Protein AF-0000000083313475 (afdb_homodimer)

InterPro domains:
  IPR013022 Xylose isomerase-like, TIM barrel domain [PF01261] (21-265)
  IPR036237 Xylose isomerase-like superfamily [SSF51658] (16-280)
  IPR050312 IolE/XylA/MocC-like [PTHR12110] (13-257)

Nearest PDB structures (foldseek):
  1i6n-assembly1_A  TM=7.587E-01  e=1.628E-13  Bacillus subtilis
  7cj8-assembly2_D  TM=6.893E-01  e=1.655E-11  Methylomonas sp. DH-1
  6wn6-assembly1_A  TM=7.568E-01  e=3.896E-10  Escherichia coli
  7cj9-assembly4_G  TM=7.019E-01  e=6.737E-11  Methylomonas sp. DH-1
  7vpf-assembly1_B  TM=7.802E-01  e=5.746E-09  Paenibacillus sp. FSL H7-0331

Structure (mmCIF, N/CA/C/O backbone):
data_AF-0000000083313475-model_v1
#
loop_
_entity.id
_entity.type
_entity.pdbx_description
1 polymer 'Sugar phosphate isomerase/epimerase'
#
loop_
_atom_site.group_PDB
_atom_site.id
_atom_site.type_symbol
_atom_site.label_atom_id
_atom_site.label_alt_id
_atom_site.label_comp_id
_atom_site.label_asym_id
_atom_site.label_entity_id
_atom_site.label_seq_id
_atom_site.pdbx_PDB_ins_code
_atom_site.Cartn_x
_atom_site.Cartn_y
_atom_site.Cartn_z
_atom_site.occupancy
_atom_site.B_iso_or_equiv
_atom_site.auth_seq_id
_atom_site.auth_comp_id
_atom_site.auth_asym_id
_atom_site.auth_atom_id
_atom_site.pdbx_PDB_model_num
ATOM 1 N N . MET A 1 1 ? 8.695 -33.188 -2.129 1 91.5 1 MET A N 1
ATOM 2 C CA . MET A 1 1 ? 8.703 -32.094 -3.076 1 91.5 1 MET A CA 1
ATOM 3 C C . MET A 1 1 ? 10.008 -32.062 -3.875 1 91.5 1 MET A C 1
ATOM 5 O O . MET A 1 1 ? 11.086 -32.281 -3.32 1 91.5 1 MET A O 1
ATOM 9 N N . LYS A 1 2 ? 9.859 -31.953 -5.16 1 95.62 2 LYS A N 1
ATOM 10 C CA . LYS A 1 2 ? 11.047 -31.797 -6 1 95.62 2 LYS A CA 1
ATOM 11 C C . LYS A 1 2 ? 11.398 -30.312 -6.168 1 95.62 2 LYS A C 1
ATOM 13 O O . LYS A 1 2 ? 10.523 -29.453 -6.148 1 95.62 2 LYS A O 1
ATOM 18 N N . LEU A 1 3 ? 12.664 -30.094 -6.285 1 98.06 3 LEU A N 1
ATOM 19 C CA . LEU A 1 3 ? 13.125 -28.719 -6.52 1 98.06 3 LEU A CA 1
ATOM 20 C C . LEU A 1 3 ? 13.234 -28.438 -8.016 1 98.06 3 LEU A C 1
ATOM 22 O O . LEU A 1 3 ? 13.844 -29.219 -8.75 1 98.06 3 LEU A O 1
ATOM 26 N N . GLY A 1 4 ? 12.633 -27.406 -8.406 1 98.31 4 GLY A N 1
ATOM 27 C CA . GLY A 1 4 ? 12.672 -27 -9.805 1 98.31 4 GLY A CA 1
ATOM 28 C C . GLY A 1 4 ? 13.031 -25.547 -10 1 98.31 4 GLY A C 1
ATOM 29 O O . GLY A 1 4 ? 13.328 -24.844 -9.039 1 98.31 4 GLY A O 1
ATOM 30 N N . CYS A 1 5 ? 13.141 -25.125 -11.25 1 98.19 5 CYS A N 1
ATOM 31 C CA . CYS A 1 5 ? 13.367 -23.75 -11.656 1 98.19 5 CYS A CA 1
ATOM 32 C C . CYS A 1 5 ? 12.859 -23.5 -13.07 1 98.19 5 CYS A C 1
ATOM 34 O O . CYS A 1 5 ? 12.273 -24.391 -13.688 1 98.19 5 CYS A O 1
ATOM 36 N N . PHE A 1 6 ? 12.906 -22.266 -13.516 1 97 6 PHE A N 1
ATOM 37 C CA . PHE A 1 6 ? 12.547 -21.906 -14.875 1 97 6 PHE A CA 1
ATOM 38 C C . PHE A 1 6 ? 13.211 -20.594 -15.281 1 97 6 PHE A C 1
ATOM 40 O O . PHE A 1 6 ? 13.945 -20 -14.492 1 97 6 PHE A O 1
ATOM 47 N N . GLN A 1 7 ? 13.078 -20.234 -16.516 1 94.56 7 GLN A N 1
ATOM 48 C CA . GLN A 1 7 ? 13.711 -19.031 -17.016 1 94.56 7 GLN A CA 1
ATOM 49 C C . GLN A 1 7 ? 12.938 -17.781 -16.578 1 94.56 7 GLN A C 1
ATOM 51 O O . GLN A 1 7 ? 12.266 -17.141 -17.391 1 94.56 7 GLN A O 1
ATOM 56 N N . SER A 1 8 ? 13.273 -17.328 -15.391 1 90.12 8 SER A N 1
ATOM 57 C CA . SER A 1 8 ? 12.398 -16.359 -14.75 1 90.12 8 SER A CA 1
ATOM 58 C C . SER A 1 8 ? 13.008 -14.961 -14.789 1 90.12 8 SER A C 1
ATOM 60 O O . SER A 1 8 ? 12.352 -13.984 -14.406 1 90.12 8 SER A O 1
ATOM 62 N N . ASN A 1 9 ? 14.242 -14.812 -15.148 1 86.38 9 ASN A N 1
ATOM 63 C CA . ASN A 1 9 ? 14.852 -13.492 -15.117 1 86.38 9 ASN A CA 1
ATOM 64 C C . ASN A 1 9 ? 15.648 -13.211 -16.391 1 86.38 9 ASN A C 1
ATOM 66 O O . ASN A 1 9 ? 15.688 -14.039 -17.297 1 86.38 9 ASN A O 1
ATOM 70 N N . ARG A 1 10 ? 16.219 -12.055 -16.453 1 84.12 10 ARG A N 1
ATOM 71 C CA . ARG A 1 10 ? 16.891 -11.562 -17.656 1 84.12 10 ARG A CA 1
ATOM 72 C C . ARG A 1 10 ? 18.109 -12.422 -17.984 1 84.12 10 ARG A C 1
ATOM 74 O O . ARG A 1 10 ? 18.328 -12.773 -19.156 1 84.12 10 ARG A O 1
ATOM 81 N N . GLY A 1 11 ? 18.812 -12.734 -17.047 1 88.25 11 GLY A N 1
ATOM 82 C CA . GLY A 1 11 ? 20.016 -13.539 -17.266 1 88.25 11 GLY A CA 1
ATOM 83 C C . GLY A 1 11 ? 19.703 -14.93 -17.797 1 88.25 11 GLY A C 1
ATOM 84 O O . GLY A 1 11 ? 20.328 -15.391 -18.75 1 88.25 11 GLY A O 1
ATOM 85 N N . LEU A 1 12 ? 18.766 -15.523 -17.266 1 93.5 12 LEU A N 1
ATOM 86 C CA . LEU A 1 12 ? 18.406 -16.875 -17.656 1 93.5 12 LEU A CA 1
ATOM 87 C C . LEU A 1 12 ? 17.766 -16.906 -19.047 1 93.5 12 LEU A C 1
ATOM 89 O O . LEU A 1 12 ? 17.922 -17.859 -19.797 1 93.5 12 LEU A O 1
ATOM 93 N N . ARG A 1 13 ? 17.094 -15.82 -19.391 1 93 13 ARG A N 1
ATOM 94 C CA . ARG A 1 13 ? 16.359 -15.758 -20.641 1 93 13 ARG A CA 1
ATOM 95 C C . ARG A 1 13 ? 17.297 -15.477 -21.812 1 93 13 ARG A C 1
ATOM 97 O O . ARG A 1 13 ? 16.891 -15.562 -22.969 1 93 13 ARG A O 1
ATOM 104 N N . GLN A 1 14 ? 18.5 -15.18 -21.5 1 92.69 14 GLN A N 1
ATOM 105 C CA . GLN A 1 14 ? 19.5 -14.984 -22.562 1 92.69 14 GLN A CA 1
ATOM 106 C C . GLN A 1 14 ? 19.953 -16.312 -23.141 1 92.69 14 GLN A C 1
ATOM 108 O O . GLN A 1 14 ? 20.531 -16.344 -24.234 1 92.69 14 GLN A O 1
ATOM 113 N N . LEU A 1 15 ? 19.656 -17.391 -22.484 1 94.62 15 LEU A N 1
ATOM 114 C CA . LEU A 1 15 ? 20.062 -18.703 -22.953 1 94.62 15 LEU A CA 1
ATOM 115 C C . LEU A 1 15 ? 18.953 -19.359 -23.766 1 94.62 15 LEU A C 1
ATOM 117 O O . LEU A 1 15 ? 17.781 -19.203 -23.453 1 94.62 15 LEU A O 1
ATOM 121 N N . ALA A 1 16 ? 19.469 -20.125 -24.719 1 95.69 16 ALA A N 1
ATOM 122 C CA . ALA A 1 16 ? 18.531 -21.031 -25.344 1 95.69 16 ALA A CA 1
ATOM 123 C C . ALA A 1 16 ? 17.953 -22.031 -24.344 1 95.69 16 ALA A C 1
ATOM 125 O O . ALA A 1 16 ? 18.641 -22.438 -23.406 1 95.69 16 ALA A O 1
ATOM 126 N N . PHE A 1 17 ? 16.703 -22.391 -24.594 1 96.62 17 PHE A N 1
ATOM 127 C CA . PHE A 1 17 ? 16 -23.219 -23.609 1 96.62 17 PHE A CA 1
ATOM 128 C C . PHE A 1 17 ? 16.781 -24.516 -23.344 1 96.62 17 PHE A C 1
ATOM 130 O O . PHE A 1 17 ? 16.938 -24.922 -22.188 1 96.62 17 PHE A O 1
ATOM 137 N N . GLY A 1 18 ? 17.234 -25.109 -24.375 1 97 18 GLY A N 1
ATOM 138 C CA . GLY A 1 18 ? 18 -26.328 -24.219 1 97 18 GLY A CA 1
ATOM 139 C C . GLY A 1 18 ? 19.234 -26.156 -23.344 1 97 18 GLY A C 1
ATOM 140 O O . GLY A 1 18 ? 19.547 -27 -22.516 1 97 18 GLY A O 1
ATOM 141 N N . GLU A 1 19 ? 19.938 -25.078 -23.609 1 97.19 19 GLU A N 1
ATOM 142 C CA . GLU A 1 19 ? 21.125 -24.766 -22.797 1 97.19 19 GLU A CA 1
ATOM 143 C C . GLU A 1 19 ? 20.766 -24.516 -21.344 1 97.19 19 GLU A C 1
ATOM 145 O O . GLU A 1 19 ? 21.469 -24.953 -20.438 1 97.19 19 GLU A O 1
ATOM 150 N N . PHE A 1 20 ? 19.719 -23.812 -21.125 1 97.62 20 PHE A N 1
ATOM 151 C CA . PHE A 1 20 ? 19.219 -23.578 -19.766 1 97.62 20 PHE A CA 1
ATOM 152 C C . PHE A 1 20 ? 18.922 -24.891 -19.047 1 97.62 20 PHE A C 1
ATOM 154 O O . PHE A 1 20 ? 19.359 -25.094 -17.922 1 97.62 20 PHE A O 1
ATOM 161 N N . VAL A 1 21 ? 18.25 -25.781 -19.766 1 98.12 21 VAL A N 1
ATOM 162 C CA . VAL A 1 21 ? 17.844 -27.062 -19.188 1 98.12 21 VAL A CA 1
ATOM 163 C C . VAL A 1 21 ? 19.078 -27.875 -18.812 1 98.12 21 VAL A C 1
ATOM 165 O O . VAL A 1 21 ? 19.156 -28.438 -17.719 1 98.12 21 VAL A O 1
ATOM 168 N N . ALA A 1 22 ? 20.016 -27.891 -19.703 1 97.69 22 ALA A N 1
ATOM 169 C CA . ALA A 1 22 ? 21.234 -28.656 -19.453 1 97.69 22 ALA A CA 1
ATOM 170 C C . ALA A 1 22 ? 21.984 -28.141 -18.234 1 97.69 22 ALA A C 1
ATOM 172 O O . ALA A 1 22 ? 22.453 -28.922 -17.406 1 97.69 22 ALA A O 1
ATOM 173 N N . GLN A 1 23 ? 22.047 -26.859 -18.125 1 97.56 23 GLN A N 1
ATOM 174 C CA . GLN A 1 23 ? 22.766 -26.25 -17.016 1 97.56 23 GLN A CA 1
ATOM 175 C C . GLN A 1 23 ? 22.016 -26.406 -15.695 1 97.56 23 GLN A C 1
ATOM 177 O O . GLN A 1 23 ? 22.625 -26.641 -14.648 1 97.56 23 GLN A O 1
ATOM 182 N N . ALA A 1 24 ? 20.734 -26.281 -15.711 1 98.12 24 ALA A N 1
ATOM 183 C CA . ALA A 1 24 ? 19.922 -26.5 -14.516 1 98.12 24 ALA A CA 1
ATOM 184 C C . ALA A 1 24 ? 20.062 -27.922 -14.008 1 98.12 24 ALA A C 1
ATOM 186 O O . ALA A 1 24 ? 20.203 -28.156 -12.805 1 98.12 24 ALA A O 1
ATOM 187 N N . LYS A 1 25 ? 20.062 -28.844 -14.93 1 98.12 25 LYS A N 1
ATOM 188 C CA . LYS A 1 25 ? 20.266 -30.25 -14.578 1 98.12 25 LYS A CA 1
ATOM 189 C C . LYS A 1 25 ? 21.625 -30.469 -13.945 1 98.12 25 LYS A C 1
ATOM 191 O O . LYS A 1 25 ? 21.75 -31.156 -12.93 1 98.12 25 LYS A O 1
ATOM 196 N N . ALA A 1 26 ? 22.578 -29.859 -14.547 1 97.94 26 ALA A N 1
ATOM 197 C CA . ALA A 1 26 ? 23.938 -30 -14.047 1 97.94 26 ALA A CA 1
ATOM 198 C C . ALA A 1 26 ? 24.062 -29.453 -12.625 1 97.94 26 ALA A C 1
ATOM 200 O O . ALA A 1 26 ? 24.859 -29.953 -11.82 1 97.94 26 ALA A O 1
ATOM 201 N N . LEU A 1 27 ? 23.266 -28.484 -12.266 1 97.5 27 LEU A N 1
ATOM 202 C CA . LEU A 1 27 ? 23.266 -27.875 -10.938 1 97.5 27 LEU A CA 1
ATOM 203 C C . LEU A 1 27 ? 22.562 -28.797 -9.938 1 97.5 27 LEU A C 1
ATOM 205 O O . LEU A 1 27 ? 22.703 -28.609 -8.719 1 97.5 27 LEU A O 1
ATOM 209 N N . GLY A 1 28 ? 21.766 -29.703 -10.477 1 97.62 28 GLY A N 1
A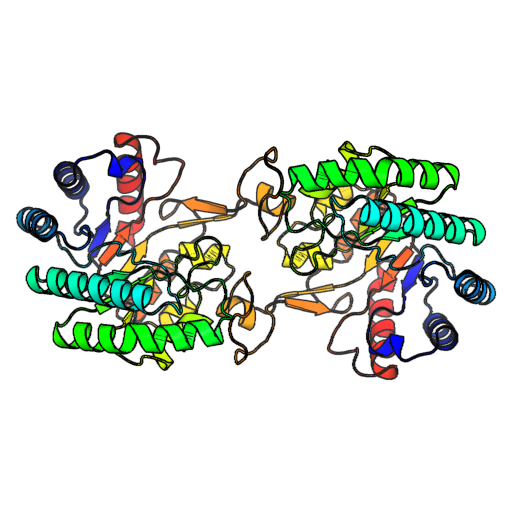TOM 210 C CA . GLY A 1 28 ? 21.094 -30.641 -9.586 1 97.62 28 GLY A CA 1
ATOM 211 C C . GLY A 1 28 ? 19.609 -30.391 -9.453 1 97.62 28 GLY A C 1
ATOM 212 O O . GLY A 1 28 ? 18.938 -31.031 -8.633 1 97.62 28 GLY A O 1
ATOM 213 N N . TYR A 1 29 ? 19.047 -29.484 -10.195 1 98.31 29 TYR A N 1
ATOM 214 C CA . TYR A 1 29 ? 17.594 -29.328 -10.203 1 98.31 29 TYR A CA 1
ATOM 215 C C . TYR A 1 29 ? 16.922 -30.562 -10.789 1 98.31 29 TYR A C 1
ATOM 217 O O . TYR A 1 29 ? 17.438 -31.172 -11.711 1 98.31 29 TYR A O 1
ATOM 225 N N . GLU A 1 30 ? 15.727 -30.828 -10.312 1 98 30 GLU A N 1
ATOM 226 C CA . GLU A 1 30 ? 15.039 -32.062 -10.672 1 98 30 GLU A CA 1
ATOM 227 C C . GLU A 1 30 ? 13.844 -31.781 -11.578 1 98 30 GLU A C 1
ATOM 229 O O . GLU A 1 30 ? 13.281 -32.719 -12.18 1 98 30 GLU A O 1
ATOM 234 N N . ALA A 1 31 ? 13.492 -30.547 -11.641 1 98.44 31 ALA A N 1
ATOM 235 C CA . ALA A 1 31 ? 12.297 -30.188 -12.398 1 98.44 31 ALA A CA 1
ATOM 236 C C . ALA A 1 31 ? 12.484 -28.844 -13.102 1 98.44 31 ALA A C 1
ATOM 238 O O . ALA A 1 31 ? 13.273 -28.016 -12.672 1 98.44 31 ALA A O 1
ATOM 239 N N . ILE A 1 32 ? 11.758 -28.688 -14.219 1 98.38 32 ILE A N 1
ATOM 240 C CA . ILE A 1 32 ? 11.727 -27.438 -14.977 1 98.38 32 ILE A CA 1
ATOM 241 C C . ILE A 1 32 ? 10.281 -27.062 -15.281 1 98.38 32 ILE A C 1
ATOM 243 O O . ILE A 1 32 ? 9.484 -27.922 -15.695 1 98.38 32 ILE A O 1
ATOM 247 N N . ASP A 1 33 ? 9.922 -25.844 -14.969 1 98.12 33 ASP A N 1
ATOM 248 C CA . ASP A 1 33 ? 8.68 -25.328 -15.539 1 98.12 33 ASP A CA 1
ATOM 249 C C . ASP A 1 33 ? 8.867 -24.969 -17.016 1 98.12 33 ASP A C 1
ATOM 251 O O . ASP A 1 33 ? 9.516 -23.969 -17.328 1 98.12 33 ASP A O 1
ATOM 255 N N . ALA A 1 34 ? 8.289 -25.703 -17.875 1 97 34 ALA A N 1
ATOM 256 C CA . ALA A 1 34 ? 8.453 -25.469 -19.297 1 97 34 ALA A CA 1
ATOM 257 C C . ALA A 1 34 ? 7.594 -24.312 -19.781 1 97 34 ALA A C 1
ATOM 259 O O . ALA A 1 34 ? 6.605 -23.953 -19.141 1 97 34 ALA A O 1
ATOM 260 N N . PRO A 1 35 ? 8 -23.641 -20.891 1 94.75 35 PRO A N 1
ATOM 261 C CA . PRO A 1 35 ? 7.137 -22.609 -21.438 1 94.75 35 PRO A CA 1
ATOM 262 C C . PRO A 1 35 ? 5.773 -23.141 -21.875 1 94.75 35 PRO A C 1
ATOM 264 O O . PRO A 1 35 ? 5.672 -24.281 -22.328 1 94.75 35 PRO A O 1
ATOM 267 N N . PRO A 1 36 ? 4.773 -22.266 -21.781 1 91.12 36 PRO A N 1
ATOM 268 C CA . PRO A 1 36 ? 3.441 -22.719 -22.188 1 91.12 36 PRO A CA 1
ATOM 269 C C . PRO A 1 36 ? 3.352 -23 -23.688 1 91.12 36 PRO A C 1
ATOM 271 O O . PRO A 1 36 ? 4.066 -22.391 -24.484 1 91.12 36 PRO A O 1
ATOM 274 N N . ASN A 1 37 ? 2.471 -23.953 -24.047 1 90.38 37 ASN A N 1
ATOM 275 C CA . ASN A 1 37 ? 2.154 -24.312 -25.422 1 90.38 37 ASN A CA 1
ATOM 276 C C . ASN A 1 37 ? 3.389 -24.812 -26.172 1 90.38 37 ASN A C 1
ATOM 278 O O . ASN A 1 37 ? 3.57 -24.5 -27.359 1 90.38 37 ASN A O 1
ATOM 282 N N . ASN A 1 38 ? 4.25 -25.438 -25.453 1 92.25 38 ASN A N 1
ATOM 283 C CA . ASN A 1 38 ? 5.5 -25.875 -26.062 1 92.25 38 ASN A CA 1
ATOM 284 C C . ASN A 1 38 ? 5.781 -27.344 -25.734 1 92.25 38 ASN A C 1
ATOM 286 O O . ASN A 1 38 ? 6.59 -27.656 -24.859 1 92.25 38 ASN A O 1
ATOM 290 N N . GLY A 1 39 ? 5.18 -28.172 -26.5 1 94.94 39 GLY A N 1
ATOM 291 C CA . GLY A 1 39 ? 5.363 -29.609 -26.328 1 94.94 39 GLY A CA 1
ATOM 292 C C . GLY A 1 39 ? 6.797 -30.047 -26.516 1 94.94 39 GLY A C 1
ATOM 293 O O . GLY A 1 39 ? 7.266 -30.969 -25.844 1 94.94 39 GLY A O 1
ATOM 294 N N . GLU A 1 40 ? 7.457 -29.375 -27.406 1 96.19 40 GLU A N 1
ATOM 295 C CA . GLU A 1 40 ? 8.852 -29.703 -27.656 1 96.19 40 GLU A CA 1
ATOM 296 C C . GLU A 1 40 ? 9.719 -29.438 -26.438 1 96.19 40 GLU A C 1
ATOM 298 O O . GLU A 1 40 ? 10.633 -30.203 -26.125 1 96.19 40 GLU A O 1
ATOM 303 N N . ALA A 1 41 ? 9.438 -28.375 -25.766 1 97.25 41 ALA A N 1
ATOM 304 C CA . ALA A 1 41 ? 10.172 -28.047 -24.547 1 97.25 41 ALA A CA 1
ATOM 305 C C . ALA A 1 41 ? 9.938 -29.094 -23.453 1 97.25 41 ALA A C 1
ATOM 307 O O . ALA A 1 41 ? 10.867 -29.484 -22.75 1 97.25 41 ALA A O 1
ATOM 308 N N . VAL A 1 42 ? 8.727 -29.531 -23.391 1 97.94 42 VAL A N 1
ATOM 309 C CA . VAL A 1 42 ? 8.383 -30.562 -22.422 1 97.94 42 VAL A CA 1
ATOM 310 C C . VAL A 1 42 ? 9.148 -31.844 -22.734 1 97.94 42 VAL A C 1
ATOM 312 O O . VAL A 1 42 ? 9.766 -32.438 -21.844 1 97.94 42 VAL A O 1
ATOM 315 N N . ALA A 1 43 ? 9.141 -32.188 -23.953 1 97.81 43 ALA A N 1
ATOM 316 C CA . ALA A 1 43 ? 9.82 -33.406 -24.375 1 97.81 43 ALA A CA 1
ATOM 317 C C . ALA A 1 43 ? 11.32 -33.312 -24.109 1 97.81 43 ALA A C 1
ATOM 319 O O . ALA A 1 43 ? 11.938 -34.281 -23.656 1 97.81 43 ALA A O 1
ATOM 320 N N . LEU A 1 44 ? 11.836 -32.188 -24.406 1 97.75 44 LEU A N 1
ATOM 321 C CA . LEU A 1 44 ? 13.266 -31.969 -24.172 1 97.75 44 LEU A CA 1
ATOM 322 C C . LEU A 1 44 ? 13.625 -32.188 -22.719 1 97.75 44 LEU A C 1
ATOM 324 O O . LEU A 1 44 ? 14.617 -32.844 -22.406 1 97.75 44 LEU A O 1
ATOM 328 N N . CYS A 1 45 ? 12.859 -31.641 -21.828 1 98.19 45 CYS A N 1
ATOM 329 C CA . CYS A 1 45 ? 13.094 -31.781 -20.391 1 98.19 45 CYS A CA 1
ATOM 330 C C . CYS A 1 45 ? 13.008 -33.25 -19.969 1 98.19 45 CYS A C 1
ATOM 332 O O . CYS A 1 45 ? 13.891 -33.75 -19.266 1 98.19 45 CYS A O 1
ATOM 334 N N . ARG A 1 46 ? 12.016 -33.969 -20.469 1 97.44 46 ARG A N 1
ATOM 335 C CA . ARG A 1 46 ? 11.789 -35.344 -20.078 1 97.44 46 ARG A CA 1
ATOM 336 C C . ARG A 1 46 ? 12.891 -36.25 -20.625 1 97.44 46 ARG A C 1
ATOM 338 O O . ARG A 1 46 ? 13.32 -37.188 -19.953 1 97.44 46 ARG A O 1
ATOM 345 N N . GLN A 1 47 ? 13.281 -35.906 -21.781 1 97.06 47 GLN A N 1
ATOM 346 C CA . GLN A 1 47 ? 14.375 -36.656 -22.375 1 97.06 47 GLN A CA 1
ATOM 347 C C . GLN A 1 47 ? 15.648 -36.562 -21.531 1 97.06 47 GLN A C 1
ATOM 349 O O . GLN A 1 47 ? 16.469 -37.469 -21.516 1 97.06 47 GLN A O 1
ATOM 354 N N . GLN A 1 48 ? 15.773 -35.5 -20.875 1 96.69 48 GLN A N 1
ATOM 355 C CA . GLN A 1 48 ? 16.938 -35.25 -20.031 1 96.69 48 GLN A CA 1
ATOM 356 C C . GLN A 1 48 ? 16.703 -35.781 -18.625 1 96.69 48 GLN A C 1
ATOM 358 O O . GLN A 1 48 ? 17.531 -35.531 -17.734 1 96.69 48 GLN A O 1
ATOM 363 N N . GLY A 1 49 ? 15.57 -36.375 -18.375 1 97.31 49 GLY A N 1
ATOM 364 C CA . GLY A 1 49 ? 15.281 -37 -17.078 1 97.31 49 GLY A CA 1
ATOM 365 C C . GLY A 1 49 ? 14.711 -36 -16.078 1 97.31 49 GLY A C 1
ATOM 366 O O . GLY A 1 49 ? 14.703 -36.281 -14.875 1 97.31 49 GLY A O 1
ATOM 367 N N . LEU A 1 50 ? 14.312 -34.875 -16.531 1 98.12 50 LEU A N 1
ATOM 368 C CA . LEU A 1 50 ? 13.758 -33.875 -15.641 1 98.12 50 LEU A CA 1
ATOM 369 C C . LEU A 1 50 ? 12.242 -33.969 -15.586 1 98.12 50 LEU A C 1
ATOM 371 O O . LEU A 1 50 ? 11.602 -34.312 -16.594 1 98.12 50 LEU A O 1
ATOM 375 N N . THR A 1 51 ? 11.711 -33.656 -14.438 1 97.56 51 THR A N 1
ATOM 376 C CA . THR A 1 51 ? 10.273 -33.594 -14.25 1 97.56 51 THR A CA 1
ATOM 377 C C . THR A 1 51 ? 9.711 -32.281 -14.789 1 97.56 51 THR A C 1
ATOM 379 O O . THR A 1 51 ? 10.305 -31.234 -14.602 1 97.56 51 THR A O 1
ATOM 382 N N . VAL A 1 52 ? 8.617 -32.375 -15.5 1 97.94 52 VAL A N 1
ATOM 383 C CA . VAL A 1 52 ? 7.844 -31.188 -15.859 1 97.94 52 VAL A CA 1
ATOM 384 C C . VAL A 1 52 ? 6.484 -31.234 -15.164 1 97.94 52 VAL A C 1
ATOM 386 O O . VAL A 1 52 ? 5.551 -31.875 -15.656 1 97.94 52 VAL A O 1
ATOM 389 N N . HIS A 1 53 ? 6.469 -30.547 -14.07 1 95.75 53 HIS A N 1
ATOM 390 C CA . HIS A 1 53 ? 5.262 -30.516 -13.258 1 95.75 53 HIS A CA 1
ATOM 391 C C . HIS A 1 53 ? 4.285 -29.453 -13.758 1 95.75 53 HIS A C 1
ATOM 393 O O . HIS A 1 53 ? 3.066 -29.625 -13.656 1 95.75 53 HIS A O 1
ATOM 399 N N . ALA A 1 54 ? 4.793 -28.422 -14.258 1 97.81 54 ALA A N 1
ATOM 400 C CA . ALA A 1 54 ? 3.973 -27.297 -14.703 1 97.81 54 ALA A CA 1
ATOM 401 C C . ALA A 1 54 ? 4.598 -26.594 -15.906 1 97.81 54 ALA A C 1
ATOM 403 O O . ALA A 1 54 ? 5.805 -26.703 -16.141 1 97.81 54 ALA A O 1
ATOM 404 N N . THR A 1 55 ? 3.717 -25.938 -16.672 1 96.19 55 THR A N 1
ATOM 405 C CA . THR A 1 55 ? 4.195 -24.969 -17.641 1 96.19 55 THR A CA 1
ATOM 406 C C . THR A 1 55 ? 4.062 -23.547 -17.094 1 96.19 55 THR A C 1
ATOM 408 O O . THR A 1 55 ? 3.143 -23.25 -16.328 1 96.19 55 THR A O 1
ATOM 411 N N . SER A 1 56 ? 5.039 -22.703 -17.375 1 87.56 56 SER A N 1
ATOM 412 C CA . SER A 1 56 ? 5.074 -21.375 -16.781 1 87.56 56 SER A CA 1
ATOM 413 C C . SER A 1 56 ? 5.477 -20.312 -17.812 1 87.56 56 SER A C 1
ATOM 415 O O . SER A 1 56 ? 6.301 -20.578 -18.688 1 87.56 56 SER A O 1
ATOM 417 N N . ALA A 1 57 ? 4.926 -19.141 -17.734 1 83.62 57 ALA A N 1
ATOM 418 C CA . ALA A 1 57 ? 3.629 -18.688 -17.234 1 83.62 57 ALA A CA 1
ATOM 419 C C . ALA A 1 57 ? 2.695 -18.328 -18.391 1 83.62 57 ALA A C 1
ATOM 421 O O . ALA A 1 57 ? 3.131 -17.734 -19.375 1 83.62 57 ALA A O 1
ATOM 422 N N . LEU A 1 58 ? 1.513 -18.812 -18.297 1 92.5 58 LEU A N 1
ATOM 423 C CA . LEU A 1 58 ? 0.508 -18.375 -19.25 1 92.5 58 LEU A CA 1
ATOM 424 C C . LEU A 1 58 ? 0.002 -16.984 -18.922 1 92.5 58 LEU A C 1
ATOM 426 O O . LEU A 1 58 ? -0.415 -16.719 -17.781 1 92.5 58 LEU A O 1
ATOM 430 N N . VAL A 1 59 ? 0.074 -16.078 -19.891 1 94.5 59 VAL A N 1
ATOM 431 C CA . VAL A 1 59 ? -0.34 -14.695 -19.703 1 94.5 59 VAL A CA 1
ATOM 432 C C . VAL A 1 59 ? -1.368 -14.312 -20.766 1 94.5 59 VAL A C 1
ATOM 434 O O . VAL A 1 59 ? -1.022 -13.711 -21.781 1 94.5 59 VAL A O 1
ATOM 437 N N . PRO A 1 60 ? -2.605 -14.602 -20.547 1 96.25 60 PRO A N 1
ATOM 438 C CA . PRO A 1 60 ? -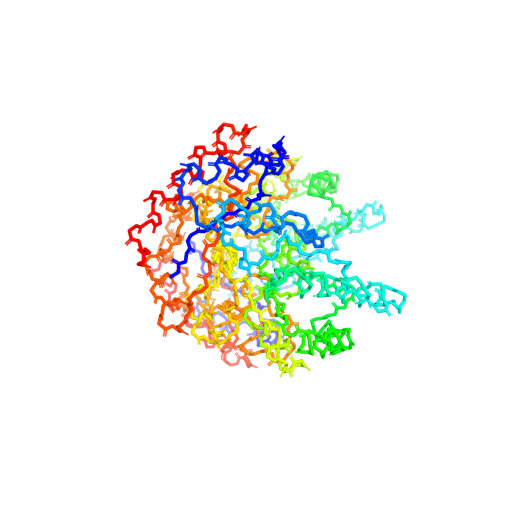3.639 -14.117 -21.469 1 96.25 60 PRO A CA 1
ATOM 439 C C . PRO A 1 60 ? -3.898 -12.625 -21.344 1 96.25 60 PRO A C 1
ATOM 441 O O . PRO A 1 60 ? -3.367 -11.977 -20.438 1 96.25 60 PRO A O 1
ATOM 444 N N . PRO A 1 61 ? -4.699 -12.078 -22.281 1 95.75 61 PRO A N 1
ATOM 445 C CA . PRO A 1 61 ? -5.133 -10.695 -22.078 1 95.75 61 PRO A CA 1
ATOM 446 C C . PRO A 1 61 ? -5.855 -10.492 -20.75 1 95.75 61 PRO A C 1
ATOM 448 O O . PRO A 1 61 ? -6.418 -11.438 -20.203 1 95.75 61 PRO A O 1
ATOM 451 N N . ASP A 1 62 ? -5.77 -9.258 -20.266 1 97.62 62 ASP A N 1
ATOM 452 C CA . ASP A 1 62 ? -6.527 -8.953 -19.062 1 97.62 62 ASP A CA 1
ATOM 453 C C . ASP A 1 62 ? -8.023 -9.125 -19.297 1 97.62 62 ASP A C 1
ATOM 455 O O . ASP A 1 62 ? -8.508 -8.961 -20.422 1 97.62 62 ASP A O 1
ATOM 459 N N . LEU A 1 63 ? -8.742 -9.469 -18.25 1 98.44 63 LEU A N 1
ATOM 460 C CA . LEU A 1 63 ? -10.195 -9.547 -18.328 1 98.44 63 L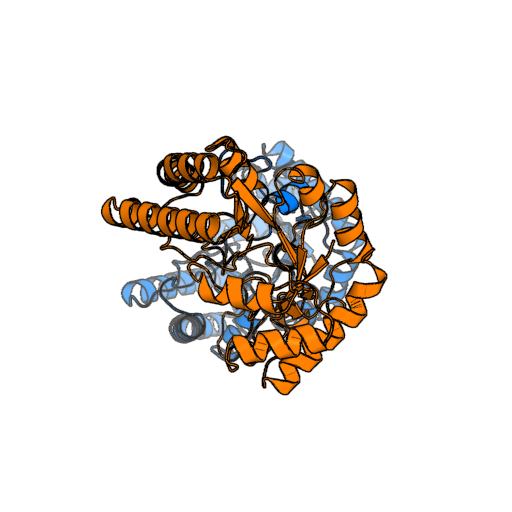EU A CA 1
ATOM 461 C C . LEU A 1 63 ? -10.781 -8.258 -18.875 1 98.44 63 LEU A C 1
ATOM 463 O O . LEU A 1 63 ? -10.242 -7.172 -18.641 1 98.44 63 LEU A O 1
ATOM 467 N N . SER A 1 64 ? -11.859 -8.43 -19.594 1 97.38 64 SER A N 1
ATOM 468 C CA . SER A 1 64 ? -12.539 -7.293 -20.203 1 97.38 64 SER A CA 1
ATOM 469 C C . SER A 1 64 ? -14.016 -7.598 -20.453 1 97.38 64 SER A C 1
ATOM 471 O O . SER A 1 64 ? -14.391 -8.75 -20.672 1 97.38 64 SER A O 1
ATOM 473 N N . ARG A 1 65 ? -14.859 -6.57 -20.5 1 94.94 65 ARG A N 1
ATOM 474 C CA . ARG A 1 65 ? -16.266 -6.727 -20.828 1 94.94 65 ARG A CA 1
ATOM 475 C C . ARG A 1 65 ? -16.469 -6.883 -22.344 1 94.94 65 ARG A C 1
ATOM 477 O O . ARG A 1 65 ? -17.531 -7.297 -22.797 1 94.94 65 ARG A O 1
ATOM 484 N N . ASP A 1 66 ? -15.398 -6.586 -23 1 96.62 66 ASP A N 1
ATOM 485 C CA . ASP A 1 66 ? -15.453 -6.734 -24.453 1 96.62 66 ASP A CA 1
ATOM 486 C C . ASP A 1 66 ? -15.547 -8.203 -24.859 1 96.62 66 ASP A C 1
ATOM 488 O O . ASP A 1 66 ? -14.648 -8.992 -24.562 1 96.62 66 ASP A O 1
ATOM 492 N N . SER A 1 67 ? -16.578 -8.57 -25.625 1 96.25 67 SER A N 1
ATOM 493 C CA . SER A 1 67 ? -16.844 -9.969 -25.969 1 96.25 67 SER A CA 1
ATOM 494 C C . SER A 1 67 ? -15.742 -10.562 -26.812 1 96.25 67 SER A C 1
ATOM 496 O O . SER A 1 67 ? -15.414 -11.742 -26.688 1 96.25 67 SER A O 1
ATOM 498 N N . ALA A 1 68 ? -15.258 -9.75 -27.656 1 97.25 68 ALA A N 1
ATOM 499 C CA . ALA A 1 68 ? -14.172 -10.242 -28.5 1 97.25 68 ALA A CA 1
ATOM 500 C C . ALA A 1 68 ? -12.945 -10.594 -27.672 1 97.25 68 ALA A C 1
ATOM 502 O O . ALA A 1 68 ? -12.281 -11.602 -27.922 1 97.25 68 ALA A O 1
ATOM 503 N N . ARG A 1 69 ? -12.656 -9.758 -26.688 1 96.88 69 ARG A N 1
ATOM 504 C CA . ARG A 1 69 ? -11.539 -10.016 -25.797 1 96.88 69 ARG A CA 1
ATOM 505 C C . ARG A 1 69 ? -11.805 -11.25 -24.938 1 96.88 69 ARG A C 1
ATOM 507 O O . ARG A 1 69 ? -10.898 -12.055 -24.703 1 96.88 69 ARG A O 1
ATOM 514 N N . GLN A 1 70 ? -12.992 -11.422 -24.547 1 97.56 70 GLN A N 1
ATOM 515 C CA . GLN A 1 70 ? -13.352 -12.602 -23.766 1 97.56 70 GLN A CA 1
ATOM 516 C C . GLN A 1 70 ? -13.141 -13.875 -24.562 1 97.56 70 GLN A C 1
ATOM 518 O O . GLN A 1 70 ? -12.57 -14.844 -24.062 1 97.56 70 GLN A O 1
ATOM 523 N N . GLU A 1 71 ? -13.562 -13.867 -25.766 1 97.75 71 GLU A N 1
ATOM 524 C CA . GLU A 1 71 ? -13.383 -15.023 -26.625 1 97.75 71 GLU A CA 1
ATOM 525 C C . GLU A 1 71 ? -11.906 -15.32 -26.859 1 97.75 71 GLU A C 1
ATOM 527 O O . GLU A 1 71 ? -11.508 -16.484 -26.906 1 97.75 71 GLU A O 1
ATOM 532 N N . GLU A 1 72 ? -11.156 -14.258 -27.016 1 97.94 72 GLU A N 1
ATOM 533 C CA . GLU A 1 72 ? -9.719 -14.422 -27.172 1 97.94 72 GLU A CA 1
ATOM 534 C C . GLU A 1 72 ? -9.094 -15.109 -25.969 1 97.94 72 GLU A C 1
ATOM 536 O O . GLU A 1 72 ? -8.266 -16.016 -26.109 1 97.94 72 GLU A O 1
ATOM 541 N N . ILE A 1 73 ? -9.484 -14.719 -24.766 1 98.44 73 ILE A N 1
ATOM 542 C CA . ILE A 1 73 ? -8.984 -15.312 -23.547 1 98.44 73 ILE A CA 1
ATOM 543 C C . ILE A 1 73 ? -9.375 -16.797 -23.484 1 98.44 73 ILE A C 1
ATOM 545 O O . ILE A 1 73 ? -8.516 -17.656 -23.281 1 98.44 73 ILE A O 1
ATOM 549 N N . VAL A 1 74 ? -10.602 -17.094 -23.75 1 98.38 74 VAL A N 1
ATOM 550 C CA . VAL A 1 74 ? -11.109 -18.453 -23.672 1 98.38 74 VAL A CA 1
ATOM 551 C C . VAL A 1 74 ? -10.359 -19.344 -24.641 1 98.38 74 VAL A C 1
ATOM 553 O O . VAL A 1 74 ? -9.875 -20.422 -24.266 1 98.38 74 VAL A O 1
ATOM 556 N N . ASN A 1 75 ? -10.211 -18.875 -25.844 1 97.94 75 ASN A N 1
ATOM 557 C CA . ASN A 1 75 ? -9.547 -19.672 -26.859 1 97.94 75 ASN A CA 1
ATOM 558 C C . ASN A 1 75 ? -8.078 -19.906 -26.531 1 97.94 75 ASN A C 1
ATOM 560 O O . ASN A 1 75 ? -7.578 -21.031 -26.656 1 97.94 75 ASN A O 1
ATOM 564 N N . GLN A 1 76 ? -7.449 -18.875 -26.094 1 97.75 76 GLN A N 1
ATOM 565 C CA . GLN A 1 76 ? -6.027 -19 -25.781 1 97.75 76 GLN A CA 1
ATOM 566 C C . GLN A 1 76 ? -5.805 -19.938 -24.609 1 97.75 76 GLN A C 1
ATOM 568 O O . GLN A 1 76 ? -4.898 -20.781 -24.641 1 97.75 76 GLN A O 1
ATOM 573 N N . VAL A 1 77 ? -6.594 -19.812 -23.594 1 98.44 77 VAL A N 1
ATOM 574 C CA . VAL A 1 77 ? -6.406 -20.625 -22.406 1 98.44 77 VAL A CA 1
ATOM 575 C C . VAL A 1 77 ? -6.77 -22.078 -22.703 1 98.44 77 VAL A C 1
ATOM 577 O O . VAL A 1 77 ? -6.055 -23 -22.297 1 98.44 77 VAL A O 1
ATOM 580 N N . LYS A 1 78 ? -7.82 -22.312 -23.438 1 98.31 78 LYS A N 1
ATOM 581 C CA . LYS A 1 78 ? -8.188 -23.688 -23.812 1 98.31 78 LYS A CA 1
ATOM 582 C C . LYS A 1 78 ? -7.109 -24.328 -24.672 1 98.31 78 LYS A C 1
ATOM 584 O O . LYS A 1 78 ? -6.816 -25.516 -24.531 1 98.31 78 LYS A O 1
ATOM 589 N N . ALA A 1 79 ? -6.562 -23.516 -25.578 1 97.75 79 ALA A N 1
ATOM 590 C CA . ALA A 1 79 ? -5.477 -24.047 -26.391 1 97.75 79 ALA A CA 1
ATOM 591 C C . ALA A 1 79 ? -4.289 -24.469 -25.531 1 97.75 79 ALA A C 1
ATOM 593 O O . ALA A 1 79 ? -3.658 -25.484 -25.797 1 97.75 79 ALA A O 1
ATOM 594 N N . ALA A 1 80 ? -4.004 -23.656 -24.562 1 97.88 80 ALA A N 1
ATOM 595 C CA . ALA A 1 80 ? -2.908 -23.984 -23.641 1 97.88 80 ALA A CA 1
ATOM 596 C C . ALA A 1 80 ? -3.211 -25.266 -22.859 1 97.88 80 ALA A C 1
ATOM 598 O O . ALA A 1 80 ? -2.32 -26.078 -22.641 1 97.88 80 ALA A O 1
ATOM 599 N N . ILE A 1 81 ? -4.453 -25.422 -22.453 1 98.38 81 ILE A N 1
ATOM 600 C CA . ILE A 1 81 ? -4.887 -26.625 -21.734 1 98.38 81 ILE A CA 1
ATOM 601 C C . ILE A 1 81 ? -4.695 -27.844 -22.625 1 98.38 81 ILE A C 1
ATOM 603 O O . ILE A 1 81 ? -4.145 -28.859 -22.203 1 98.38 81 ILE A O 1
ATOM 607 N N . ASP A 1 82 ? -5.074 -27.719 -23.875 1 98.31 82 ASP A N 1
ATOM 608 C CA . ASP A 1 82 ? -4.938 -28.828 -24.812 1 98.31 82 ASP A CA 1
ATOM 609 C C . ASP A 1 82 ? -3.471 -29.203 -25 1 98.31 82 ASP A C 1
ATOM 611 O O . ASP A 1 82 ? -3.131 -30.391 -25.031 1 98.31 82 ASP A O 1
ATOM 615 N N . ALA A 1 83 ? -2.664 -28.203 -25.141 1 97.44 83 ALA A N 1
ATOM 616 C CA . ALA A 1 83 ? -1.239 -28.438 -25.344 1 97.44 83 ALA A CA 1
ATOM 617 C C . ALA A 1 83 ? -0.626 -29.141 -24.125 1 97.44 83 ALA A C 1
ATOM 619 O O . ALA A 1 83 ? 0.181 -30.062 -24.281 1 97.44 83 ALA A O 1
ATOM 620 N N . ALA A 1 84 ? -0.993 -28.688 -22.953 1 97.94 84 ALA A N 1
ATOM 621 C CA . ALA A 1 84 ? -0.497 -29.312 -21.719 1 97.94 84 ALA A CA 1
ATOM 622 C C . ALA A 1 84 ? -0.943 -30.766 -21.625 1 97.94 84 ALA A C 1
ATOM 624 O O . ALA A 1 84 ? -0.13 -31.656 -21.359 1 97.94 84 ALA A O 1
ATOM 625 N N . ALA A 1 85 ? -2.188 -31 -21.891 1 98 85 ALA A N 1
ATOM 626 C CA . ALA A 1 85 ? -2.73 -32.344 -21.844 1 98 85 ALA A CA 1
ATOM 627 C C . ALA A 1 85 ? -2.004 -33.25 -22.844 1 98 85 ALA A C 1
ATOM 629 O O . ALA A 1 85 ? -1.627 -34.375 -22.5 1 98 85 ALA A O 1
ATOM 630 N N . ALA A 1 86 ? -1.798 -32.75 -24 1 97.69 86 ALA A N 1
ATOM 631 C CA . ALA A 1 86 ? -1.149 -33.531 -25.047 1 97.69 86 ALA A CA 1
ATOM 632 C C . ALA A 1 86 ? 0.284 -33.875 -24.672 1 97.69 86 ALA A C 1
ATOM 634 O O . ALA A 1 86 ? 0.803 -34.906 -25.078 1 97.69 86 ALA A O 1
ATOM 635 N N . SER A 1 87 ? 0.879 -33.031 -23.875 1 97.19 87 SER A N 1
ATOM 636 C CA . SER A 1 87 ? 2.27 -33.25 -23.484 1 97.19 87 SER A CA 1
ATOM 637 C C . SER A 1 87 ? 2.363 -33.938 -22.141 1 97.19 87 SER A C 1
ATOM 639 O O . SER A 1 87 ? 3.459 -34.125 -21.609 1 97.19 87 SER A O 1
ATOM 641 N N . GLY A 1 88 ? 1.227 -34.219 -21.5 1 97.06 88 GLY A N 1
ATOM 642 C CA . GLY A 1 88 ? 1.198 -34.938 -20.234 1 97.06 88 GLY A CA 1
ATOM 643 C C . GLY A 1 88 ? 1.543 -34.031 -19.047 1 97.06 88 GLY A C 1
ATOM 644 O O . GLY A 1 88 ? 2.037 -34.531 -18.031 1 97.06 88 GLY A O 1
ATOM 645 N N . VAL A 1 89 ? 1.431 -32.781 -19.188 1 97.62 89 VAL A N 1
ATOM 646 C CA . VAL A 1 89 ? 1.659 -31.859 -18.094 1 97.62 89 VAL A CA 1
ATOM 647 C C . VAL A 1 89 ? 0.33 -31.5 -17.422 1 97.62 89 VAL A C 1
ATOM 649 O O . VAL A 1 89 ? -0.616 -31.094 -18.094 1 97.62 89 VAL A O 1
ATOM 652 N N . GLY A 1 90 ? 0.204 -31.578 -16.125 1 97.38 90 GLY A N 1
ATOM 653 C CA . GLY A 1 90 ? -1.075 -31.484 -15.438 1 97.38 90 GLY A CA 1
ATOM 654 C C . GLY A 1 90 ? -1.359 -30.109 -14.867 1 97.38 90 GLY A C 1
ATOM 655 O O . GLY A 1 90 ? -2.477 -29.828 -14.43 1 97.38 90 GLY A O 1
ATOM 656 N N . VAL A 1 91 ? -0.364 -29.219 -14.836 1 98.56 91 VAL A N 1
ATOM 657 C CA . VAL A 1 91 ? -0.551 -27.922 -14.203 1 98.56 91 VAL A CA 1
ATOM 658 C C . VAL A 1 91 ? -0.047 -26.812 -15.125 1 98.56 91 VAL A C 1
ATOM 660 O O . VAL A 1 91 ? 1.014 -26.953 -15.742 1 98.56 91 VAL A O 1
ATOM 663 N N . ILE A 1 92 ? -0.81 -25.75 -15.297 1 98.62 92 ILE A N 1
ATOM 664 C CA . ILE A 1 92 ? -0.402 -24.531 -15.977 1 98.62 92 ILE A CA 1
ATOM 665 C C . ILE A 1 92 ? -0.4 -23.375 -14.984 1 98.62 92 ILE A C 1
ATOM 667 O O . ILE A 1 92 ? -1.434 -23.047 -14.391 1 98.62 92 ILE A O 1
ATOM 671 N N . THR A 1 93 ? 0.763 -22.766 -14.703 1 98.56 93 THR A N 1
ATOM 672 C CA . THR A 1 93 ? 0.743 -21.516 -13.953 1 98.56 93 THR A CA 1
ATOM 673 C C . THR A 1 93 ? 0.137 -20.391 -14.797 1 98.56 93 THR A C 1
ATOM 675 O O . THR A 1 93 ? 0.39 -20.312 -16 1 98.56 93 THR A O 1
ATOM 678 N N . HIS A 1 94 ? -0.663 -19.688 -14.156 1 98.12 94 HIS A N 1
ATOM 679 C CA . HIS A 1 94 ? -1.585 -18.828 -14.875 1 98.12 94 HIS A CA 1
ATOM 680 C C . HIS A 1 94 ? -1.639 -17.438 -14.234 1 98.12 94 HIS A C 1
ATOM 682 O O . HIS A 1 94 ? -1.793 -17.312 -13.023 1 98.12 94 HIS A O 1
ATOM 688 N N . LEU A 1 95 ? -1.409 -16.391 -15.055 1 98.12 95 LEU A N 1
ATOM 689 C CA . LEU A 1 95 ? -1.636 -15.016 -14.617 1 98.12 95 LEU A CA 1
ATOM 690 C C . LEU A 1 95 ? -2.984 -14.5 -15.109 1 98.12 95 LEU A C 1
ATOM 692 O O . LEU A 1 95 ? -3.441 -14.875 -16.188 1 98.12 95 LEU A O 1
ATOM 696 N N . ILE A 1 96 ? -3.605 -13.695 -14.289 1 98.5 96 ILE A N 1
ATOM 697 C CA . ILE A 1 96 ? -4.902 -13.164 -14.68 1 98.5 96 ILE A CA 1
ATOM 698 C C . ILE A 1 96 ? -4.996 -11.688 -14.281 1 98.5 96 ILE A C 1
ATOM 700 O O . ILE A 1 96 ? -4.984 -11.359 -13.094 1 98.5 96 ILE A O 1
ATOM 704 N N . GLY A 1 97 ? -5.098 -10.82 -15.289 1 98.44 97 GLY A N 1
ATOM 705 C CA . GLY A 1 97 ? -5.309 -9.398 -15.055 1 98.44 97 GLY A CA 1
ATOM 706 C C . GLY A 1 97 ? -6.773 -9.023 -14.938 1 98.44 97 GLY A C 1
ATOM 707 O O . GLY A 1 97 ? -7.641 -9.695 -15.508 1 98.44 97 GLY A O 1
ATOM 708 N N . ARG A 1 98 ? -7.07 -8.008 -14.211 1 98 98 ARG A N 1
ATOM 709 C CA . ARG A 1 98 ? -8.438 -7.531 -14.047 1 98 98 ARG A CA 1
ATOM 710 C C . ARG A 1 98 ? -8.781 -6.473 -15.094 1 98 98 ARG A C 1
ATOM 712 O O . ARG A 1 98 ? -7.891 -5.961 -15.773 1 98 98 ARG A O 1
ATOM 719 N N . ASP A 1 99 ? -10.062 -6.23 -15.281 1 97.69 99 ASP A N 1
ATOM 720 C CA . ASP A 1 99 ? -10.531 -5.039 -15.984 1 97.69 99 ASP A CA 1
ATOM 721 C C . ASP A 1 99 ? -10.43 -3.805 -15.086 1 97.69 99 ASP A C 1
ATOM 723 O O . ASP A 1 99 ? -11.156 -3.691 -14.094 1 97.69 99 ASP A O 1
ATOM 727 N N . PRO A 1 100 ? -9.57 -2.902 -15.445 1 94.44 100 PRO A N 1
ATOM 728 C CA . PRO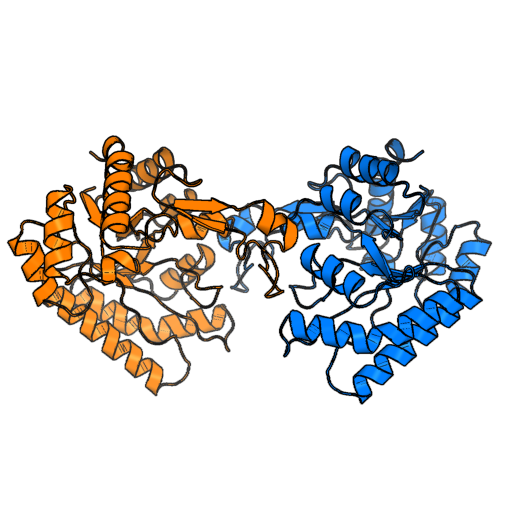 A 1 100 ? -9.336 -1.764 -14.555 1 94.44 100 PRO A CA 1
ATOM 729 C C . PRO A 1 100 ? -10.539 -0.837 -14.453 1 94.44 100 PRO A C 1
ATOM 731 O O . PRO A 1 100 ? -10.602 0.001 -13.547 1 94.44 100 PRO A O 1
ATOM 734 N N . ALA A 1 101 ? -11.445 -0.907 -15.305 1 95.81 101 ALA A N 1
ATOM 735 C CA . ALA A 1 101 ? -12.617 -0.038 -15.297 1 95.81 101 ALA A CA 1
ATOM 736 C C . ALA A 1 101 ? -13.688 -0.564 -14.352 1 95.81 101 ALA A C 1
ATOM 738 O O . ALA A 1 101 ? -14.68 0.119 -14.078 1 95.81 101 ALA A O 1
ATOM 739 N N . LEU A 1 102 ? -13.492 -1.798 -13.859 1 97.25 102 LEU A N 1
ATOM 740 C CA . LEU A 1 102 ? -14.5 -2.441 -13.023 1 97.25 102 LEU A CA 1
ATOM 741 C C . LEU A 1 102 ? -14.031 -2.523 -11.578 1 97.25 102 LEU A C 1
ATOM 743 O O . LEU A 1 102 ? -12.828 -2.609 -11.312 1 97.25 102 LEU A O 1
ATOM 747 N N . ASN A 1 103 ? -15.047 -2.512 -10.633 1 96.69 103 ASN A N 1
ATOM 748 C CA . ASN A 1 103 ? -14.719 -2.773 -9.242 1 96.69 103 ASN A CA 1
ATOM 749 C C . ASN A 1 103 ? -14.477 -4.262 -8.992 1 96.69 103 ASN A C 1
ATOM 751 O O . ASN A 1 103 ? -14.594 -5.074 -9.906 1 96.69 103 ASN A O 1
ATOM 755 N N . GLY A 1 104 ? -14.109 -4.617 -7.816 1 97.62 104 GLY A N 1
ATOM 756 C CA . GLY A 1 104 ? -13.758 -5.988 -7.473 1 97.62 104 GLY A CA 1
ATOM 757 C C . GLY A 1 104 ? -14.891 -6.969 -7.711 1 97.62 104 GLY A C 1
ATOM 758 O O . GLY A 1 104 ? -14.688 -8.031 -8.297 1 97.62 104 GLY A O 1
ATOM 759 N N . ASP A 1 105 ? -16.109 -6.59 -7.27 1 98.56 105 ASP A N 1
ATOM 760 C CA . ASP A 1 105 ? -17.266 -7.469 -7.418 1 98.56 105 ASP A CA 1
ATOM 761 C C . ASP A 1 105 ? -17.547 -7.746 -8.891 1 98.56 105 ASP A C 1
ATOM 763 O O . ASP A 1 105 ? -17.812 -8.883 -9.273 1 98.56 105 ASP A O 1
ATOM 767 N N . ASP A 1 106 ? -17.438 -6.703 -9.664 1 98.62 106 ASP A N 1
ATOM 768 C CA . ASP A 1 106 ? -17.719 -6.852 -11.094 1 98.62 106 ASP A CA 1
ATOM 769 C C . ASP A 1 106 ? -16.641 -7.668 -11.781 1 98.62 106 ASP A C 1
ATOM 771 O O . ASP A 1 106 ? -16.906 -8.406 -12.734 1 98.62 106 ASP A O 1
ATOM 775 N N . ASN A 1 107 ? -15.406 -7.527 -11.359 1 98.81 107 ASN A N 1
ATOM 776 C CA . ASN A 1 107 ? -14.336 -8.359 -11.898 1 98.81 107 ASN A CA 1
ATOM 777 C C . ASN A 1 107 ? -14.539 -9.828 -11.562 1 98.81 107 ASN A C 1
ATOM 779 O O . ASN A 1 107 ? -14.234 -10.703 -12.375 1 98.81 107 ASN A O 1
ATOM 783 N N . ILE A 1 108 ? -15.07 -10.125 -10.375 1 98.81 108 ILE A N 1
ATOM 784 C CA . ILE A 1 108 ? -15.352 -11.5 -10 1 98.81 108 ILE A CA 1
ATOM 785 C C . ILE A 1 108 ? -16.469 -12.055 -10.875 1 98.81 108 ILE A C 1
ATOM 787 O O . ILE A 1 108 ? -16.422 -13.203 -11.32 1 98.81 108 ILE A O 1
ATOM 791 N N . ALA A 1 109 ? -17.469 -11.258 -11.117 1 98.69 109 ALA A N 1
ATOM 792 C CA . ALA A 1 109 ? -18.547 -11.68 -12.008 1 98.69 109 ALA A CA 1
ATOM 793 C C . ALA A 1 109 ? -18.016 -11.977 -13.414 1 98.69 109 ALA A C 1
ATOM 795 O O . ALA A 1 109 ? -18.406 -12.961 -14.031 1 98.69 109 ALA A O 1
ATOM 796 N N . LEU A 1 110 ? -17.156 -11.086 -13.836 1 98.62 110 LEU A N 1
ATOM 797 C CA . LEU A 1 110 ? -16.547 -11.273 -15.141 1 98.62 110 LEU A CA 1
ATOM 798 C C . LEU A 1 110 ? -15.695 -12.539 -15.164 1 98.62 110 LEU A C 1
ATOM 800 O O . LEU A 1 110 ? -15.703 -13.281 -16.156 1 98.62 110 LEU A O 1
ATOM 804 N N . PHE A 1 111 ? -14.961 -12.773 -14.133 1 98.81 111 PHE A N 1
ATOM 805 C CA . PHE A 1 111 ? -14.195 -14.008 -13.984 1 98.81 111 PHE A CA 1
ATOM 806 C C . PHE A 1 111 ? -15.094 -15.227 -14.133 1 98.81 111 PHE A C 1
ATOM 808 O O . PHE A 1 111 ? -14.75 -16.172 -14.844 1 98.81 111 PHE A O 1
ATOM 815 N N . LYS A 1 112 ? -16.188 -15.219 -13.461 1 98.81 112 LYS A N 1
ATOM 816 C CA . LYS A 1 112 ? -17.125 -16.328 -13.531 1 98.81 112 LYS A CA 1
ATOM 817 C C . LYS A 1 112 ? -17.562 -16.578 -14.977 1 98.81 112 LYS A C 1
ATOM 819 O O . LYS A 1 112 ? -17.578 -17.734 -15.43 1 98.81 112 LYS A O 1
ATOM 824 N N . GLU A 1 113 ? -17.859 -15.555 -15.648 1 98.5 113 GLU A N 1
ATOM 825 C CA . GLU A 1 113 ? -18.328 -15.656 -17.016 1 98.5 113 GLU A CA 1
ATOM 826 C C . GLU A 1 113 ? -17.266 -16.266 -17.938 1 98.5 113 GLU A C 1
ATOM 828 O O . GLU A 1 113 ? -17.562 -17.156 -18.734 1 98.5 113 GLU A O 1
ATOM 833 N N . VAL A 1 114 ? -16.047 -15.812 -17.781 1 98.75 114 VAL A N 1
ATOM 834 C CA . VAL A 1 114 ? -14.984 -16.156 -18.703 1 98.75 114 VAL A CA 1
ATOM 835 C C . VAL A 1 114 ? -14.383 -17.5 -18.328 1 98.75 114 VAL A C 1
ATOM 837 O O . VAL A 1 114 ? -14.023 -18.297 -19.203 1 98.75 114 VAL A O 1
ATOM 840 N N . TYR A 1 115 ? -14.328 -17.875 -17.062 1 98.88 115 TYR A N 1
ATOM 841 C CA . TYR A 1 115 ? -13.508 -19.016 -16.656 1 98.88 115 TYR A CA 1
ATOM 842 C C . TYR A 1 115 ? -14.383 -20.219 -16.344 1 98.88 115 TYR A C 1
ATOM 844 O O . TYR A 1 115 ? -13.867 -21.312 -16.109 1 98.88 115 TYR A O 1
ATOM 852 N N . THR A 1 116 ? -15.719 -20.078 -16.312 1 98.81 116 THR A N 1
ATOM 853 C CA . THR A 1 116 ? -16.578 -21.25 -16.156 1 98.81 116 THR A CA 1
ATOM 854 C C . THR A 1 116 ? -16.359 -22.25 -17.281 1 98.81 116 THR A C 1
ATOM 856 O O . THR A 1 116 ? -16.062 -23.406 -17.031 1 98.81 116 THR A O 1
ATOM 859 N N . PRO A 1 117 ? -16.438 -21.734 -18.547 1 98.69 117 PRO A N 1
ATOM 860 C CA . PRO A 1 117 ? -16.188 -22.719 -19.609 1 98.69 117 PRO A CA 1
ATOM 861 C C . PRO A 1 117 ? -14.742 -23.203 -19.656 1 98.69 117 PRO A C 1
ATOM 863 O O . PRO A 1 117 ? -14.477 -24.344 -20.031 1 98.69 117 PRO A O 1
ATOM 866 N N . ILE A 1 118 ? -13.789 -22.375 -19.297 1 98.88 118 ILE A N 1
ATOM 867 C CA . ILE A 1 118 ? -12.383 -22.75 -19.25 1 98.88 118 ILE A CA 1
ATOM 868 C C . ILE A 1 118 ? -12.172 -23.859 -18.219 1 98.88 118 ILE A C 1
ATOM 870 O O . ILE A 1 118 ? -11.492 -24.844 -18.484 1 98.88 118 ILE A O 1
ATOM 874 N N . ALA A 1 119 ? -12.773 -23.688 -17.078 1 98.94 119 ALA A N 1
ATOM 875 C CA . ALA A 1 119 ? -12.648 -24.656 -16 1 98.94 119 ALA A CA 1
ATOM 876 C C . ALA A 1 119 ? -13.227 -26.016 -16.422 1 98.94 119 ALA A C 1
ATOM 878 O O . ALA A 1 119 ? -12.633 -27.062 -16.141 1 98.94 119 ALA A O 1
ATOM 879 N N . ALA A 1 120 ? -14.336 -25.953 -17.062 1 98.81 120 ALA A N 1
ATOM 880 C CA . ALA A 1 120 ? -14.938 -27.203 -17.547 1 98.81 120 ALA A CA 1
ATOM 881 C C . ALA A 1 120 ? -14 -27.922 -18.516 1 98.81 120 ALA A C 1
ATOM 883 O O . ALA A 1 120 ? -13.852 -29.141 -18.438 1 98.81 120 ALA A O 1
ATOM 884 N N . HIS A 1 121 ? -13.43 -27.172 -19.406 1 98.81 121 HIS A N 1
ATOM 885 C CA . HIS A 1 121 ? -12.484 -27.734 -20.359 1 98.81 121 HIS A CA 1
ATOM 886 C C . HIS A 1 121 ? -11.258 -28.312 -19.641 1 98.81 121 HIS A C 1
ATOM 888 O O . HIS A 1 121 ? -10.805 -29.406 -19.984 1 98.81 121 HIS A O 1
ATOM 894 N N . ALA A 1 122 ? -10.766 -27.594 -18.672 1 98.88 122 ALA A N 1
ATOM 895 C CA . ALA A 1 122 ? -9.609 -28.047 -17.906 1 98.88 122 ALA A CA 1
ATOM 896 C C . ALA A 1 122 ? -9.906 -29.359 -17.188 1 98.88 122 ALA A C 1
ATOM 898 O O . ALA A 1 122 ? -9.086 -30.281 -17.203 1 98.88 122 ALA A O 1
ATOM 899 N N . GLU A 1 123 ? -11.07 -29.469 -16.609 1 98.75 123 GLU A N 1
ATOM 900 C CA . GLU A 1 123 ? -11.492 -30.703 -15.945 1 98.75 123 GLU A CA 1
ATOM 901 C C . GLU A 1 123 ? -11.523 -31.875 -16.922 1 98.75 123 GLU A C 1
ATOM 903 O O . GLU A 1 123 ? -11.016 -32.938 -16.641 1 98.75 123 GLU A O 1
ATOM 908 N N . ALA A 1 124 ? -12.102 -31.594 -18.031 1 98.69 124 ALA A N 1
ATOM 909 C CA . ALA A 1 124 ? -12.258 -32.625 -19.031 1 98.69 124 ALA A CA 1
ATOM 910 C C . ALA A 1 124 ? -10.898 -33.156 -19.516 1 98.69 124 ALA A C 1
ATOM 912 O O . ALA A 1 124 ? -10.75 -34.312 -19.844 1 98.69 124 ALA A O 1
ATOM 913 N N . GLN A 1 125 ? -9.898 -32.25 -19.531 1 98.5 125 GLN A N 1
ATOM 914 C CA . GLN A 1 125 ? -8.586 -32.594 -20.062 1 98.5 125 GLN A CA 1
ATOM 915 C C . GLN A 1 125 ? -7.648 -33.062 -18.938 1 98.5 125 GLN A C 1
ATOM 917 O O . GLN A 1 125 ? -6.508 -33.438 -19.203 1 98.5 125 GLN A O 1
ATOM 922 N N . GLY A 1 126 ? -8.117 -33 -17.688 1 98.44 126 GLY A N 1
ATOM 923 C CA . GLY A 1 126 ? -7.289 -33.375 -16.547 1 98.44 126 GLY A CA 1
ATOM 924 C C . GLY A 1 126 ? -6.145 -32.406 -16.297 1 98.44 126 GLY A C 1
ATOM 925 O O . GLY A 1 126 ? -5.043 -32.812 -15.93 1 98.44 126 GLY A O 1
ATOM 926 N N . VAL A 1 127 ? -6.312 -31.156 -16.594 1 98.62 127 VAL A N 1
ATOM 927 C CA . VAL A 1 127 ? -5.316 -30.109 -16.406 1 98.62 127 VAL A CA 1
ATOM 928 C C . VAL A 1 127 ? -5.809 -29.125 -15.359 1 98.62 127 VAL A C 1
ATOM 930 O O . VAL A 1 127 ? -7 -28.812 -15.305 1 98.62 127 VAL A O 1
ATOM 933 N N . ARG A 1 128 ? -4.934 -28.656 -14.508 1 98.69 128 ARG A N 1
ATOM 934 C CA . ARG A 1 128 ? -5.254 -27.656 -13.492 1 98.69 128 ARG A CA 1
ATOM 935 C C . ARG A 1 128 ? -4.598 -26.312 -13.82 1 98.69 128 ARG A C 1
ATOM 937 O O . ARG A 1 128 ? -3.453 -26.281 -14.273 1 98.69 128 ARG A O 1
ATOM 944 N N . LEU A 1 129 ? -5.363 -25.266 -13.625 1 98.81 129 LEU A N 1
ATOM 945 C CA . LEU A 1 129 ? -4.84 -23.906 -13.742 1 98.81 129 LEU A CA 1
ATOM 946 C C . LEU A 1 129 ? -4.461 -23.344 -12.375 1 98.81 129 LEU A C 1
ATOM 948 O O . LEU A 1 129 ? -5.305 -23.25 -11.484 1 98.81 129 LEU A O 1
ATOM 952 N N . ALA A 1 130 ? -3.211 -23 -12.18 1 98.88 130 ALA A N 1
ATOM 953 C CA . ALA A 1 130 ? -2.699 -22.453 -10.93 1 98.88 130 ALA A CA 1
ATOM 954 C C . ALA A 1 130 ? -2.426 -20.953 -11.062 1 98.88 130 ALA A C 1
ATOM 956 O O . ALA A 1 130 ? -1.402 -20.547 -11.617 1 98.88 130 ALA A O 1
ATOM 957 N N . PHE A 1 131 ? -3.297 -20.156 -10.531 1 98.88 131 PHE A N 1
ATOM 958 C CA . PHE A 1 131 ? -3.146 -18.703 -10.602 1 98.88 131 PHE A CA 1
ATOM 959 C C . PHE A 1 131 ? -2.035 -18.234 -9.672 1 98.88 131 PHE A C 1
ATOM 961 O O . PHE A 1 131 ? -2.09 -18.453 -8.461 1 98.88 131 PHE A O 1
ATOM 968 N N . GLU A 1 132 ? -1.047 -17.562 -10.266 1 98.62 132 GLU A N 1
ATOM 969 C CA . GLU A 1 132 ? -0.008 -16.969 -9.43 1 98.62 132 GLU A CA 1
ATOM 970 C C . GLU A 1 132 ? -0.5 -15.68 -8.781 1 98.62 132 GLU A C 1
ATOM 972 O O . GLU A 1 132 ? -1.163 -14.867 -9.422 1 98.62 132 GLU A O 1
ATOM 977 N N . ASN A 1 133 ? -0.115 -15.5 -7.562 1 98.56 133 ASN A N 1
ATOM 978 C CA . ASN A 1 133 ? -0.582 -14.328 -6.824 1 98.56 133 ASN A CA 1
ATOM 979 C C . ASN A 1 133 ? 0.347 -13.141 -7.023 1 98.56 133 ASN A C 1
ATOM 981 O O . ASN A 1 133 ? 0.681 -12.438 -6.062 1 98.56 133 ASN A O 1
ATOM 985 N N . TRP A 1 134 ? 0.709 -12.859 -8.227 1 97.81 134 TRP A N 1
ATOM 986 C CA . TRP A 1 134 ? 1.496 -11.688 -8.594 1 97.81 134 TRP A CA 1
ATOM 987 C C . TRP A 1 134 ? 0.612 -10.453 -8.703 1 97.81 134 TRP A C 1
ATOM 989 O O . TRP A 1 134 ? -0.365 -10.445 -9.453 1 97.81 134 TRP A O 1
ATOM 999 N N . PRO A 1 135 ? 0.968 -9.398 -8 1 97.25 135 PRO A N 1
ATOM 1000 C CA . PRO A 1 135 ? 0.04 -8.266 -7.949 1 97.25 135 PRO A CA 1
ATOM 1001 C C . PRO A 1 135 ? 0.189 -7.328 -9.148 1 97.25 135 PRO A C 1
ATOM 1003 O O . PRO A 1 135 ? -0.771 -6.652 -9.531 1 97.25 135 PRO A O 1
ATOM 1006 N N . ARG A 1 136 ? 1.331 -7.207 -9.766 1 94.75 136 ARG A N 1
ATOM 1007 C CA . ARG A 1 136 ? 1.604 -6.25 -10.836 1 94.75 136 ARG A CA 1
ATOM 1008 C C . ARG A 1 136 ? 1.095 -4.859 -10.469 1 94.75 136 ARG A C 1
ATOM 1010 O O . ARG A 1 136 ? 0.235 -4.305 -11.156 1 94.75 136 ARG A O 1
ATOM 1017 N N . ASN A 1 137 ? 1.55 -4.305 -9.438 1 90.31 137 ASN A N 1
ATOM 1018 C CA . ASN A 1 137 ? 1.148 -2.99 -8.945 1 90.31 137 ASN A CA 1
ATOM 1019 C C . ASN A 1 137 ? -0.362 -2.902 -8.742 1 90.31 137 ASN A C 1
ATOM 1021 O O . ASN A 1 137 ? -0.975 -1.88 -9.055 1 90.31 137 ASN A O 1
ATOM 1025 N N . GLY A 1 138 ? -1.021 -4.035 -8.492 1 92.56 138 GLY A N 1
ATOM 1026 C CA . GLY A 1 138 ? -2.428 -4.055 -8.125 1 92.56 138 GLY A CA 1
ATOM 1027 C C . GLY A 1 138 ? -3.352 -4.254 -9.312 1 92.56 138 GLY A C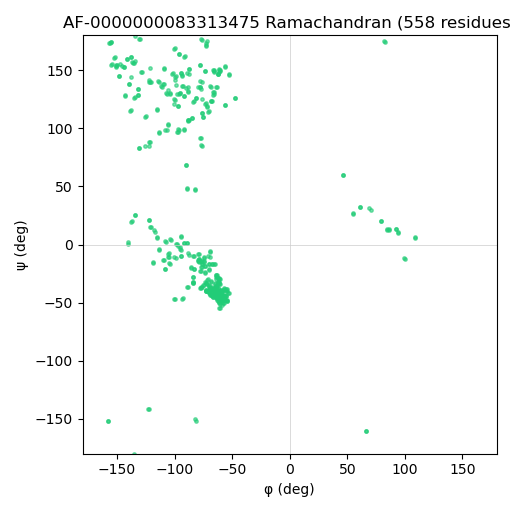 1
ATOM 1028 O O . GLY A 1 138 ? -4.57 -4.125 -9.18 1 92.56 138 GLY A O 1
ATOM 1029 N N . THR A 1 139 ? -2.85 -4.586 -10.453 1 95.69 139 THR A N 1
ATOM 1030 C CA . THR A 1 139 ? -3.686 -4.648 -11.648 1 95.69 139 THR A CA 1
ATOM 1031 C C . THR A 1 139 ? -4.113 -6.082 -11.938 1 95.69 139 THR A C 1
ATOM 1033 O O . THR A 1 139 ? -4.82 -6.344 -12.914 1 95.69 139 THR A O 1
ATOM 1036 N N . MET A 1 140 ? -3.697 -7.035 -11.109 1 98.19 140 MET A N 1
ATOM 1037 C CA . MET A 1 140 ? -4.066 -8.438 -11.289 1 98.19 140 MET A CA 1
ATOM 1038 C C . MET A 1 140 ? -5.273 -8.797 -10.43 1 98.19 140 MET A C 1
ATOM 1040 O O . MET A 1 140 ? -5.645 -8.039 -9.523 1 98.19 140 MET A O 1
ATOM 1044 N N . LEU A 1 141 ? -5.863 -9.883 -10.734 1 98.56 141 LEU A N 1
ATOM 1045 C CA . LEU A 1 141 ? -7.062 -10.281 -10.016 1 98.56 141 LEU A CA 1
ATOM 1046 C C . LEU A 1 141 ? -6.715 -11.195 -8.844 1 98.56 141 LEU A C 1
ATOM 1048 O O . LEU A 1 141 ? -7.137 -10.953 -7.711 1 98.56 141 LEU A O 1
ATOM 1052 N N . ALA A 1 142 ? -5.883 -12.188 -9.047 1 98.62 142 ALA A N 1
ATOM 1053 C CA . ALA A 1 142 ? -5.633 -13.242 -8.062 1 98.62 142 ALA A CA 1
ATOM 1054 C C . ALA A 1 142 ? -4.48 -12.867 -7.137 1 98.62 142 ALA A C 1
ATOM 1056 O O . ALA A 1 142 ? -3.461 -13.555 -7.094 1 98.62 142 ALA A O 1
ATOM 1057 N N . ILE A 1 143 ? -4.707 -11.836 -6.273 1 98.38 143 ILE A N 1
ATOM 1058 C CA . ILE A 1 143 ? -3.518 -11.305 -5.613 1 98.38 143 ILE A CA 1
ATOM 1059 C C . ILE A 1 143 ? -3.645 -11.484 -4.102 1 98.38 143 ILE A C 1
ATOM 1061 O O . ILE A 1 143 ? -2.652 -11.406 -3.373 1 98.38 143 ILE A O 1
ATOM 1065 N N . THR A 1 144 ? -4.855 -11.766 -3.582 1 98.56 144 THR A N 1
ATOM 1066 C CA . THR A 1 144 ? -5.039 -11.805 -2.137 1 98.56 144 THR A CA 1
ATOM 1067 C C . THR A 1 144 ? -5.988 -12.938 -1.746 1 98.56 144 THR A C 1
ATOM 1069 O O . THR A 1 144 ? -6.793 -13.391 -2.564 1 98.56 144 THR A O 1
ATOM 1072 N N . PRO A 1 145 ? -5.926 -13.367 -0.432 1 98.56 145 PRO A N 1
ATOM 1073 C CA . PRO A 1 145 ? -6.875 -14.367 0.052 1 98.56 145 PRO A CA 1
ATOM 1074 C C . PRO A 1 145 ? -8.328 -13.961 -0.163 1 98.56 145 PRO A C 1
ATOM 1076 O O . PRO A 1 145 ? -9.164 -14.797 -0.514 1 98.56 145 PRO A O 1
ATOM 1079 N N . GLU A 1 146 ? -8.617 -12.664 0.021 1 98.44 146 GLU A N 1
ATOM 1080 C CA . GLU A 1 146 ? -9.969 -12.148 -0.23 1 98.44 146 GLU A CA 1
ATOM 1081 C C . GLU A 1 146 ? -10.43 -12.492 -1.643 1 98.44 146 GLU A C 1
ATOM 1083 O O . GLU A 1 146 ? -11.516 -13.055 -1.827 1 98.44 146 GLU A O 1
ATOM 1088 N N . LEU A 1 147 ? -9.617 -12.234 -2.57 1 98.69 147 LEU A N 1
ATOM 1089 C CA . LEU A 1 147 ? -9.984 -12.383 -3.973 1 98.69 147 LEU A CA 1
ATOM 1090 C C . LEU A 1 147 ? -9.953 -13.852 -4.387 1 98.69 147 LEU A C 1
ATOM 1092 O O . LEU A 1 147 ? -10.797 -14.297 -5.172 1 98.69 147 LEU A O 1
ATOM 1096 N N . TRP A 1 148 ? -8.977 -14.633 -3.863 1 98.81 148 TRP A N 1
ATOM 1097 C CA . TRP A 1 148 ? -8.945 -16.062 -4.145 1 98.81 148 TRP A CA 1
ATOM 1098 C C . TRP A 1 148 ? -10.242 -16.734 -3.713 1 98.81 148 TRP A C 1
ATOM 1100 O O . TRP A 1 148 ? -10.836 -17.5 -4.473 1 98.81 148 TRP A O 1
ATOM 1110 N N . GLY A 1 149 ? -10.641 -16.391 -2.443 1 98.5 149 GLY A N 1
ATOM 1111 C CA . GLY A 1 149 ? -11.891 -16.953 -1.96 1 98.5 149 GLY A CA 1
ATOM 1112 C C . GLY A 1 149 ? -13.07 -16.656 -2.867 1 98.5 149 GLY A C 1
ATOM 1113 O O . GLY A 1 149 ? -13.859 -17.547 -3.188 1 98.5 149 GLY A O 1
ATOM 1114 N N . ALA A 1 150 ? -13.148 -15.453 -3.297 1 98.69 150 ALA A N 1
ATOM 1115 C CA . ALA A 1 150 ? -14.25 -15.039 -4.16 1 98.69 150 ALA A CA 1
ATOM 1116 C C . ALA A 1 150 ? -14.188 -15.75 -5.508 1 98.69 150 ALA A C 1
ATOM 1118 O O . ALA A 1 150 ? -15.219 -16.172 -6.047 1 98.69 150 ALA A O 1
ATOM 1119 N N . MET A 1 151 ? -12.984 -15.875 -6.094 1 98.81 151 MET A N 1
ATOM 1120 C CA . MET A 1 151 ? -12.789 -16.547 -7.379 1 98.81 151 MET A CA 1
ATOM 1121 C C . MET A 1 151 ? -13.25 -18 -7.309 1 98.81 151 MET A C 1
ATOM 1123 O O . MET A 1 151 ? -14.016 -18.453 -8.156 1 98.81 151 MET A O 1
ATOM 1127 N N . PHE A 1 152 ? -12.828 -18.703 -6.262 1 98.81 152 PHE A N 1
ATOM 1128 C CA . PHE A 1 152 ? -13.078 -20.125 -6.168 1 98.81 152 PHE A CA 1
ATOM 1129 C C . PHE A 1 152 ? -14.516 -20.406 -5.75 1 98.81 152 PHE A C 1
ATOM 1131 O O . PHE A 1 152 ? -15.047 -21.484 -6.012 1 98.81 152 PHE A O 1
ATOM 1138 N N . ASN A 1 153 ? -15.172 -19.453 -5.098 1 98.62 153 ASN A N 1
ATOM 1139 C CA . ASN A 1 153 ? -16.609 -19.562 -4.852 1 98.62 153 ASN A CA 1
ATOM 1140 C C . ASN A 1 153 ? -17.406 -19.344 -6.129 1 98.62 153 ASN A C 1
ATOM 1142 O O . ASN A 1 153 ? -18.422 -20.016 -6.352 1 98.62 153 ASN A O 1
ATOM 1146 N N . ALA A 1 154 ? -16.969 -18.406 -6.934 1 98.75 154 ALA A N 1
ATOM 1147 C CA . ALA A 1 154 ? -17.672 -18.078 -8.172 1 98.75 154 ALA A CA 1
ATOM 1148 C C . ALA A 1 154 ? -17.578 -19.219 -9.18 1 98.75 154 ALA A C 1
ATOM 1150 O O . ALA A 1 154 ? -18.547 -19.516 -9.891 1 98.75 154 ALA A O 1
ATOM 1151 N N . VAL A 1 155 ? -16.406 -19.781 -9.312 1 98.88 155 VAL A N 1
ATOM 1152 C CA . VAL A 1 155 ? -16.172 -20.953 -10.141 1 98.88 155 VAL A CA 1
ATOM 1153 C C . VAL A 1 155 ? -15.594 -22.078 -9.289 1 98.88 155 VAL A C 1
ATOM 1155 O O . VAL A 1 155 ? -14.375 -22.266 -9.219 1 98.88 155 VAL A O 1
ATOM 1158 N N . PRO A 1 156 ? -16.484 -22.875 -8.695 1 98.62 156 PRO A N 1
ATOM 1159 C CA . PRO A 1 156 ? -16.016 -23.859 -7.719 1 98.62 156 PRO A CA 1
ATOM 1160 C C . PRO A 1 156 ? -15.492 -25.125 -8.375 1 98.62 156 PRO A C 1
ATOM 1162 O O . PRO A 1 156 ? -15.898 -26.234 -8 1 98.62 156 PRO A O 1
ATOM 1165 N N . SER A 1 157 ? -14.68 -25.031 -9.359 1 98.81 157 SER A N 1
ATOM 1166 C CA . SER A 1 157 ? -14.055 -26.156 -10.039 1 98.81 157 SER A CA 1
ATOM 1167 C C . SER A 1 157 ? -12.742 -26.547 -9.375 1 98.81 157 SER A C 1
ATOM 1169 O O . SER A 1 157 ? -11.898 -25.688 -9.102 1 98.81 157 SER A O 1
ATOM 1171 N N . PRO A 1 158 ? -12.508 -27.797 -9.172 1 98.38 158 PRO A N 1
ATOM 1172 C CA . PRO A 1 158 ? -11.219 -28.234 -8.625 1 98.38 158 PRO A CA 1
ATOM 1173 C C . PRO A 1 158 ? -10.07 -28.047 -9.617 1 98.38 158 PRO A C 1
ATOM 1175 O O . PRO A 1 158 ? -8.906 -28.25 -9.258 1 98.38 158 PRO A O 1
ATOM 1178 N N . ALA A 1 159 ? -10.367 -27.656 -10.828 1 98.75 159 ALA A N 1
ATOM 1179 C CA . ALA A 1 159 ? -9.32 -27.438 -11.82 1 98.75 159 ALA A CA 1
ATOM 1180 C C . ALA A 1 159 ? -8.641 -26.078 -11.625 1 98.75 159 ALA A C 1
ATOM 1182 O O . ALA A 1 159 ? -7.602 -25.812 -12.219 1 98.75 159 ALA A O 1
ATOM 1183 N N . LEU A 1 160 ? -9.266 -25.234 -10.82 1 98.88 160 LEU A N 1
ATOM 1184 C CA . LEU A 1 160 ? -8.711 -23.906 -10.57 1 98.88 160 LEU A CA 1
ATOM 1185 C C . LEU A 1 160 ? -8.062 -23.844 -9.188 1 98.88 160 LEU A C 1
ATOM 1187 O O . LEU A 1 160 ? -8.656 -24.281 -8.203 1 98.88 160 LEU A O 1
ATOM 1191 N N . GLY A 1 161 ? -6.84 -23.359 -9.109 1 98.81 161 GLY A N 1
ATOM 1192 C CA . GLY A 1 161 ? -6.129 -23.203 -7.848 1 98.81 161 GLY A CA 1
ATOM 1193 C C . GLY A 1 161 ? -5.008 -22.172 -7.91 1 98.81 161 GLY A C 1
ATOM 1194 O O . GLY A 1 161 ? -5.117 -21.172 -8.625 1 98.81 161 GLY A O 1
ATOM 1195 N N . LEU A 1 162 ? -4.02 -22.406 -7.074 1 98.88 162 LEU A N 1
ATOM 1196 C CA . LEU A 1 162 ? -3.014 -21.375 -6.895 1 98.88 162 LEU A CA 1
ATOM 1197 C C . LEU A 1 162 ? -1.627 -21.891 -7.262 1 98.88 162 LEU A C 1
ATOM 1199 O O . LEU A 1 162 ? -1.307 -23.047 -7.012 1 98.88 162 LEU A O 1
ATOM 1203 N N . CYS A 1 163 ? -0.85 -21.047 -7.922 1 98.88 163 CYS A N 1
ATOM 1204 C CA . CYS A 1 163 ? 0.605 -21.047 -7.828 1 98.88 163 CYS A CA 1
ATOM 1205 C C . CYS A 1 163 ? 1.076 -20.094 -6.738 1 98.88 163 CYS A C 1
ATOM 1207 O O . CYS A 1 163 ? 1.118 -18.875 -6.949 1 98.88 163 CYS A O 1
ATOM 1209 N N . TYR A 1 164 ? 1.366 -20.656 -5.598 1 98.88 164 TYR A N 1
ATOM 1210 C CA . TYR A 1 164 ? 1.558 -19.875 -4.387 1 98.88 164 TYR A CA 1
ATOM 1211 C C . TYR A 1 164 ? 2.979 -19.328 -4.309 1 98.88 164 TYR A C 1
ATOM 1213 O O . TYR A 1 164 ? 3.947 -20.078 -4.426 1 98.88 164 TYR A O 1
ATOM 1221 N N . ASP A 1 165 ? 3.113 -18.062 -4.191 1 98.81 165 ASP A N 1
ATOM 1222 C CA . ASP A 1 165 ? 4.383 -17.359 -4.043 1 98.81 165 ASP A CA 1
ATOM 1223 C C . ASP A 1 165 ? 4.375 -16.469 -2.809 1 98.81 165 ASP A C 1
ATOM 1225 O O . ASP A 1 165 ? 3.689 -15.445 -2.783 1 98.81 165 ASP A O 1
ATOM 1229 N N . PRO A 1 166 ? 5.109 -16.797 -1.8 1 98.75 166 PRO A N 1
ATOM 1230 C CA . PRO A 1 166 ? 5.043 -16.047 -0.542 1 98.75 166 PRO A CA 1
ATOM 1231 C C . PRO A 1 166 ? 5.645 -14.648 -0.657 1 98.75 166 PRO A C 1
ATOM 1233 O O . PRO A 1 166 ? 5.367 -13.781 0.178 1 98.75 166 PRO A O 1
ATOM 1236 N N . SER A 1 167 ? 6.516 -14.406 -1.654 1 98.75 167 SER A N 1
ATOM 1237 C CA . SER A 1 167 ? 7.285 -13.172 -1.728 1 98.75 167 SER A CA 1
ATOM 1238 C C . SER A 1 167 ? 6.371 -11.961 -1.906 1 98.75 167 SER A C 1
ATOM 1240 O O . SER A 1 167 ? 6.625 -10.891 -1.341 1 98.75 167 SER A O 1
ATOM 1242 N N . HIS A 1 168 ? 5.297 -12.164 -2.66 1 98.31 168 HIS A N 1
ATOM 1243 C CA . HIS A 1 168 ? 4.375 -11.07 -2.943 1 98.31 168 HIS A CA 1
ATOM 1244 C C . HIS A 1 168 ? 3.543 -10.719 -1.716 1 98.31 168 HIS A C 1
ATOM 1246 O O . HIS A 1 168 ? 3.303 -9.539 -1.44 1 98.31 168 HIS A O 1
ATOM 1252 N N . LEU A 1 169 ? 3.127 -11.75 -1.01 1 98.75 169 LEU A N 1
ATOM 1253 C CA . LEU A 1 169 ? 2.299 -11.539 0.17 1 98.75 169 LEU A CA 1
ATOM 1254 C C . LEU A 1 169 ? 3.076 -10.789 1.252 1 98.75 169 LEU A C 1
ATOM 1256 O O . LEU A 1 169 ? 2.51 -9.969 1.977 1 98.75 169 LEU A O 1
ATOM 1260 N N . TYR A 1 170 ? 4.348 -11.047 1.33 1 98.5 170 TYR A N 1
ATOM 1261 C CA . TYR A 1 170 ? 5.168 -10.445 2.377 1 98.5 170 TYR A CA 1
ATOM 1262 C C . TYR A 1 170 ? 5.148 -8.922 2.277 1 98.5 170 TYR A C 1
ATOM 1264 O O . TYR A 1 170 ? 4.812 -8.234 3.244 1 98.5 170 TYR A O 1
ATOM 1272 N N . TRP A 1 171 ? 5.48 -8.359 1.137 1 97.56 171 TRP A N 1
ATOM 1273 C CA . TRP A 1 171 ? 5.539 -6.906 1.048 1 97.56 171 TRP A CA 1
ATOM 1274 C C . TRP A 1 171 ? 4.141 -6.309 0.978 1 97.56 171 TRP A C 1
ATOM 1276 O O . TRP A 1 171 ? 3.951 -5.117 1.238 1 97.56 171 TRP A O 1
ATOM 1286 N N . LEU A 1 172 ? 3.125 -7.121 0.672 1 97.81 172 LEU A N 1
ATOM 1287 C CA . LEU A 1 172 ? 1.743 -6.656 0.742 1 97.81 172 LEU A CA 1
ATOM 1288 C C . LEU A 1 172 ? 1.28 -6.543 2.191 1 97.81 172 LEU A C 1
ATOM 1290 O O . LEU A 1 172 ? 0.195 -6.027 2.463 1 97.81 172 LEU A O 1
ATOM 1294 N N . GLY A 1 173 ? 2.045 -7.066 3.08 1 97.44 173 GLY A N 1
ATOM 1295 C CA . GLY A 1 173 ? 1.703 -7.051 4.492 1 97.44 173 GLY A CA 1
ATOM 1296 C C . GLY A 1 173 ? 0.792 -8.195 4.898 1 97.44 173 GLY A C 1
ATOM 1297 O O . GLY A 1 173 ? 0.255 -8.203 6.008 1 97.44 173 GLY A O 1
ATOM 1298 N N . ILE A 1 174 ? 0.617 -9.18 4.07 1 98.25 174 ILE A N 1
ATOM 1299 C CA . ILE A 1 174 ? -0.272 -10.312 4.32 1 98.25 174 ILE A CA 1
ATOM 1300 C C . ILE A 1 174 ? 0.514 -11.453 4.957 1 98.25 174 ILE A C 1
ATOM 1302 O O . ILE A 1 174 ? 1.63 -11.758 4.531 1 98.25 174 ILE A O 1
ATOM 1306 N N . ASP A 1 175 ? -0.077 -12.062 5.973 1 98.25 175 ASP A N 1
ATOM 1307 C CA . ASP A 1 175 ? 0.472 -13.328 6.449 1 98.25 175 ASP A CA 1
ATOM 1308 C C . ASP A 1 175 ? 0.549 -14.352 5.316 1 98.25 175 ASP A C 1
ATOM 1310 O O . ASP A 1 175 ? -0.469 -14.695 4.711 1 98.25 175 ASP A O 1
ATOM 1314 N N . TYR A 1 176 ? 1.777 -14.797 5.066 1 98.62 176 TYR A N 1
ATOM 1315 C CA . TYR A 1 176 ? 1.921 -15.695 3.924 1 98.62 176 TYR A CA 1
ATOM 1316 C C . TYR A 1 176 ? 1.851 -17.156 4.359 1 98.62 176 TYR A C 1
ATOM 1318 O O . TYR A 1 176 ? 2.018 -18.062 3.543 1 98.62 176 TYR A O 1
ATOM 1326 N N . ILE A 1 177 ? 1.554 -17.453 5.633 1 98.88 177 ILE A N 1
ATOM 1327 C CA . ILE A 1 177 ? 1.5 -18.828 6.125 1 98.88 177 ILE A CA 1
ATOM 1328 C C . ILE A 1 177 ? 0.048 -19.297 6.188 1 98.88 177 ILE A C 1
ATOM 1330 O O . ILE A 1 177 ? -0.291 -20.359 5.668 1 98.88 177 ILE A O 1
ATOM 1334 N N . GLN A 1 178 ? -0.829 -18.516 6.723 1 98.62 178 GLN A N 1
ATOM 1335 C CA . GLN A 1 178 ? -2.207 -18.922 6.988 1 98.62 178 GLN A CA 1
ATOM 1336 C C . GLN A 1 178 ? -2.936 -19.266 5.695 1 98.62 178 GLN A C 1
ATOM 1338 O O . GLN A 1 178 ? -3.703 -20.234 5.648 1 98.62 178 GLN A O 1
ATOM 1343 N N . PRO A 1 179 ? -2.705 -18.562 4.617 1 98.75 179 PRO A N 1
ATOM 1344 C CA . PRO A 1 179 ? -3.414 -18.891 3.381 1 98.75 179 PRO A CA 1
ATOM 1345 C C . PRO A 1 179 ? -3.074 -20.297 2.869 1 98.75 179 PRO A C 1
ATOM 1347 O O . PRO A 1 179 ? -3.887 -20.922 2.18 1 98.75 179 PRO A O 1
ATOM 1350 N N . ILE A 1 180 ? -1.888 -20.734 3.209 1 98.88 180 ILE A N 1
ATOM 1351 C CA . ILE A 1 180 ? -1.536 -22.094 2.814 1 98.88 180 ILE A CA 1
ATOM 1352 C C . ILE A 1 180 ? -2.492 -23.094 3.475 1 98.88 180 ILE A C 1
ATOM 1354 O O . ILE A 1 180 ? -2.93 -24.047 2.84 1 98.88 180 ILE A O 1
ATOM 1358 N N . ARG A 1 181 ? -2.805 -22.875 4.688 1 98.56 181 ARG A N 1
ATOM 1359 C CA . ARG A 1 181 ? -3.75 -23.734 5.395 1 98.56 181 ARG A CA 1
ATOM 1360 C C . ARG A 1 181 ? -5.16 -23.562 4.844 1 98.56 181 ARG A C 1
ATOM 1362 O O . ARG A 1 181 ? -5.902 -24.547 4.707 1 98.56 181 ARG A O 1
ATOM 1369 N N . ASP A 1 182 ? -5.516 -22.344 4.5 1 98.38 182 ASP A N 1
ATOM 1370 C CA . ASP A 1 182 ? -6.875 -22.031 4.078 1 98.38 182 ASP A CA 1
ATOM 1371 C C . ASP A 1 182 ? -7.156 -22.562 2.674 1 98.38 182 ASP A C 1
ATOM 1373 O O . ASP A 1 182 ? -8.281 -22.969 2.367 1 98.38 182 ASP A O 1
ATOM 1377 N N . PHE A 1 183 ? -6.094 -22.594 1.789 1 98.56 183 PHE A N 1
ATOM 1378 C CA . PHE A 1 183 ? -6.285 -22.938 0.384 1 98.56 183 PHE A CA 1
ATOM 1379 C C . PHE A 1 183 ? -5.426 -24.141 -0.004 1 98.56 183 PHE A C 1
ATOM 1381 O O . PHE A 1 183 ? -5.168 -24.359 -1.188 1 98.56 183 PHE A O 1
ATOM 1388 N N . GLY A 1 184 ? -5.027 -24.891 0.928 1 98 184 GLY A N 1
ATOM 1389 C CA . GLY A 1 184 ? -4.059 -25.953 0.736 1 98 184 GLY A CA 1
ATOM 1390 C C . GLY A 1 184 ? -4.461 -26.938 -0.349 1 98 184 GLY A C 1
ATOM 1391 O O . GLY A 1 184 ? -3.637 -27.312 -1.186 1 98 184 GLY A O 1
ATOM 1392 N N . GLU A 1 185 ? -5.734 -27.266 -0.398 1 97.38 185 GLU A N 1
ATOM 1393 C CA . GLU A 1 185 ? -6.234 -28.234 -1.357 1 97.38 185 GLU A CA 1
ATOM 1394 C C . GLU A 1 185 ? -6.191 -27.688 -2.779 1 97.38 185 GLU A C 1
ATOM 1396 O O . GLU A 1 185 ? -6.309 -28.453 -3.746 1 97.38 185 GLU A O 1
ATOM 1401 N N . ARG A 1 186 ? -5.93 -26.375 -2.852 1 98.31 186 ARG A N 1
ATOM 1402 C CA . ARG A 1 186 ? -5.957 -25.734 -4.16 1 98.31 186 ARG A CA 1
ATOM 1403 C C . ARG A 1 186 ? -4.57 -25.219 -4.551 1 98.31 186 ARG A C 1
ATOM 1405 O O . ARG A 1 186 ? -4.418 -24.516 -5.551 1 98.31 186 ARG A O 1
ATOM 1412 N N . ILE A 1 187 ? -3.592 -25.531 -3.771 1 98.81 187 ILE A N 1
ATOM 1413 C CA . ILE A 1 187 ? -2.238 -25.172 -4.184 1 98.81 187 ILE A CA 1
ATOM 1414 C C . ILE A 1 187 ? -1.671 -26.25 -5.098 1 98.81 187 ILE A C 1
ATOM 1416 O O . ILE A 1 187 ? -1.329 -27.344 -4.637 1 98.81 187 ILE A O 1
ATOM 1420 N N . TYR A 1 188 ? -1.564 -25.859 -6.371 1 98.69 188 TYR A N 1
ATOM 1421 C CA . TYR A 1 188 ? -1.17 -26.859 -7.371 1 98.69 188 TYR A CA 1
ATOM 1422 C C . TYR A 1 188 ? 0.284 -26.656 -7.785 1 98.69 188 TYR A C 1
ATOM 1424 O O . TYR A 1 188 ? 0.878 -27.531 -8.422 1 98.69 188 TYR A O 1
ATOM 1432 N N . HIS A 1 189 ? 0.816 -25.547 -7.496 1 98.69 189 HIS A N 1
ATOM 1433 C CA . HIS A 1 189 ? 2.217 -25.203 -7.723 1 98.69 189 HIS A CA 1
ATOM 1434 C C . HIS A 1 189 ? 2.717 -24.203 -6.699 1 98.69 189 HIS A C 1
ATOM 1436 O O . HIS A 1 189 ? 1.923 -23.469 -6.102 1 98.69 189 HIS A O 1
ATOM 1442 N N . ALA A 1 190 ? 3.98 -24.188 -6.445 1 98.62 190 ALA A N 1
ATOM 1443 C CA . ALA A 1 190 ? 4.551 -23.281 -5.449 1 98.62 190 ALA A CA 1
ATOM 1444 C C . ALA A 1 190 ? 5.883 -22.703 -5.93 1 98.62 190 ALA A C 1
ATOM 1446 O O . ALA A 1 190 ? 6.703 -23.422 -6.504 1 98.62 190 ALA A O 1
ATOM 1447 N N . HIS A 1 191 ? 6.047 -21.438 -5.684 1 98.75 191 HIS A N 1
ATOM 1448 C CA . HIS A 1 191 ? 7.293 -20.766 -6.035 1 98.75 191 HIS A CA 1
ATOM 1449 C C . HIS A 1 191 ? 8.18 -20.562 -4.809 1 98.75 191 HIS A C 1
ATOM 1451 O O . HIS A 1 191 ? 7.672 -20.438 -3.689 1 98.75 191 HIS A O 1
ATOM 1457 N N . ALA A 1 192 ? 9.445 -20.625 -5.062 1 98.75 192 ALA A N 1
ATOM 1458 C CA . ALA A 1 192 ? 10.445 -20.188 -4.094 1 98.75 192 ALA A CA 1
ATOM 1459 C C . ALA A 1 192 ? 11.078 -18.859 -4.516 1 98.75 192 ALA A C 1
ATOM 1461 O O . ALA A 1 192 ? 11.984 -18.844 -5.352 1 98.75 192 ALA A O 1
ATOM 1462 N N . LYS A 1 193 ? 10.648 -17.859 -3.998 1 98.62 193 LYS A N 1
ATOM 1463 C CA . LYS A 1 193 ? 11.094 -16.484 -4.195 1 98.62 193 LYS A CA 1
ATOM 1464 C C . LYS A 1 193 ? 11.031 -15.688 -2.893 1 98.62 193 LYS A C 1
ATOM 1466 O O . LYS A 1 193 ? 10.023 -15.734 -2.184 1 98.62 193 LYS A O 1
ATOM 1471 N N . ASP A 1 194 ? 12.125 -15.078 -2.582 1 98.88 194 ASP A N 1
ATOM 1472 C CA . ASP A 1 194 ? 12.203 -14.32 -1.336 1 98.88 194 ASP A CA 1
ATOM 1473 C C . ASP A 1 194 ? 12.031 -12.82 -1.589 1 98.88 194 ASP A C 1
ATOM 1475 O O . ASP A 1 194 ? 11.898 -12.391 -2.738 1 98.88 194 ASP A O 1
ATOM 1479 N N . THR A 1 195 ? 11.852 -12.086 -0.515 1 98.56 195 THR A N 1
ATOM 1480 C CA . THR A 1 195 ? 11.648 -10.641 -0.59 1 98.56 195 THR A CA 1
ATOM 1481 C C . THR A 1 195 ? 12.219 -9.953 0.644 1 98.56 195 THR A C 1
ATOM 1483 O O . THR A 1 195 ? 12.25 -10.531 1.73 1 98.56 195 THR A O 1
ATOM 1486 N N . GLU A 1 196 ? 12.734 -8.812 0.435 1 97.69 196 GLU A N 1
ATOM 1487 C CA . GLU A 1 196 ? 13.164 -7.992 1.563 1 97.69 196 GLU A CA 1
ATOM 1488 C C . GLU A 1 196 ? 12.57 -6.586 1.478 1 97.69 196 GLU A C 1
ATOM 1490 O O . GLU A 1 196 ? 12.32 -6.078 0.383 1 97.69 196 GLU A O 1
ATOM 1495 N N . ILE A 1 197 ? 12.328 -6.004 2.592 1 97.62 197 ILE A N 1
ATOM 1496 C CA . ILE A 1 197 ? 11.906 -4.609 2.699 1 97.62 197 ILE A CA 1
ATOM 1497 C C . ILE A 1 197 ? 13.133 -3.701 2.777 1 97.62 197 ILE A C 1
ATOM 1499 O O . ILE A 1 197 ? 14.094 -4.008 3.48 1 97.62 197 ILE A O 1
ATOM 1503 N N . LEU A 1 198 ? 13.109 -2.699 2.002 1 96.88 198 LEU A N 1
ATOM 1504 C CA . LEU A 1 198 ? 14.133 -1.659 2.031 1 96.88 198 LEU A CA 1
ATOM 1505 C C . LEU A 1 198 ? 13.664 -0.46 2.85 1 96.88 198 LEU A C 1
ATOM 1507 O O . LEU A 1 198 ? 13.016 0.444 2.318 1 96.88 198 LEU A O 1
ATOM 1511 N N . ALA A 1 199 ? 14.07 -0.443 4.086 1 95.56 199 ALA A N 1
ATOM 1512 C CA . ALA A 1 199 ? 13.555 0.518 5.055 1 95.56 199 ALA A CA 1
ATOM 1513 C C . ALA A 1 199 ? 13.828 1.951 4.609 1 95.56 199 ALA A C 1
ATOM 1515 O O . ALA A 1 199 ? 13 2.84 4.809 1 95.56 199 ALA A O 1
ATOM 1516 N N . ALA A 1 200 ? 15.008 2.203 4.059 1 95 200 ALA A N 1
ATOM 1517 C CA . ALA A 1 200 ? 15.375 3.553 3.635 1 95 200 ALA A CA 1
ATOM 1518 C C . ALA A 1 200 ? 14.367 4.105 2.629 1 95 200 ALA A C 1
ATOM 1520 O O . ALA A 1 200 ? 13.93 5.254 2.748 1 95 200 ALA A O 1
ATOM 1521 N N . GLY A 1 201 ? 14.047 3.262 1.637 1 96 201 GLY A N 1
ATOM 1522 C CA . GLY A 1 201 ? 13.047 3.666 0.668 1 96 201 GLY A CA 1
ATOM 1523 C C . GLY A 1 201 ? 11.656 3.807 1.271 1 96 201 GLY A C 1
ATOM 1524 O O . GLY A 1 201 ? 10.969 4.801 1.032 1 96 201 GLY A O 1
ATOM 1525 N N . ARG A 1 202 ? 11.25 2.824 2.088 1 96.75 202 ARG A N 1
ATOM 1526 C CA . ARG A 1 202 ? 9.938 2.848 2.727 1 96.75 202 ARG A CA 1
ATOM 1527 C C . ARG A 1 202 ? 9.766 4.105 3.572 1 96.75 202 ARG A C 1
ATOM 1529 O O . ARG A 1 202 ? 8.695 4.711 3.576 1 96.75 202 ARG A O 1
ATOM 1536 N N . ASP A 1 203 ? 10.812 4.535 4.262 1 97.25 203 ASP A N 1
ATOM 1537 C CA . ASP A 1 203 ? 10.742 5.68 5.164 1 97.25 203 ASP A CA 1
ATOM 1538 C C . ASP A 1 203 ? 10.656 6.992 4.387 1 97.25 203 ASP A C 1
ATOM 1540 O O . ASP A 1 203 ? 10.266 8.023 4.938 1 97.25 203 ASP A O 1
ATOM 1544 N N . GLN A 1 204 ? 11.039 6.93 3.111 1 96.5 204 GLN A N 1
ATOM 1545 C CA . GLN A 1 204 ? 11 8.133 2.287 1 96.5 204 GLN A CA 1
ATOM 1546 C C . GLN A 1 204 ? 9.641 8.289 1.612 1 96.5 204 GLN A C 1
ATOM 1548 O O . GLN A 1 204 ? 9.141 9.406 1.452 1 96.5 204 GLN A O 1
ATOM 1553 N N . PHE A 1 205 ? 9.039 7.105 1.201 1 96.06 205 PHE A N 1
ATOM 1554 C CA . PHE A 1 205 ? 7.883 7.312 0.336 1 96.06 205 PHE A CA 1
ATOM 1555 C C . PHE A 1 205 ? 6.777 6.316 0.664 1 96.06 205 PHE A C 1
ATOM 1557 O O . PHE A 1 205 ? 5.703 6.348 0.059 1 96.06 205 PHE A O 1
ATOM 1564 N N . GLY A 1 206 ? 6.945 5.461 1.642 1 96.88 206 GLY A N 1
ATOM 1565 C CA . GLY A 1 206 ? 5.902 4.594 2.17 1 96.88 206 GLY A CA 1
ATOM 1566 C C . GLY A 1 206 ? 5.426 3.557 1.174 1 96.88 206 GLY A C 1
ATOM 1567 O O . GLY A 1 206 ? 6.133 3.238 0.215 1 96.88 206 GLY A O 1
ATOM 1568 N N . ILE A 1 207 ? 4.238 3.035 1.447 1 96.25 207 ILE A N 1
ATOM 1569 C CA . ILE A 1 207 ? 3.691 1.895 0.72 1 96.25 207 ILE A CA 1
ATOM 1570 C C . ILE A 1 207 ? 3.229 2.34 -0.666 1 96.25 207 ILE A C 1
ATOM 1572 O O . ILE A 1 207 ? 2.98 1.507 -1.54 1 96.25 207 ILE A O 1
ATOM 1576 N N . TYR A 1 208 ? 3.104 3.686 -0.889 1 94.75 208 TYR A N 1
ATOM 1577 C CA . TYR A 1 208 ? 2.656 4.184 -2.186 1 94.75 208 TYR A CA 1
ATOM 1578 C C . TYR A 1 208 ? 3.791 4.156 -3.201 1 94.75 208 TYR A C 1
ATOM 1580 O O . TYR A 1 208 ? 3.559 4.281 -4.406 1 94.75 208 TYR A O 1
ATOM 1588 N N . GLY A 1 209 ? 5.074 4 -2.66 1 95.25 209 GLY A N 1
ATOM 1589 C CA . GLY A 1 209 ? 6.215 3.959 -3.559 1 95.25 209 GLY A CA 1
ATOM 1590 C C . GLY A 1 209 ? 6.707 5.336 -3.961 1 95.25 209 GLY A C 1
ATOM 1591 O O . GLY A 1 209 ? 6.082 6.344 -3.633 1 95.25 209 GLY A O 1
ATOM 1592 N N . ARG A 1 210 ? 7.75 5.352 -4.637 1 95.31 210 ARG A N 1
ATOM 1593 C CA . ARG A 1 210 ? 8.438 6.566 -5.059 1 95.31 210 ARG A CA 1
ATOM 1594 C C . ARG A 1 210 ? 7.562 7.398 -5.988 1 95.31 210 ARG A C 1
ATOM 1596 O O . ARG A 1 210 ? 6.941 6.863 -6.91 1 95.31 210 ARG A O 1
ATOM 1603 N N . GLN A 1 211 ? 7.539 8.688 -5.73 1 95.81 211 GLN A N 1
ATOM 1604 C CA . GLN A 1 211 ? 6.734 9.57 -6.566 1 95.81 211 GLN A CA 1
ATOM 1605 C C . GLN A 1 211 ? 7.617 10.43 -7.465 1 95.81 211 GLN A C 1
ATOM 1607 O O . GLN A 1 211 ? 7.148 10.977 -8.469 1 95.81 211 GLN A O 1
ATOM 1612 N N . LEU A 1 212 ? 8.875 10.57 -7.066 1 97.56 212 LEU A N 1
ATOM 1613 C CA . LEU A 1 212 ? 9.797 11.438 -7.789 1 97.56 212 LEU A CA 1
ATOM 1614 C C . LEU A 1 212 ? 10.875 10.625 -8.492 1 97.56 212 LEU A C 1
ATOM 1616 O O . LEU A 1 212 ? 11.453 9.711 -7.898 1 97.56 212 LEU A O 1
ATOM 1620 N N . SER A 1 213 ? 11.156 10.93 -9.672 1 94.12 213 SER A N 1
ATOM 1621 C CA . SER A 1 213 ? 12.094 10.172 -10.492 1 94.12 213 SER A CA 1
ATOM 1622 C C . SER A 1 213 ? 13.508 10.219 -9.914 1 94.12 213 SER A C 1
ATOM 1624 O O . SER A 1 213 ? 14.305 9.312 -10.133 1 94.12 213 SER A O 1
ATOM 1626 N N . SER A 1 214 ? 13.812 11.281 -9.172 1 89.5 214 SER A N 1
ATOM 1627 C CA . SER A 1 214 ? 15.172 11.516 -8.695 1 89.5 214 SER A CA 1
ATOM 1628 C C . SER A 1 214 ? 15.422 10.805 -7.367 1 89.5 214 SER A C 1
ATOM 1630 O O . SER A 1 214 ? 16.562 10.727 -6.902 1 89.5 214 SER A O 1
ATOM 1632 N N . THR A 1 215 ? 14.391 10.289 -6.816 1 87.06 215 THR A N 1
ATOM 1633 C CA . THR A 1 215 ? 14.539 9.727 -5.477 1 87.06 215 THR A CA 1
ATOM 1634 C C . THR A 1 215 ? 15.227 8.367 -5.527 1 87.06 215 THR A C 1
ATOM 1636 O O . THR A 1 215 ? 14.938 7.551 -6.398 1 87.06 215 THR A O 1
ATOM 1639 N N . SER A 1 216 ? 16.188 8.219 -4.625 1 86.5 216 SER A N 1
ATOM 1640 C CA . SER A 1 216 ? 16.891 6.949 -4.426 1 86.5 216 SER A CA 1
ATOM 1641 C C . SER A 1 216 ? 16.75 6.469 -2.984 1 86.5 216 SER A C 1
ATOM 1643 O O . SER A 1 216 ? 16.812 7.266 -2.049 1 86.5 216 SER A O 1
ATOM 1645 N N . PRO A 1 217 ? 16.547 5.156 -2.758 1 87.38 217 PRO A N 1
ATOM 1646 C CA . PRO A 1 217 ? 16.406 4.105 -3.768 1 87.38 217 PRO A CA 1
ATOM 1647 C C . PRO A 1 217 ? 15.062 4.172 -4.496 1 87.38 217 PRO A C 1
ATOM 1649 O O . PRO A 1 217 ? 14.164 4.906 -4.078 1 87.38 217 PRO A O 1
ATOM 1652 N N . ALA A 1 218 ? 14.938 3.367 -5.477 1 89.38 218 ALA A N 1
ATOM 1653 C CA . ALA A 1 218 ? 13.789 3.451 -6.371 1 89.38 218 ALA A CA 1
ATOM 1654 C C . ALA A 1 218 ? 12.609 2.65 -5.82 1 89.38 218 ALA A C 1
ATOM 1656 O O . ALA A 1 218 ? 11.469 2.846 -6.246 1 89.38 218 ALA A O 1
ATOM 1657 N N . ASN A 1 219 ? 12.922 1.738 -4.91 1 93.88 219 ASN A N 1
ATOM 1658 C CA . ASN A 1 219 ? 11.883 0.859 -4.383 1 93.88 219 ASN A CA 1
ATOM 1659 C C . ASN A 1 219 ? 12 0.704 -2.871 1 93.88 219 ASN A C 1
ATOM 1661 O O . ASN A 1 219 ? 13.039 1.014 -2.287 1 93.88 219 ASN A O 1
ATOM 1665 N N . TRP A 1 220 ? 10.875 0.351 -2.285 1 96.88 220 TRP A N 1
ATOM 1666 C CA . TRP A 1 220 ? 10.922 0.138 -0.843 1 96.88 220 TRP A CA 1
ATOM 1667 C C . TRP A 1 220 ? 10.906 -1.351 -0.511 1 96.88 220 TRP A C 1
ATOM 1669 O O . TRP A 1 220 ? 10.836 -1.73 0.66 1 96.88 220 TRP A O 1
ATOM 1679 N N . TRP A 1 221 ? 10.953 -2.236 -1.526 1 97.31 221 TRP A N 1
ATOM 1680 C CA . TRP A 1 221 ? 11.156 -3.676 -1.403 1 97.31 221 TRP A CA 1
ATOM 1681 C C . TRP A 1 221 ? 11.812 -4.242 -2.662 1 97.31 221 TRP A C 1
ATOM 1683 O O . TRP A 1 221 ? 11.844 -3.58 -3.701 1 97.31 221 TRP A O 1
ATOM 1693 N N . ARG A 1 222 ? 12.398 -5.398 -2.557 1 97.19 222 ARG A N 1
ATOM 1694 C CA . ARG A 1 222 ? 12.945 -6.086 -3.721 1 97.19 222 ARG A CA 1
ATOM 1695 C C . ARG A 1 222 ? 12.914 -7.598 -3.525 1 97.19 222 ARG A C 1
ATOM 1697 O O . ARG A 1 222 ? 12.898 -8.086 -2.393 1 97.19 222 ARG A O 1
ATOM 1704 N N . TYR A 1 223 ? 12.852 -8.273 -4.629 1 97.88 223 TYR A N 1
ATOM 1705 C CA . TYR A 1 223 ? 12.93 -9.727 -4.609 1 97.88 223 TYR A CA 1
ATOM 1706 C C . TYR A 1 223 ? 14.352 -10.195 -4.32 1 97.88 223 TYR A C 1
ATOM 1708 O O . TYR A 1 223 ? 15.32 -9.508 -4.68 1 97.88 223 TYR A O 1
ATOM 1716 N N . ARG A 1 224 ? 14.406 -11.336 -3.674 1 98.38 224 ARG A N 1
ATOM 1717 C CA . ARG A 1 224 ? 15.688 -11.938 -3.328 1 98.38 224 ARG A CA 1
ATOM 1718 C C . ARG A 1 224 ? 15.664 -13.445 -3.57 1 98.38 224 ARG A C 1
ATOM 1720 O O . ARG A 1 224 ? 14.594 -14.039 -3.711 1 98.38 224 ARG A O 1
ATOM 1727 N N . LEU A 1 225 ? 16.844 -14 -3.652 1 98.5 225 LEU A N 1
ATOM 1728 C CA . LEU A 1 225 ? 16.969 -15.453 -3.609 1 98.5 225 LEU A CA 1
ATOM 1729 C C . LEU A 1 225 ? 16.469 -16 -2.279 1 98.5 225 LEU A C 1
ATOM 1731 O O . LEU A 1 225 ? 16.625 -15.359 -1.238 1 98.5 225 LEU A O 1
ATOM 1735 N N . PRO A 1 226 ? 15.898 -17.219 -2.385 1 98.69 226 PRO A N 1
ATOM 1736 C CA . PRO A 1 226 ? 15.562 -17.859 -1.11 1 98.69 226 PRO A CA 1
ATOM 1737 C C . PRO A 1 226 ? 16.703 -17.812 -0.105 1 98.69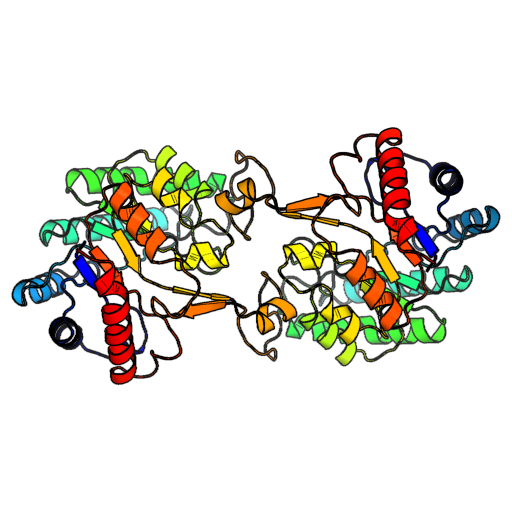 226 PRO A C 1
ATOM 1739 O O . PRO A 1 226 ? 17.844 -18.156 -0.441 1 98.69 226 PRO A O 1
ATOM 1742 N N . GLY A 1 227 ? 16.422 -17.312 1.046 1 98.38 227 GLY A N 1
ATOM 1743 C CA . GLY A 1 227 ? 17.422 -17.25 2.096 1 98.38 227 GLY A CA 1
ATOM 1744 C C . GLY A 1 227 ? 18.062 -15.883 2.225 1 98.38 227 GLY A C 1
ATOM 1745 O O . GLY A 1 227 ? 18.766 -15.609 3.205 1 98.38 227 GLY A O 1
ATOM 1746 N N . TYR A 1 228 ? 17.859 -15.016 1.278 1 98.38 228 TYR A N 1
ATOM 1747 C CA . TYR A 1 228 ? 18.5 -13.711 1.271 1 98.38 228 TYR A CA 1
ATOM 1748 C C . TYR A 1 228 ? 17.5 -12.609 1.596 1 98.38 228 TYR A C 1
ATOM 1750 O O . TYR A 1 228 ? 17.828 -11.422 1.532 1 98.38 228 TYR A O 1
ATOM 1758 N N . GLY A 1 229 ? 16.266 -12.977 1.873 1 98.38 229 GLY A N 1
ATOM 1759 C CA . GLY A 1 229 ? 15.211 -12.031 2.219 1 98.38 229 GLY A CA 1
ATOM 1760 C C . GLY A 1 229 ? 14.578 -12.305 3.568 1 98.38 229 GLY A C 1
ATOM 1761 O O . GLY A 1 229 ? 15.273 -12.641 4.531 1 98.38 229 GLY A O 1
ATOM 1762 N N . ALA A 1 230 ? 13.289 -12.133 3.654 1 98.44 230 ALA A N 1
ATOM 1763 C CA . ALA A 1 230 ? 12.648 -12.102 4.965 1 98.44 230 ALA A CA 1
ATOM 1764 C C . ALA A 1 230 ? 11.719 -13.305 5.137 1 98.44 230 ALA A C 1
ATOM 1766 O O . ALA A 1 230 ? 11.148 -13.5 6.215 1 98.44 230 ALA A O 1
ATOM 1767 N N . ILE A 1 231 ? 11.508 -14.148 4.164 1 98.81 231 ILE A N 1
ATOM 1768 C CA . ILE A 1 231 ? 10.586 -15.273 4.242 1 98.81 231 ILE A CA 1
ATOM 1769 C C . ILE A 1 231 ? 11.094 -16.281 5.262 1 98.81 231 ILE A C 1
ATOM 1771 O O . ILE A 1 231 ? 12.289 -16.609 5.289 1 98.81 231 ILE A O 1
ATOM 1775 N N . ASP A 1 232 ? 10.25 -16.719 6.16 1 98.75 232 ASP A N 1
ATOM 1776 C CA . ASP A 1 232 ? 10.531 -17.859 7.031 1 98.75 232 ASP A CA 1
ATOM 1777 C C . ASP A 1 232 ? 10.367 -19.172 6.281 1 98.75 232 ASP A C 1
ATOM 1779 O O . ASP A 1 232 ? 9.297 -19.781 6.316 1 98.75 232 ASP A O 1
ATOM 1783 N N . TRP A 1 233 ? 11.422 -19.625 5.727 1 98.69 233 TRP A N 1
ATOM 1784 C CA . TRP A 1 233 ? 11.383 -20.75 4.793 1 98.69 233 TRP A CA 1
ATOM 1785 C C . TRP A 1 233 ? 11.039 -22.047 5.516 1 98.69 233 TRP A C 1
ATOM 1787 O O . TRP A 1 233 ? 10.336 -22.891 4.965 1 98.69 233 TRP A O 1
ATOM 1797 N N . ALA A 1 234 ? 11.555 -22.234 6.758 1 98.25 234 ALA A N 1
ATOM 1798 C CA . ALA A 1 234 ? 11.195 -23.422 7.523 1 98.25 234 ALA A CA 1
ATOM 1799 C C . ALA A 1 234 ? 9.688 -23.516 7.73 1 98.25 234 ALA A C 1
ATOM 1801 O O . ALA A 1 234 ? 9.078 -24.562 7.484 1 98.25 234 ALA A O 1
ATOM 1802 N N . ARG A 1 235 ? 9.109 -22.469 8.125 1 98.44 235 ARG A N 1
ATOM 1803 C CA . ARG A 1 235 ? 7.672 -22.438 8.383 1 98.44 235 ARG A CA 1
ATOM 1804 C C . ARG A 1 235 ? 6.879 -22.562 7.086 1 98.44 235 ARG A C 1
ATOM 1806 O O . ARG A 1 235 ? 5.867 -23.266 7.039 1 98.44 235 ARG A O 1
ATOM 1813 N N . TYR A 1 236 ? 7.332 -21.828 6.008 1 98.69 236 TYR A N 1
ATOM 1814 C CA . TYR A 1 236 ? 6.68 -21.859 4.703 1 98.69 236 TYR A CA 1
ATOM 1815 C C . TYR A 1 236 ? 6.629 -23.281 4.16 1 98.69 236 TYR A C 1
ATOM 1817 O O . TYR A 1 236 ? 5.551 -23.812 3.881 1 98.69 236 TYR A O 1
ATOM 1825 N N . LEU A 1 237 ? 7.734 -23.938 4.164 1 98.31 237 LEU A N 1
ATOM 1826 C CA . LEU A 1 237 ? 7.816 -25.266 3.564 1 98.31 237 LEU A CA 1
ATOM 1827 C C . LEU A 1 237 ? 7.184 -26.312 4.473 1 98.31 237 LEU A C 1
ATOM 1829 O O . LEU A 1 237 ? 6.543 -27.25 3.992 1 98.31 237 LEU A O 1
ATOM 1833 N N . ASP A 1 238 ? 7.359 -26.125 5.758 1 98.06 238 ASP A N 1
ATOM 1834 C CA . ASP A 1 238 ? 6.703 -27.031 6.699 1 98.06 238 ASP A CA 1
ATOM 1835 C C . ASP A 1 238 ? 5.184 -26.984 6.535 1 98.06 238 ASP A C 1
ATOM 1837 O O . ASP A 1 238 ? 4.52 -28.016 6.574 1 98.06 238 ASP A O 1
ATOM 1841 N N . THR A 1 239 ? 4.652 -25.828 6.348 1 98.69 239 THR A N 1
ATOM 1842 C CA . THR A 1 239 ? 3.211 -25.672 6.199 1 98.69 239 THR A CA 1
ATOM 1843 C C . THR A 1 239 ? 2.734 -26.297 4.891 1 98.69 239 THR A C 1
ATOM 1845 O O . THR A 1 239 ? 1.664 -26.906 4.844 1 98.69 239 THR A O 1
ATOM 1848 N N . LEU A 1 240 ? 3.506 -26.156 3.816 1 98.44 240 LEU A N 1
ATOM 1849 C CA . LEU A 1 240 ? 3.168 -26.844 2.57 1 98.44 240 LEU A CA 1
ATOM 1850 C C . LEU A 1 240 ? 3.092 -28.344 2.779 1 98.44 240 LEU A C 1
ATOM 1852 O O . LEU A 1 240 ? 2.156 -29 2.309 1 98.44 240 LEU A O 1
ATOM 1856 N N . TYR A 1 241 ? 4.047 -28.906 3.514 1 97.62 241 TYR A N 1
ATOM 1857 C CA . TYR A 1 241 ? 4.031 -30.328 3.826 1 97.62 241 TYR A CA 1
ATOM 1858 C C . TYR A 1 241 ? 2.791 -30.703 4.629 1 97.62 241 TYR A C 1
ATOM 1860 O O . TYR A 1 241 ? 2.158 -31.734 4.367 1 97.62 241 TYR A O 1
ATOM 1868 N N . GLN A 1 242 ? 2.461 -29.875 5.566 1 97.94 242 GLN A N 1
ATOM 1869 C CA . GLN A 1 242 ? 1.342 -30.156 6.465 1 97.94 242 GLN A CA 1
ATOM 1870 C C . GLN A 1 242 ? 0.028 -30.25 5.691 1 97.94 242 GLN A C 1
ATOM 1872 O O . GLN A 1 242 ? -0.853 -31.031 6.051 1 97.94 242 GLN A O 1
ATOM 1877 N N . VAL A 1 243 ? -0.047 -29.469 4.637 1 98 243 VAL A N 1
ATOM 1878 C CA . VAL A 1 243 ? -1.31 -29.484 3.904 1 98 243 VAL A CA 1
ATOM 1879 C C . VAL A 1 243 ? -1.256 -30.516 2.791 1 98 243 VAL A C 1
ATOM 1881 O O . VAL A 1 243 ? -2.172 -30.609 1.972 1 98 243 VAL A O 1
ATOM 1884 N N . GLY A 1 244 ? -0.165 -31.203 2.699 1 97.19 244 GLY A N 1
ATOM 1885 C CA . GLY A 1 244 ? -0.079 -32.344 1.809 1 97.19 244 GLY A CA 1
ATOM 1886 C C . GLY A 1 244 ? 0.454 -32 0.433 1 97.19 244 GLY A C 1
ATOM 1887 O O . GLY A 1 244 ? 0.335 -32.781 -0.505 1 97.19 244 GLY A O 1
ATOM 1888 N N . TYR A 1 245 ? 1.013 -30.812 0.286 1 97.31 245 TYR A N 1
ATOM 1889 C CA . TYR A 1 245 ? 1.608 -30.469 -0.999 1 97.31 245 TYR A CA 1
ATOM 1890 C C . TYR A 1 245 ? 2.832 -31.328 -1.285 1 97.31 245 TYR A C 1
ATOM 1892 O O . TYR A 1 245 ? 3.75 -31.406 -0.464 1 97.31 245 TYR A O 1
ATOM 1900 N N . ASP A 1 246 ? 2.863 -31.922 -2.438 1 91.62 246 ASP A N 1
ATOM 1901 C CA . ASP A 1 246 ? 3.979 -32.781 -2.803 1 91.62 246 ASP A CA 1
ATOM 1902 C C . ASP A 1 246 ? 4.426 -32.531 -4.242 1 91.62 246 ASP A C 1
ATOM 1904 O O . ASP A 1 246 ? 5.008 -33.406 -4.883 1 91.62 246 ASP A O 1
ATOM 1908 N N . GLY A 1 247 ? 4.074 -31.375 -4.754 1 95.31 247 GLY A N 1
ATOM 1909 C CA . GLY A 1 247 ? 4.477 -31.016 -6.102 1 95.31 247 GLY A CA 1
ATOM 1910 C C . GLY A 1 247 ? 5.883 -30.453 -6.172 1 95.31 247 GLY A C 1
ATOM 1911 O O . GLY A 1 247 ? 6.777 -30.906 -5.461 1 95.31 247 GLY A O 1
ATOM 1912 N N . VAL A 1 248 ? 6.117 -29.609 -7.105 1 97.69 248 VAL A N 1
ATOM 1913 C CA . VAL A 1 248 ? 7.43 -29.016 -7.332 1 97.69 248 VAL A CA 1
ATOM 1914 C C . VAL A 1 248 ? 7.5 -27.641 -6.676 1 97.69 248 VAL A C 1
ATOM 1916 O O . VAL A 1 248 ? 6.543 -26.859 -6.75 1 97.69 248 VAL A O 1
ATOM 1919 N N . LEU A 1 249 ? 8.523 -27.406 -5.906 1 98.44 249 LEU A N 1
ATOM 1920 C CA . LEU A 1 249 ? 8.906 -26.062 -5.48 1 98.44 249 LEU A CA 1
ATOM 1921 C C . LEU A 1 249 ? 9.852 -25.422 -6.5 1 98.44 249 LEU A C 1
ATOM 1923 O O . LEU A 1 249 ? 11.016 -25.828 -6.609 1 98.44 249 LEU A O 1
ATOM 1927 N N . SER A 1 250 ? 9.367 -24.484 -7.242 1 98.56 250 SER A N 1
ATOM 1928 C CA . SER A 1 250 ? 10.133 -23.922 -8.344 1 98.56 250 SER A CA 1
ATOM 1929 C C . SER A 1 250 ? 10.773 -22.594 -7.949 1 98.56 250 SER A C 1
ATOM 1931 O O . SER A 1 250 ? 10.07 -21.656 -7.57 1 98.56 250 SER A O 1
ATOM 1933 N N . VAL A 1 251 ? 12.062 -22.484 -8.078 1 98.62 251 VAL A N 1
ATOM 1934 C CA . VAL A 1 251 ? 12.766 -21.234 -7.828 1 98.62 251 VAL A CA 1
ATOM 1935 C C . VAL A 1 251 ? 12.43 -20.219 -8.922 1 98.62 251 VAL A C 1
ATOM 1937 O O . VAL A 1 251 ? 12.68 -20.469 -10.102 1 98.62 251 VAL A O 1
ATOM 1940 N N . GLU A 1 252 ? 11.773 -19.188 -8.5 1 98.12 252 GLU A N 1
ATOM 1941 C CA . GLU A 1 252 ? 11.609 -18.016 -9.359 1 98.12 252 GLU A CA 1
ATOM 1942 C C . GLU A 1 252 ? 12.648 -16.953 -9.047 1 98.12 252 GLU A C 1
ATOM 1944 O O . GLU A 1 252 ? 12.484 -16.172 -8.102 1 98.12 252 GLU A O 1
ATOM 1949 N N . HIS A 1 253 ? 13.656 -16.953 -9.875 1 97.25 253 HIS A N 1
ATOM 1950 C CA . HIS A 1 253 ? 14.812 -16.109 -9.633 1 97.25 253 HIS A CA 1
ATOM 1951 C C . HIS A 1 253 ? 14.625 -14.719 -10.25 1 97.25 253 HIS A C 1
ATOM 1953 O O . HIS A 1 253 ? 14.781 -14.547 -11.461 1 97.25 253 HIS A O 1
ATOM 1959 N N . GLU A 1 254 ? 14.383 -13.742 -9.344 1 96.62 254 GLU A N 1
ATOM 1960 C CA . GLU A 1 254 ? 14.242 -12.359 -9.789 1 96.62 254 GLU A CA 1
ATOM 1961 C C . GLU A 1 254 ? 15.047 -11.414 -8.898 1 96.62 254 GLU A C 1
ATOM 1963 O O . GLU A 1 254 ? 14.672 -10.258 -8.719 1 96.62 254 GLU A O 1
ATOM 1968 N N . ASP A 1 255 ? 16.078 -11.906 -8.273 1 97.69 255 ASP A N 1
ATOM 1969 C CA . ASP A 1 255 ? 17 -11.102 -7.469 1 97.69 255 ASP A CA 1
ATOM 1970 C C . ASP A 1 255 ? 17.875 -10.227 -8.352 1 97.69 255 ASP A C 1
ATOM 1972 O O . ASP A 1 255 ? 18.703 -10.734 -9.117 1 97.69 255 ASP A O 1
ATOM 1976 N N . PRO A 1 256 ? 17.797 -8.93 -8.211 1 95.25 256 PRO A N 1
ATOM 1977 C CA . PRO A 1 256 ? 18.547 -8.039 -9.109 1 95.25 256 PRO A CA 1
ATOM 1978 C C . PRO A 1 256 ? 20.047 -8.094 -8.875 1 95.25 256 PRO A C 1
ATOM 1980 O O . PRO A 1 256 ? 20.828 -7.672 -9.734 1 95.25 256 PRO A O 1
ATOM 1983 N N . VAL A 1 257 ? 20.5 -8.586 -7.812 1 95.38 257 VAL A N 1
ATOM 1984 C CA . VAL A 1 257 ? 21.922 -8.672 -7.5 1 95.38 257 VAL A CA 1
ATOM 1985 C C . VAL A 1 257 ? 22.562 -9.758 -8.344 1 95.38 257 VAL A C 1
ATOM 1987 O O . VAL A 1 257 ? 23.75 -9.656 -8.703 1 95.38 257 VAL A O 1
ATOM 1990 N N . TRP A 1 258 ? 21.734 -10.734 -8.797 1 95.62 258 TRP A N 1
ATOM 1991 C CA . TRP A 1 258 ? 22.312 -11.938 -9.383 1 95.62 258 TRP A CA 1
ATOM 1992 C C . TRP A 1 258 ? 21.828 -12.133 -10.812 1 95.62 258 TRP A C 1
ATOM 1994 O O . TRP A 1 258 ? 21.969 -13.227 -11.375 1 95.62 258 TRP A O 1
ATOM 2004 N N . ASP A 1 259 ? 21.266 -11.141 -11.406 1 93.31 259 ASP A N 1
ATOM 2005 C CA . ASP A 1 259 ? 20.547 -11.469 -12.633 1 93.31 259 ASP A CA 1
ATOM 2006 C C . ASP A 1 259 ? 21.156 -10.758 -13.844 1 93.31 259 ASP A C 1
ATOM 2008 O O . ASP A 1 259 ? 20.656 -10.875 -14.961 1 93.31 259 ASP A O 1
ATOM 2012 N N . ALA A 1 260 ? 22.328 -10.164 -13.75 1 92.12 260 ALA A N 1
ATOM 2013 C CA . ALA A 1 260 ? 22.875 -9.297 -14.789 1 92.12 260 ALA A CA 1
ATOM 2014 C C . ALA A 1 260 ? 23.391 -10.117 -15.969 1 92.12 260 ALA A C 1
ATOM 2016 O O . ALA A 1 260 ? 23.359 -9.656 -17.109 1 92.12 260 ALA A O 1
ATOM 2017 N N . THR A 1 261 ? 23.953 -11.32 -15.758 1 95.12 261 THR A N 1
ATOM 2018 C CA . THR A 1 261 ? 24.484 -12.211 -16.781 1 95.12 261 THR A CA 1
ATOM 2019 C C . THR A 1 261 ? 24.016 -13.648 -16.547 1 95.12 261 THR A C 1
ATOM 2021 O O . THR A 1 261 ? 23.609 -14 -15.438 1 95.12 261 THR A O 1
ATOM 2024 N N . PRO A 1 262 ? 24.047 -14.422 -17.625 1 96.5 262 PRO A N 1
ATOM 2025 C CA . PRO A 1 262 ? 23.703 -15.836 -17.438 1 96.5 262 PRO A CA 1
ATOM 2026 C C . PRO A 1 262 ? 24.531 -16.5 -16.359 1 96.5 262 PRO A C 1
ATOM 2028 O O . PRO A 1 262 ? 24 -17.266 -15.547 1 96.5 262 PRO A O 1
ATOM 2031 N N . GLU A 1 263 ? 25.781 -16.172 -16.375 1 96.5 263 GLU A N 1
ATOM 2032 C CA . GLU A 1 263 ? 26.672 -16.781 -15.383 1 96.5 263 GLU A CA 1
ATOM 2033 C C . GLU A 1 263 ? 26.25 -16.406 -13.961 1 96.5 263 GLU A C 1
ATOM 2035 O O . GLU A 1 263 ? 26.203 -17.25 -13.078 1 96.5 263 GLU A O 1
ATOM 2040 N N . LEU A 1 264 ? 25.984 -15.133 -13.781 1 96.5 264 LEU A N 1
ATOM 2041 C CA . LEU A 1 264 ? 25.578 -14.656 -12.469 1 96.5 264 LEU A CA 1
ATOM 2042 C C . LEU A 1 264 ? 24.219 -15.25 -12.078 1 96.5 264 LEU A C 1
ATOM 2044 O O . LEU A 1 264 ? 24 -15.617 -10.922 1 96.5 264 LEU A O 1
ATOM 2048 N N . ALA A 1 265 ? 23.359 -15.32 -13.008 1 97.69 265 ALA A N 1
ATOM 2049 C CA . ALA A 1 265 ? 22.031 -15.883 -12.766 1 97.69 265 ALA A CA 1
ATOM 2050 C C . ALA A 1 265 ? 22.125 -17.344 -12.328 1 97.69 265 ALA A C 1
ATOM 2052 O O . ALA A 1 265 ? 21.406 -17.766 -11.422 1 97.69 265 ALA A O 1
ATOM 2053 N N . PHE A 1 266 ? 22.984 -18.094 -12.93 1 97.69 266 PHE A N 1
ATOM 2054 C CA . PHE A 1 266 ? 23.125 -19.5 -12.555 1 97.69 266 PHE A CA 1
ATOM 2055 C C . PHE A 1 266 ? 23.828 -19.625 -11.203 1 97.69 266 PHE A C 1
ATOM 2057 O O . PHE A 1 266 ? 23.562 -20.562 -10.453 1 97.69 266 PHE A O 1
ATOM 2064 N N . ARG A 1 267 ? 24.734 -18.703 -10.922 1 97.88 267 ARG A N 1
ATOM 2065 C CA . ARG A 1 267 ? 25.25 -18.688 -9.562 1 97.88 267 ARG A CA 1
ATOM 2066 C C . ARG A 1 267 ? 24.141 -18.484 -8.547 1 97.88 267 ARG A C 1
ATOM 2068 O O . ARG A 1 267 ? 24.141 -19.094 -7.48 1 97.88 267 ARG A O 1
ATOM 2075 N N . GLY A 1 268 ? 23.203 -17.609 -8.867 1 98.25 268 GLY A N 1
ATOM 2076 C CA . GLY A 1 268 ? 22.031 -17.422 -8.023 1 98.25 268 GLY A CA 1
ATOM 2077 C C . GLY A 1 268 ? 21.203 -18.688 -7.863 1 98.25 268 GLY A C 1
ATOM 2078 O O . GLY A 1 268 ? 20.781 -19.016 -6.754 1 98.25 268 GLY A O 1
ATOM 2079 N N . LEU A 1 269 ? 21 -19.375 -8.938 1 98.38 269 LEU A N 1
ATOM 2080 C CA . LEU A 1 269 ? 20.25 -20.641 -8.867 1 98.38 269 LEU A CA 1
ATOM 2081 C C . LEU A 1 269 ? 20.984 -21.641 -7.988 1 98.38 269 LEU A C 1
ATOM 2083 O O . LEU A 1 269 ? 20.344 -22.406 -7.25 1 98.38 269 LEU A O 1
ATOM 2087 N N . LYS A 1 270 ? 22.281 -21.672 -8.117 1 98.44 270 LYS A N 1
ATOM 2088 C CA . LYS A 1 270 ? 23.078 -22.562 -7.277 1 98.44 270 LYS A CA 1
ATOM 2089 C C . LYS A 1 270 ? 22.891 -22.234 -5.797 1 98.44 270 LYS A C 1
ATOM 2091 O O . LYS A 1 270 ? 22.672 -23.125 -4.977 1 98.44 270 LYS A O 1
ATOM 2096 N N . LEU A 1 271 ? 22.969 -20.969 -5.473 1 98.5 271 LEU A N 1
ATOM 2097 C CA . LEU A 1 271 ? 22.797 -20.5 -4.098 1 98.5 271 LEU A CA 1
ATOM 2098 C C . LEU A 1 271 ? 21.406 -20.859 -3.576 1 98.5 271 LEU A C 1
ATOM 2100 O O . LEU A 1 271 ? 21.266 -21.344 -2.451 1 98.5 271 LEU A O 1
ATOM 2104 N N . ALA A 1 272 ? 20.406 -20.656 -4.414 1 98.56 272 ALA A N 1
ATOM 2105 C CA . ALA A 1 272 ? 19.031 -20.969 -4.023 1 98.56 272 ALA A CA 1
ATOM 2106 C C . ALA A 1 272 ? 18.875 -22.453 -3.729 1 98.56 272 ALA A C 1
ATOM 2108 O O . ALA A 1 272 ? 18.266 -22.844 -2.719 1 98.56 272 ALA A O 1
ATOM 2109 N N . ARG A 1 273 ? 19.406 -23.25 -4.559 1 98.25 273 ARG A N 1
ATOM 2110 C CA . ARG A 1 273 ? 19.312 -24.688 -4.359 1 98.25 273 ARG A CA 1
ATOM 2111 C C . ARG A 1 273 ? 19.984 -25.109 -3.059 1 98.25 273 ARG A C 1
ATOM 2113 O O . ARG A 1 273 ? 19.422 -25.875 -2.275 1 98.25 273 ARG A O 1
ATOM 2120 N N . GLN A 1 274 ? 21.219 -24.641 -2.889 1 98 274 GLN A N 1
ATOM 2121 C CA . GLN A 1 274 ? 21.969 -25.016 -1.699 1 98 274 GLN A CA 1
ATOM 2122 C C . GLN A 1 274 ? 21.219 -24.625 -0.426 1 98 274 GLN A C 1
ATOM 2124 O O . GLN A 1 274 ? 21.25 -25.375 0.56 1 98 274 GLN A O 1
ATOM 2129 N N . PHE A 1 275 ? 20.594 -23.516 -0.479 1 98.5 275 PHE A N 1
ATOM 2130 C CA . PHE A 1 275 ? 19.859 -23.047 0.689 1 98.5 275 PHE A CA 1
ATOM 2131 C C . PHE A 1 275 ? 18.625 -23.906 0.933 1 98.5 275 PHE A C 1
ATOM 2133 O O . PHE A 1 275 ? 18.281 -24.203 2.08 1 98.5 275 PHE A O 1
ATOM 2140 N N . LEU A 1 276 ? 17.891 -24.297 -0.127 1 98.5 276 LEU A N 1
ATOM 2141 C CA . LEU A 1 276 ? 16.578 -24.938 -0.009 1 98.5 276 LEU A CA 1
ATOM 2142 C C . LEU A 1 276 ? 16.719 -26.438 0.242 1 98.5 276 LEU A C 1
ATOM 2144 O O . LEU A 1 276 ? 15.812 -27.062 0.785 1 98.5 276 LEU A O 1
ATOM 2148 N N . LEU A 1 277 ? 17.828 -27.016 -0.084 1 96.81 277 LEU A N 1
ATOM 2149 C CA . LEU A 1 277 ? 18.031 -28.469 -0.077 1 96.81 277 LEU A CA 1
ATOM 2150 C C . LEU A 1 277 ? 17.797 -29.047 1.313 1 96.81 277 LEU A C 1
ATOM 2152 O O . LEU A 1 277 ? 17.156 -30.094 1.454 1 96.81 277 LEU A O 1
ATOM 2156 N N . PRO A 1 278 ? 18.234 -28.344 2.385 1 96.44 278 PRO A N 1
ATOM 2157 C CA . PRO A 1 278 ? 18.031 -28.922 3.719 1 96.44 278 PRO A CA 1
ATOM 2158 C C . PRO A 1 278 ? 16.562 -29.031 4.102 1 96.44 278 PRO A C 1
ATOM 2160 O O . PRO A 1 278 ? 16.219 -29.75 5.047 1 96.44 278 PRO A O 1
ATOM 2163 N N . PHE A 1 279 ? 15.695 -28.328 3.404 1 95.94 279 PHE A N 1
ATOM 2164 C CA . PHE A 1 279 ? 14.273 -28.328 3.75 1 95.94 279 PHE A CA 1
ATOM 2165 C C . PHE A 1 279 ? 13.523 -29.375 2.941 1 95.94 279 PHE A C 1
ATOM 2167 O O . PHE A 1 279 ? 12.336 -29.625 3.189 1 95.94 279 PHE A O 1
ATOM 2174 N N . LEU A 1 280 ? 14.195 -29.953 1.954 1 92.12 280 LEU A N 1
ATOM 2175 C CA . LEU A 1 280 ? 13.492 -30.828 1.01 1 92.12 280 LEU A CA 1
ATOM 2176 C C . LEU A 1 280 ? 13.852 -32.281 1.25 1 92.12 280 LEU A C 1
ATOM 2178 O O . LEU A 1 280 ? 15 -32.625 1.568 1 92.12 280 LEU A O 1
ATOM 2182 N N . ALA A 1 281 ? 12.828 -33.156 1.357 1 76.69 281 ALA A N 1
ATOM 2183 C CA . ALA A 1 281 ? 13 -34.594 1.585 1 76.69 281 ALA A CA 1
ATOM 2184 C C . ALA A 1 281 ? 12.688 -35.375 0.323 1 76.69 281 ALA A C 1
ATOM 2186 O O . ALA A 1 281 ? 11.859 -34.969 -0.494 1 76.69 281 ALA A O 1
ATOM 2187 N N . MET B 1 1 ? 4.441 22.953 25.375 1 91.56 1 MET B N 1
ATOM 2188 C CA . MET B 1 1 ? 3.387 22.703 24.391 1 91.56 1 MET B CA 1
ATOM 2189 C C . MET B 1 1 ? 2.012 22.734 25.047 1 91.56 1 MET B C 1
ATOM 2191 O O . MET B 1 1 ? 1.836 22.219 26.156 1 91.56 1 MET B O 1
ATOM 2195 N N . LYS B 1 2 ? 1.135 23.484 24.453 1 95.62 2 LYS B N 1
ATOM 2196 C CA . LYS B 1 2 ? -0.245 23.484 24.922 1 95.62 2 LYS B CA 1
ATOM 2197 C C . LYS B 1 2 ? -1.061 22.391 24.25 1 95.62 2 LYS B C 1
ATOM 2199 O O . LYS B 1 2 ? -0.797 22.031 23.094 1 95.62 2 LYS B O 1
ATOM 2204 N N . LEU B 1 3 ? -1.983 21.875 25 1 98.06 3 LEU B N 1
ATOM 2205 C CA . LEU B 1 3 ? -2.875 20.859 24.438 1 98.06 3 LEU B CA 1
ATOM 2206 C C . LEU B 1 3 ? -4.129 21.5 23.859 1 98.06 3 LEU B C 1
ATOM 2208 O O . LEU B 1 3 ? -4.777 22.312 24.516 1 98.06 3 LEU B O 1
ATOM 2212 N N . GLY B 1 4 ? -4.387 21.172 22.656 1 98.25 4 GLY B N 1
ATOM 2213 C CA . GLY B 1 4 ? -5.562 21.703 21.984 1 98.25 4 GLY B CA 1
ATOM 2214 C C . GLY B 1 4 ? -6.402 20.641 21.312 1 98.25 4 GLY B C 1
ATOM 2215 O O . GLY B 1 4 ? -6.109 19.453 21.438 1 98.25 4 GLY B O 1
ATOM 2216 N N . CYS B 1 5 ? -7.516 21.047 20.734 1 98.06 5 CYS B N 1
ATOM 2217 C CA . CYS B 1 5 ? -8.391 20.203 19.938 1 98.06 5 CYS B CA 1
ATOM 2218 C C . CYS B 1 5 ? -9.203 21.031 18.953 1 98.06 5 CYS B C 1
ATOM 2220 O O . CYS B 1 5 ? -9.016 22.234 18.859 1 98.06 5 CYS B O 1
ATOM 2222 N N . PHE B 1 6 ? -9.953 20.375 18.094 1 96.81 6 PHE B N 1
ATOM 2223 C CA . PHE B 1 6 ? -10.852 21.047 17.172 1 96.81 6 PHE B CA 1
ATOM 2224 C C . PHE B 1 6 ? -11.977 20.109 16.734 1 96.81 6 PHE B C 1
ATOM 2226 O O . PHE B 1 6 ? -12.039 18.953 17.172 1 96.81 6 PHE B O 1
ATOM 2233 N N . GLN B 1 7 ? -12.914 20.625 16.016 1 94.38 7 GLN B N 1
ATOM 2234 C CA . GLN B 1 7 ? -14.055 19.828 15.578 1 94.38 7 GLN B CA 1
ATOM 2235 C C . GLN B 1 7 ? -13.68 18.906 14.422 1 94.38 7 GLN B C 1
ATOM 2237 O O . GLN B 1 7 ? -14.078 19.141 13.281 1 94.38 7 GLN B O 1
ATOM 2242 N N . SER B 1 8 ? -13.148 17.766 14.789 1 90 8 SER B N 1
ATOM 2243 C CA . SER B 1 8 ? -12.477 16.953 13.789 1 90 8 SER B CA 1
ATOM 2244 C C . SER B 1 8 ? -13.32 15.75 13.383 1 90 8 SER B C 1
ATOM 2246 O O . SER B 1 8 ? -12.977 15.016 12.453 1 90 8 SER B O 1
ATOM 2248 N N . ASN B 1 9 ? -14.391 15.445 14.078 1 86.38 9 ASN B N 1
ATOM 2249 C CA . ASN B 1 9 ? -15.164 14.258 13.742 1 86.38 9 ASN B CA 1
ATOM 2250 C C . ASN B 1 9 ? -16.656 14.555 13.734 1 86.38 9 ASN B C 1
ATOM 2252 O O . ASN B 1 9 ? -17.078 15.688 13.953 1 86.38 9 ASN B O 1
ATOM 2256 N N . ARG B 1 10 ? -17.422 13.547 13.445 1 83.94 10 ARG B N 1
ATOM 2257 C CA . ARG B 1 10 ? -18.859 13.688 13.242 1 83.94 10 ARG B CA 1
ATOM 2258 C C . ARG B 1 10 ? -19.562 14.125 14.531 1 83.94 10 ARG B C 1
ATOM 2260 O O . ARG B 1 10 ? -20.422 15.008 14.508 1 83.94 10 ARG B O 1
ATOM 2267 N N . GLY B 1 11 ? -19.203 13.57 15.547 1 87.88 11 GLY B N 1
ATOM 2268 C CA . GLY B 1 11 ? -19.812 13.898 16.812 1 87.88 11 GLY B CA 1
ATOM 2269 C C . GLY B 1 11 ? -19.562 15.328 17.25 1 87.88 11 GLY B C 1
ATOM 2270 O O . GLY B 1 11 ? -20.484 16.031 17.672 1 87.88 11 GLY B O 1
ATOM 2271 N N . LEU B 1 12 ? -18.422 15.758 17.094 1 93.31 12 LEU B N 1
ATOM 2272 C CA . LEU B 1 12 ? -18.047 17.109 17.516 1 93.31 12 LEU B CA 1
ATOM 2273 C C . LEU B 1 12 ? -18.672 18.156 16.594 1 93.31 12 LEU B C 1
ATOM 2275 O O . LEU B 1 12 ? -19 19.25 17.031 1 93.31 12 LEU B O 1
ATOM 2279 N N . ARG B 1 13 ? -18.859 17.797 15.352 1 92.81 13 ARG B N 1
ATOM 2280 C CA . ARG B 1 13 ? -19.359 18.734 14.359 1 92.81 13 ARG B CA 1
ATOM 2281 C C . ARG B 1 13 ? -20.875 18.922 14.484 1 92.81 13 ARG B C 1
ATOM 2283 O O . ARG B 1 13 ? -21.453 19.812 13.859 1 92.81 13 ARG B O 1
ATOM 2290 N N . GLN B 1 14 ? -21.469 18.125 15.297 1 92.44 14 GLN B N 1
ATOM 2291 C CA . GLN B 1 14 ? -22.891 18.281 15.547 1 92.44 14 GLN B CA 1
ATOM 2292 C C . GLN B 1 14 ? -23.156 19.453 16.484 1 92.44 14 GLN B C 1
ATOM 2294 O O . GLN B 1 14 ? -24.297 19.938 16.562 1 92.44 14 GLN B O 1
ATOM 2299 N N . LEU B 1 15 ? -22.156 19.938 17.125 1 94.5 15 LEU B N 1
ATOM 2300 C CA . LEU B 1 15 ? -22.297 21.062 18.062 1 94.5 15 LEU B CA 1
ATOM 2301 C C . LEU B 1 15 ? -22.016 22.391 17.375 1 94.5 15 LEU B C 1
ATOM 2303 O O . LEU B 1 15 ? -21.141 22.469 16.516 1 94.5 15 LEU B O 1
ATOM 2307 N N . ALA B 1 16 ? -22.781 23.344 17.891 1 95.5 16 ALA B N 1
ATOM 2308 C CA . ALA B 1 16 ? -22.375 24.703 17.531 1 95.5 16 ALA B CA 1
ATOM 2309 C C . ALA B 1 16 ? -20.969 25 18.047 1 95.5 16 ALA B C 1
ATOM 2311 O O . ALA B 1 16 ? -20.578 24.516 19.109 1 95.5 16 ALA B O 1
ATOM 2312 N N . PHE B 1 17 ? -20.281 25.844 17.266 1 96.44 17 PHE B N 1
ATOM 2313 C CA . PHE B 1 17 ? -18.891 26.094 17.578 1 96.44 17 PHE B CA 1
ATOM 2314 C C . PHE B 1 17 ? -18.734 26.625 19 1 96.44 17 PHE B C 1
ATOM 2316 O O . PHE B 1 17 ? -17.844 26.188 19.734 1 96.44 17 PHE B O 1
ATOM 2323 N N . GLY B 1 18 ? -19.578 27.516 19.359 1 96.88 18 GLY B N 1
ATOM 2324 C CA . GLY B 1 18 ? -19.5 28.062 20.703 1 96.88 18 GLY B CA 1
ATOM 2325 C C . GLY B 1 18 ? -19.672 27.016 21.781 1 96.88 18 GLY B C 1
ATOM 2326 O O . GLY B 1 18 ? -18.969 27.047 22.797 1 96.88 18 GLY B O 1
ATOM 2327 N N . GLU B 1 19 ? -20.641 26.141 21.562 1 97.06 19 GLU B N 1
ATOM 2328 C CA . GLU B 1 19 ? -20.859 25.062 22.516 1 97.06 19 GLU B CA 1
ATOM 2329 C C . GLU B 1 19 ? -19.656 24.125 22.578 1 97.06 19 GLU B C 1
ATOM 2331 O O . GLU B 1 19 ? -19.281 23.672 23.672 1 97.06 19 GLU B O 1
ATOM 2336 N N . PHE B 1 20 ? -19.094 23.828 21.469 1 97.5 20 PHE B N 1
ATOM 2337 C CA . PHE B 1 20 ? -17.891 23 21.406 1 97.5 20 PHE B CA 1
ATOM 2338 C C . PHE B 1 20 ? -16.75 23.625 22.219 1 97.5 20 PHE B C 1
ATOM 2340 O O . PHE B 1 20 ? -16.125 22.969 23.047 1 97.5 20 PHE B O 1
ATOM 2347 N N . VAL B 1 21 ? -16.578 24.922 22.031 1 98.06 21 VAL B N 1
ATOM 2348 C CA . VAL B 1 21 ? -15.5 25.656 22.688 1 98.06 21 VAL B CA 1
ATOM 2349 C C . VAL B 1 21 ? -15.703 25.625 24.203 1 98.06 21 VAL B C 1
ATOM 2351 O O . VAL B 1 21 ? -14.773 25.359 24.953 1 98.06 21 VAL B O 1
ATOM 2354 N N . ALA B 1 22 ? -16.891 25.859 24.609 1 97.62 22 ALA B N 1
ATOM 2355 C CA . ALA B 1 22 ? -17.203 25.875 26.031 1 97.62 22 ALA B CA 1
ATOM 2356 C C . ALA B 1 22 ? -16.922 24.516 26.672 1 97.62 22 ALA B C 1
ATOM 2358 O O . ALA B 1 22 ? -16.359 24.438 27.75 1 97.62 22 ALA B O 1
ATOM 2359 N N . GLN B 1 23 ? -17.297 23.484 25.984 1 97.44 23 GLN B N 1
ATOM 2360 C CA . GLN B 1 23 ? -17.125 22.141 26.516 1 97.44 23 GLN B CA 1
ATOM 2361 C C . GLN B 1 23 ? -15.656 21.734 26.5 1 97.44 23 GLN B C 1
ATOM 2363 O O . GLN B 1 23 ? -15.188 21.062 27.438 1 97.44 23 GLN B O 1
ATOM 2368 N N . ALA B 1 24 ? -14.945 22.062 25.484 1 98.06 24 ALA B N 1
ATOM 2369 C CA . ALA B 1 24 ? -13.516 21.781 25.422 1 98.06 24 ALA B CA 1
ATOM 2370 C C . ALA B 1 24 ? -12.758 22.469 26.547 1 98.06 24 ALA B C 1
ATOM 2372 O O . ALA B 1 24 ? -11.891 21.875 27.172 1 98.06 24 ALA B O 1
ATOM 2373 N N . LYS B 1 25 ? -13.133 23.703 26.781 1 98.12 25 LYS B N 1
ATOM 2374 C CA . LYS B 1 25 ? -12.531 24.453 27.891 1 98.12 25 LYS B CA 1
ATOM 2375 C C . LYS B 1 25 ? -12.82 23.781 29.234 1 98.12 25 LYS B C 1
ATOM 2377 O O . LYS B 1 25 ? -11.922 23.656 30.062 1 98.12 25 LYS B O 1
ATOM 2382 N N . ALA B 1 26 ? -14.031 23.391 29.359 1 97.94 26 ALA B N 1
ATOM 2383 C CA . ALA B 1 26 ? -14.438 22.75 30.609 1 97.94 26 ALA B CA 1
ATOM 2384 C C . ALA B 1 26 ? -13.648 21.469 30.844 1 97.94 26 ALA B C 1
ATOM 2386 O O . ALA B 1 26 ? -13.383 21.094 31.984 1 97.94 26 ALA B O 1
ATOM 2387 N N . LEU B 1 27 ? -13.234 20.797 29.797 1 97.44 27 LEU B N 1
ATOM 2388 C CA . LEU B 1 27 ? -12.453 19.562 29.891 1 97.44 27 LEU B CA 1
ATOM 2389 C C . LEU B 1 27 ? -11 19.859 30.25 1 97.44 27 LEU B C 1
ATOM 2391 O O . LEU B 1 27 ? -10.258 18.953 30.641 1 97.44 27 LEU B O 1
ATOM 2395 N N . GLY B 1 28 ? -10.617 21.109 30.016 1 97.56 28 GLY B N 1
ATOM 2396 C CA . GLY B 1 28 ? -9.258 21.484 30.391 1 97.56 28 GLY B CA 1
ATOM 2397 C C . GLY B 1 28 ? -8.352 21.703 29.188 1 97.56 28 GLY B C 1
ATOM 2398 O O . GLY B 1 28 ? -7.141 21.891 29.359 1 97.56 28 GLY B O 1
ATOM 2399 N N . TYR B 1 29 ? -8.852 21.672 27.984 1 98.25 29 TYR B N 1
ATOM 2400 C CA . TYR B 1 29 ? -8.039 22.031 26.828 1 98.25 29 TYR B CA 1
ATOM 2401 C C . TYR B 1 29 ? -7.656 23.5 26.875 1 98.25 29 TYR B C 1
ATOM 2403 O O . TYR B 1 29 ? -8.438 24.344 27.328 1 98.25 29 TYR B O 1
ATOM 2411 N N . GLU B 1 30 ? -6.504 23.812 26.344 1 97.94 30 GLU B N 1
ATOM 2412 C CA . GLU B 1 30 ? -5.945 25.172 26.453 1 97.94 30 GLU B CA 1
ATOM 2413 C C . GLU B 1 30 ? -5.984 25.891 25.109 1 97.94 30 GLU B C 1
ATOM 2415 O O . GLU B 1 30 ? -5.785 27.109 25.047 1 97.94 30 GLU B O 1
ATOM 2420 N N . ALA B 1 31 ? -6.227 25.141 24.094 1 98.31 31 ALA B N 1
ATOM 2421 C CA . ALA B 1 31 ? -6.184 25.719 22.766 1 98.31 31 ALA B CA 1
ATOM 2422 C C . ALA B 1 31 ? -7.246 25.094 21.859 1 98.31 31 ALA B C 1
ATOM 2424 O O . ALA B 1 31 ? -7.68 23.969 22.094 1 98.31 31 ALA B O 1
ATOM 2425 N N . ILE B 1 32 ? -7.684 25.875 20.859 1 98.25 32 ILE B N 1
ATOM 2426 C CA . ILE B 1 32 ? -8.617 25.422 19.844 1 98.25 32 ILE B CA 1
ATOM 2427 C C . ILE B 1 32 ? -8.102 25.812 18.453 1 98.25 32 ILE B C 1
ATOM 2429 O O . ILE B 1 32 ? -7.637 26.938 18.25 1 98.25 32 ILE B O 1
ATOM 2433 N N . ASP B 1 33 ? -8.055 24.844 17.578 1 97.94 33 ASP B N 1
ATOM 2434 C CA . ASP B 1 33 ? -7.895 25.203 16.172 1 97.94 33 ASP B CA 1
ATOM 2435 C C . ASP B 1 33 ? -9.195 25.75 15.594 1 97.94 33 ASP B C 1
ATOM 2437 O O . ASP B 1 33 ? -10.148 25 15.359 1 97.94 33 ASP B O 1
ATOM 2441 N N . ALA B 1 34 ? -9.234 27 15.32 1 96.62 34 ALA B N 1
ATOM 2442 C CA . ALA B 1 34 ? -10.453 27.641 14.836 1 96.62 34 ALA B CA 1
ATOM 2443 C C . ALA B 1 34 ? -10.672 27.344 13.352 1 96.62 34 ALA B C 1
ATOM 2445 O O . ALA B 1 34 ? -9.727 27.031 12.625 1 96.62 34 ALA B O 1
ATOM 2446 N N . PRO B 1 35 ? -11.938 27.391 12.883 1 94.19 35 PRO B N 1
ATOM 2447 C CA . PRO B 1 35 ? -12.172 27.25 11.445 1 94.19 35 PRO B CA 1
ATOM 2448 C C . PRO B 1 35 ? -11.5 28.344 10.625 1 94.19 35 PRO B C 1
ATOM 2450 O O . PRO B 1 35 ? -11.383 29.484 11.094 1 94.19 35 PRO B O 1
ATOM 2453 N N . PRO B 1 36 ? -11.117 27.969 9.398 1 90.31 36 PRO B N 1
ATOM 2454 C CA . PRO B 1 36 ? -10.469 28.984 8.562 1 90.31 36 PRO B CA 1
ATOM 2455 C C . PRO B 1 36 ? -11.406 30.125 8.18 1 90.31 36 PRO B C 1
ATOM 2457 O O . PRO B 1 36 ? -12.617 29.922 8.07 1 90.31 36 PRO B O 1
ATOM 2460 N N . ASN B 1 37 ? -10.828 31.312 7.996 1 90.19 37 ASN B N 1
ATOM 2461 C CA . ASN B 1 37 ? -11.523 32.5 7.523 1 90.19 37 ASN B CA 1
ATOM 2462 C C . ASN B 1 37 ? -12.648 32.906 8.477 1 90.19 37 ASN B C 1
ATOM 2464 O O . ASN B 1 37 ? -13.719 33.344 8.031 1 90.19 37 ASN B O 1
ATOM 2468 N N . ASN B 1 38 ? -12.445 32.656 9.719 1 92 38 ASN B N 1
ATOM 2469 C CA . ASN B 1 38 ? -13.484 32.938 10.703 1 92 38 ASN B CA 1
ATOM 2470 C C . ASN B 1 38 ? -12.945 33.719 11.891 1 92 38 ASN B C 1
ATOM 2472 O O . ASN B 1 38 ? -12.688 33.156 12.953 1 92 38 ASN B O 1
ATOM 2476 N N . GLY B 1 39 ? -12.875 35 11.672 1 94.69 39 GLY B N 1
ATOM 2477 C CA . GLY B 1 39 ? -12.383 35.875 12.719 1 94.69 39 GLY B CA 1
ATOM 2478 C C . GLY B 1 39 ? -13.242 35.844 13.969 1 94.69 39 GLY B C 1
ATOM 2479 O O . GLY B 1 39 ? -12.727 35.969 15.078 1 94.69 39 GLY B O 1
ATOM 2480 N N . GLU B 1 40 ? -14.5 35.656 13.75 1 96.06 40 GLU B N 1
ATOM 2481 C CA . GLU B 1 40 ? -15.414 35.594 14.883 1 96.06 40 GLU B CA 1
ATOM 2482 C C . GLU B 1 40 ? -15.133 34.375 15.766 1 96.06 40 GLU B C 1
ATOM 2484 O O . GLU B 1 40 ? -15.211 34.469 16.984 1 96.06 40 GLU B O 1
ATOM 2489 N N . ALA B 1 41 ? -14.82 33.312 15.148 1 97.06 41 ALA B N 1
ATOM 2490 C CA . ALA B 1 41 ? -14.484 32.094 15.891 1 97.06 41 ALA B CA 1
ATOM 2491 C C . ALA B 1 41 ? -13.203 32.281 16.703 1 97.06 41 ALA B C 1
ATOM 2493 O O . ALA B 1 41 ? -13.117 31.844 17.859 1 97.06 41 ALA B O 1
ATOM 2494 N N . VAL B 1 42 ? -12.281 32.969 16.109 1 97.81 42 VAL B N 1
ATOM 2495 C CA . VAL B 1 42 ? -11.023 33.25 16.797 1 97.81 42 VAL B CA 1
ATOM 2496 C C . VAL B 1 42 ? -11.297 34.125 18.016 1 97.81 42 VAL B C 1
ATOM 2498 O O . VAL B 1 42 ? -10.82 33.844 19.125 1 97.81 42 VAL B O 1
ATOM 2501 N N . ALA B 1 43 ? -12.07 35.125 17.828 1 97.69 43 ALA B N 1
ATOM 2502 C CA . ALA B 1 43 ? -12.398 36.031 18.906 1 97.69 43 ALA B CA 1
ATOM 2503 C C . ALA B 1 43 ? -13.125 35.312 20.031 1 97.69 43 ALA B C 1
ATOM 2505 O O . ALA B 1 43 ? -12.844 35.562 21.203 1 97.69 43 ALA B O 1
ATOM 2506 N N . LEU B 1 44 ? -14.016 34.5 19.641 1 97.62 44 LEU B N 1
ATOM 2507 C CA . LEU B 1 44 ? -14.781 33.75 20.625 1 97.62 44 LEU B CA 1
ATOM 2508 C C . LEU B 1 44 ? -13.852 32.906 21.5 1 97.62 44 LEU B C 1
ATOM 2510 O O . LEU B 1 44 ? -14.008 32.875 22.734 1 97.62 44 LEU B O 1
ATOM 2514 N N . CYS B 1 45 ? -12.93 32.219 20.906 1 98.12 45 CYS B N 1
ATOM 2515 C CA . CYS B 1 45 ? -11.984 31.406 21.656 1 98.12 45 CYS B CA 1
ATOM 2516 C C . CYS B 1 45 ? -11.141 32.25 22.594 1 98.12 45 CYS B C 1
ATOM 2518 O O . CYS B 1 45 ? -10.992 31.922 23.781 1 98.12 45 CYS B O 1
ATOM 2520 N N . ARG B 1 46 ? -10.672 33.375 22.125 1 97.31 46 ARG B N 1
ATOM 2521 C CA . ARG B 1 46 ? -9.805 34.25 22.922 1 97.31 46 ARG B CA 1
ATOM 2522 C C . ARG B 1 46 ? -10.562 34.875 24.078 1 97.31 46 ARG B C 1
ATOM 2524 O O . ARG B 1 46 ? -10.023 35.031 25.188 1 97.31 46 ARG B O 1
ATOM 2531 N N . GLN B 1 47 ? -11.75 35.188 23.781 1 97 47 GLN B N 1
ATOM 2532 C CA . GLN B 1 47 ? -12.594 35.75 24.844 1 97 47 GLN B CA 1
ATOM 2533 C C . GLN B 1 47 ? -12.781 34.75 25.984 1 97 47 GLN B C 1
ATOM 2535 O O . GLN B 1 47 ? -12.953 35.125 27.125 1 97 47 GLN B O 1
ATOM 2540 N N . GLN B 1 48 ? -12.719 33.531 25.656 1 96.62 48 GLN B N 1
ATOM 2541 C CA . GLN B 1 48 ? -12.883 32.469 26.641 1 96.62 48 GLN B CA 1
ATOM 2542 C C . GLN B 1 48 ? -11.539 32.094 27.266 1 96.62 48 GLN B C 1
ATOM 2544 O O . GLN B 1 48 ? -11.461 31.125 28.031 1 96.62 48 GLN B O 1
ATOM 2549 N N . GLY B 1 49 ? -10.477 32.75 26.875 1 97.19 49 GLY B N 1
ATOM 2550 C CA . GLY B 1 49 ? -9.164 32.5 27.453 1 97.19 49 GLY B CA 1
ATOM 2551 C C . GLY B 1 49 ? -8.406 31.375 26.781 1 97.19 49 GLY B C 1
ATOM 2552 O O . GLY B 1 49 ? -7.43 30.859 27.328 1 97.19 49 GLY B O 1
ATOM 2553 N N . LEU B 1 50 ? -8.875 30.953 25.672 1 98.06 50 LEU B N 1
ATOM 2554 C CA . LEU B 1 50 ? -8.234 29.859 24.953 1 98.06 50 LEU B CA 1
ATOM 2555 C C . LEU B 1 50 ? -7.246 30.391 23.922 1 98.06 50 LEU B C 1
ATOM 2557 O O . LEU B 1 50 ? -7.477 31.453 23.328 1 98.06 50 LEU B O 1
ATOM 2561 N N . THR B 1 51 ? -6.18 29.672 23.734 1 97.5 51 THR B N 1
ATOM 2562 C CA . THR B 1 51 ? -5.195 29.984 22.703 1 97.5 51 THR B CA 1
ATOM 2563 C C . THR B 1 51 ? -5.684 29.531 21.328 1 97.5 51 THR B C 1
ATOM 2565 O O . THR B 1 51 ? -6.25 28.438 21.203 1 97.5 51 THR B O 1
ATOM 2568 N N . VAL B 1 52 ? -5.527 30.359 20.344 1 97.81 52 VAL B N 1
ATOM 2569 C CA . VAL B 1 52 ? -5.711 29.969 18.953 1 97.81 52 VAL B CA 1
ATOM 2570 C C . VAL B 1 52 ? -4.371 30.031 18.219 1 97.81 52 VAL B C 1
ATOM 2572 O O . VAL B 1 52 ? -3.959 31.094 17.766 1 97.81 52 VAL B O 1
ATOM 2575 N N . HIS B 1 53 ? -3.783 28.875 18.172 1 95.44 53 HIS B N 1
ATOM 2576 C CA . HIS B 1 53 ? -2.471 28.766 17.547 1 95.44 53 HIS B CA 1
ATOM 2577 C C . HIS B 1 53 ? -2.596 28.609 16.031 1 95.44 53 HIS B C 1
ATOM 2579 O O . HIS B 1 53 ? -1.74 29.094 15.289 1 95.44 53 HIS B O 1
ATOM 2585 N N . ALA B 1 54 ? -3.604 27.969 15.617 1 97.56 54 ALA B N 1
ATOM 2586 C CA . ALA B 1 54 ? -3.803 27.672 14.203 1 97.56 54 ALA B CA 1
ATOM 2587 C C . ALA B 1 54 ? -5.285 27.688 13.836 1 97.56 54 ALA B C 1
ATOM 2589 O O . ALA B 1 54 ? -6.141 27.5 14.703 1 97.56 54 ALA B O 1
ATOM 2590 N N . THR B 1 55 ? -5.512 27.969 12.57 1 95.69 55 THR B N 1
ATOM 2591 C CA . THR B 1 55 ? -6.832 27.688 12.016 1 95.69 55 THR B CA 1
ATOM 2592 C C . THR B 1 55 ? -6.82 26.359 11.258 1 95.69 55 THR B C 1
ATOM 2594 O O . THR B 1 55 ? -5.824 26.016 10.625 1 95.69 55 THR B O 1
ATOM 2597 N N . SER B 1 56 ? -7.867 25.547 11.438 1 86.38 56 SER B N 1
ATOM 2598 C CA . SER B 1 56 ? -7.91 24.203 10.844 1 86.38 56 SER B CA 1
ATOM 2599 C C . SER B 1 56 ? -9.125 24.047 9.938 1 86.38 56 SER B C 1
ATOM 2601 O O . SER B 1 56 ? -10.234 24.453 10.289 1 86.38 56 SER B O 1
ATOM 2603 N N . ALA B 1 57 ? -9.109 23.188 8.867 1 79.38 57 ALA B N 1
ATOM 2604 C CA . ALA B 1 57 ? -8.148 22.938 7.797 1 79.38 57 ALA B CA 1
ATOM 2605 C C . ALA B 1 57 ? -8.57 23.625 6.504 1 79.38 57 ALA B C 1
ATOM 2607 O O . ALA B 1 57 ? -9.711 23.484 6.059 1 79.38 57 ALA B O 1
ATOM 2608 N N . LEU B 1 58 ? -7.68 24.469 6.062 1 90.75 58 LEU B N 1
ATOM 2609 C CA . LEU B 1 58 ? -7.93 25.047 4.75 1 90.75 58 LEU B CA 1
ATOM 2610 C C . LEU B 1 58 ? -7.82 24 3.652 1 90.75 58 LEU B C 1
ATOM 2612 O O . LEU B 1 58 ? -6.816 23.281 3.562 1 90.75 58 LEU B O 1
ATOM 2616 N N . VAL B 1 59 ? -8.891 23.859 2.875 1 94.12 59 VAL B N 1
ATOM 2617 C CA . VAL B 1 59 ? -8.953 22.875 1.802 1 94.12 59 VAL B CA 1
ATOM 2618 C C . VAL B 1 59 ? -9.234 23.578 0.474 1 94.12 59 VAL B C 1
ATOM 2620 O O . VAL B 1 59 ? -10.391 23.625 0.031 1 94.12 59 VAL B O 1
ATOM 2623 N N . PRO B 1 60 ? -8.234 24.062 -0.171 1 96.12 60 PRO B N 1
ATOM 2624 C CA . PRO B 1 60 ? -8.453 24.609 -1.516 1 96.12 60 PRO B CA 1
ATOM 2625 C C . PRO B 1 60 ? -8.695 23.516 -2.557 1 96.12 60 PRO B C 1
ATOM 2627 O O . PRO B 1 60 ? -8.562 22.328 -2.252 1 96.12 60 PRO B O 1
ATOM 2630 N N . PRO B 1 61 ? -9.086 23.953 -3.789 1 95.69 61 PRO B N 1
ATOM 2631 C CA . PRO B 1 61 ? -9.125 22.953 -4.859 1 95.69 61 PRO B CA 1
ATOM 2632 C C . PRO B 1 61 ? -7.789 22.25 -5.062 1 95.69 61 PRO B C 1
ATOM 2634 O O . PRO B 1 61 ? -6.738 22.797 -4.723 1 95.69 61 PRO B O 1
ATOM 2637 N N . ASP B 1 62 ? -7.898 21.031 -5.562 1 97.62 62 ASP B N 1
ATOM 2638 C CA . ASP B 1 62 ? -6.664 20.328 -5.898 1 97.62 62 ASP B CA 1
ATOM 2639 C C . ASP B 1 62 ? -5.871 21.078 -6.965 1 97.62 62 ASP B C 1
ATOM 2641 O O . ASP B 1 62 ? -6.453 21.797 -7.785 1 97.62 62 ASP B O 1
ATOM 2645 N N . LEU B 1 63 ? -4.566 20.938 -6.93 1 98.44 63 LEU B N 1
ATOM 2646 C CA . LEU B 1 63 ? -3.721 21.516 -7.965 1 98.44 63 LEU B CA 1
ATOM 2647 C C . LEU B 1 63 ? -4.191 21.094 -9.352 1 98.44 63 LEU B C 1
ATOM 2649 O O . LEU B 1 63 ? -4.695 19.984 -9.531 1 98.44 63 LEU B O 1
ATOM 2653 N N . SER B 1 64 ? -4.023 22 -10.266 1 97.38 64 SER B N 1
ATOM 2654 C CA . SER B 1 64 ? -4.434 21.75 -11.648 1 97.38 64 SER B CA 1
ATOM 2655 C C . SER B 1 64 ? -3.619 22.609 -12.625 1 97.38 64 SER B C 1
ATOM 2657 O O . SER B 1 64 ? -3.174 23.703 -12.273 1 97.38 64 SER B O 1
ATOM 2659 N N . ARG B 1 65 ? -3.498 22.156 -13.867 1 94.88 65 ARG B N 1
ATOM 2660 C CA . ARG B 1 65 ? -2.838 22.938 -14.914 1 94.88 65 ARG B CA 1
ATOM 2661 C C . ARG B 1 65 ? -3.768 24.016 -15.469 1 94.88 65 ARG B C 1
ATOM 2663 O O . ARG B 1 65 ? -3.32 24.938 -16.156 1 94.88 65 ARG B O 1
ATOM 2670 N N . ASP B 1 66 ? -4.984 23.859 -15.094 1 96.56 66 ASP B N 1
ATOM 2671 C CA . ASP B 1 66 ? -5.961 24.844 -15.523 1 96.56 66 ASP B CA 1
ATOM 2672 C C . ASP B 1 66 ? -5.711 26.188 -14.844 1 96.56 66 ASP B C 1
ATOM 2674 O O . ASP B 1 66 ? -5.785 26.297 -13.625 1 96.56 66 ASP B O 1
ATOM 2678 N N . SER B 1 67 ? -5.523 27.25 -15.625 1 96.19 67 SER B N 1
ATOM 2679 C CA . SER B 1 67 ? -5.137 28.562 -15.109 1 96.19 67 SER B CA 1
ATOM 2680 C C . SER B 1 67 ? -6.234 29.156 -14.234 1 96.19 67 SER B C 1
ATOM 2682 O O . SER B 1 67 ? -5.949 29.844 -13.25 1 96.19 67 SER B O 1
ATOM 2684 N N . ALA B 1 68 ? -7.398 28.906 -14.648 1 97.25 68 ALA B N 1
ATOM 2685 C CA . ALA B 1 68 ? -8.508 29.422 -13.852 1 97.25 68 ALA B CA 1
ATOM 2686 C C . ALA B 1 68 ? -8.531 28.781 -12.469 1 97.25 68 ALA B C 1
ATOM 2688 O O . ALA B 1 68 ? -8.789 29.453 -11.469 1 97.25 68 ALA B O 1
ATOM 2689 N N . ARG B 1 69 ? -8.273 27.5 -12.422 1 96.88 69 ARG B N 1
ATOM 2690 C CA . ARG B 1 69 ? -8.211 26.781 -11.148 1 96.88 69 ARG B CA 1
ATOM 2691 C C . ARG B 1 69 ? -7.027 27.25 -10.32 1 96.88 69 ARG B C 1
ATOM 2693 O O . ARG 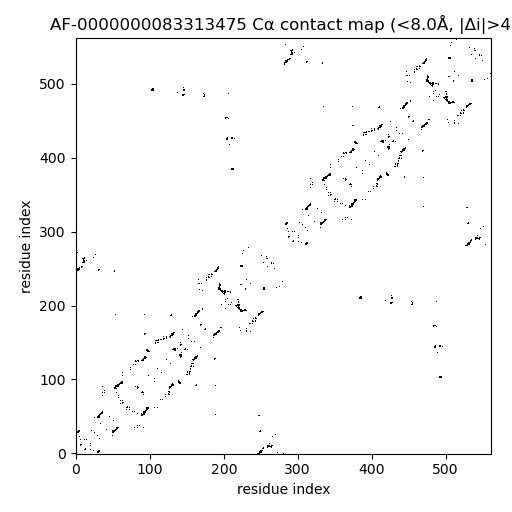B 1 69 ? -7.141 27.406 -9.102 1 96.88 69 ARG B O 1
ATOM 2700 N N . GLN B 1 70 ? -5.969 27.516 -10.961 1 97.56 70 GLN B N 1
ATOM 2701 C CA . GLN B 1 70 ? -4.797 28.031 -10.25 1 97.56 70 GLN B CA 1
ATOM 2702 C C . GLN B 1 70 ? -5.086 29.375 -9.602 1 97.56 70 GLN B C 1
ATOM 2704 O O . GLN B 1 70 ? -4.738 29.594 -8.438 1 97.56 70 GLN B O 1
ATOM 2709 N N . GLU B 1 71 ? -5.707 30.219 -10.312 1 97.69 71 GLU B N 1
ATOM 2710 C CA . GLU B 1 71 ? -6.062 31.531 -9.781 1 97.69 71 GLU B CA 1
ATOM 2711 C C . GLU B 1 71 ? -7.023 31.406 -8.602 1 97.69 71 GLU B C 1
ATOM 2713 O O . GLU B 1 71 ? -6.922 32.156 -7.629 1 97.69 71 GLU B O 1
ATOM 2718 N N . GLU B 1 72 ? -7.926 30.469 -8.758 1 97.88 72 GLU B N 1
ATOM 2719 C CA . GLU B 1 72 ? -8.859 30.219 -7.664 1 97.88 72 GLU B CA 1
ATOM 2720 C C . GLU B 1 72 ? -8.125 29.797 -6.395 1 97.88 72 GLU B C 1
ATOM 2722 O O . GLU B 1 72 ? -8.438 30.281 -5.301 1 97.88 72 GLU B O 1
ATOM 2727 N N . ILE B 1 73 ? -7.156 28.922 -6.504 1 98.38 73 ILE B N 1
ATOM 2728 C CA . ILE B 1 73 ? -6.363 28.453 -5.371 1 98.38 73 ILE B CA 1
ATOM 2729 C C . ILE B 1 73 ? -5.609 29.641 -4.754 1 98.38 73 ILE B C 1
ATOM 2731 O O . ILE B 1 73 ? -5.684 29.859 -3.545 1 98.38 73 ILE B O 1
ATOM 2735 N N . VAL B 1 74 ? -4.965 30.406 -5.555 1 98.38 74 VAL B N 1
ATOM 2736 C CA . VAL B 1 74 ? -4.148 31.531 -5.09 1 98.38 74 VAL B CA 1
ATOM 2737 C C . VAL B 1 74 ? -5.02 32.531 -4.328 1 98.38 74 VAL B C 1
ATOM 2739 O O . VAL B 1 74 ? -4.688 32.938 -3.211 1 98.38 74 VAL B O 1
ATOM 2742 N N . ASN B 1 75 ? -6.141 32.844 -4.898 1 97.88 75 ASN B N 1
ATOM 2743 C CA . ASN B 1 75 ? -7.02 33.844 -4.281 1 97.88 75 ASN B CA 1
ATOM 2744 C C . ASN B 1 75 ? -7.582 33.312 -2.955 1 97.88 75 ASN B C 1
ATOM 2746 O O . ASN B 1 75 ? -7.609 34.062 -1.965 1 97.88 75 ASN B O 1
ATOM 2750 N N . GLN B 1 76 ? -7.98 32.094 -2.973 1 97.62 76 GLN B N 1
ATOM 2751 C CA . GLN B 1 76 ? -8.57 31.531 -1.763 1 97.62 76 GLN B CA 1
ATOM 2752 C C . GLN B 1 76 ? -7.535 31.453 -0.64 1 97.62 76 GLN B C 1
ATOM 2754 O O . GLN B 1 76 ? -7.836 31.781 0.509 1 97.62 76 GLN B O 1
ATOM 2759 N N . VAL B 1 77 ? -6.371 31.016 -0.959 1 98.38 77 VAL B N 1
ATOM 2760 C CA . VAL B 1 77 ? -5.348 30.828 0.064 1 98.38 77 VAL B CA 1
ATOM 2761 C C . VAL B 1 77 ? -4.871 32.188 0.571 1 98.38 77 VAL B C 1
ATOM 2763 O O . VAL B 1 77 ? -4.711 32.375 1.777 1 98.38 77 VAL B O 1
ATOM 2766 N N . LYS B 1 78 ? -4.703 33.156 -0.298 1 98.25 78 LYS B N 1
ATOM 2767 C CA . LYS B 1 78 ? -4.297 34.469 0.132 1 98.25 78 LYS B CA 1
ATOM 2768 C C . LYS B 1 78 ? -5.367 35.125 1.011 1 98.25 78 LYS B C 1
ATOM 2770 O O . LYS B 1 78 ? -5.047 35.812 1.985 1 98.25 78 LYS B O 1
ATOM 2775 N N . ALA B 1 79 ? -6.613 34.875 0.624 1 97.62 79 ALA B N 1
ATOM 2776 C CA . ALA B 1 79 ? -7.695 35.406 1.453 1 97.62 79 ALA B CA 1
ATOM 2777 C C . ALA B 1 79 ? -7.648 34.812 2.857 1 97.62 79 ALA B C 1
ATOM 2779 O O . ALA B 1 79 ? -7.887 35.5 3.844 1 97.62 79 ALA B O 1
ATOM 2780 N N . ALA B 1 80 ? -7.375 33.531 2.916 1 97.62 80 ALA B N 1
ATOM 2781 C CA . ALA B 1 80 ? -7.266 32.875 4.215 1 97.62 80 ALA B CA 1
ATOM 2782 C C . ALA B 1 80 ? -6.098 33.438 5.02 1 97.62 80 ALA B C 1
ATOM 2784 O O . ALA B 1 80 ? -6.199 33.625 6.234 1 97.62 80 ALA B O 1
ATOM 2785 N N . ILE B 1 81 ? -4.996 33.719 4.344 1 98.25 81 ILE B N 1
ATOM 2786 C CA . ILE B 1 81 ? -3.826 34.312 4.98 1 98.25 81 ILE B CA 1
ATOM 2787 C C . ILE B 1 81 ? -4.188 35.688 5.555 1 98.25 81 ILE B C 1
ATOM 2789 O O . ILE B 1 81 ? -3.871 36 6.707 1 98.25 81 ILE B O 1
ATOM 2793 N N . ASP B 1 82 ? -4.91 36.469 4.785 1 98.19 82 ASP B N 1
ATOM 2794 C CA . ASP B 1 82 ? -5.312 37.781 5.234 1 98.19 82 ASP B CA 1
ATOM 2795 C C . ASP B 1 82 ? -6.211 37.688 6.465 1 98.19 82 ASP B C 1
ATOM 2797 O O . ASP B 1 82 ? -6.051 38.469 7.414 1 98.19 82 ASP B O 1
ATOM 2801 N N . ALA B 1 83 ? -7.121 36.781 6.406 1 97.19 83 ALA B N 1
ATOM 2802 C CA . ALA B 1 83 ? -8.047 36.625 7.523 1 97.19 83 ALA B CA 1
ATOM 2803 C C . ALA B 1 83 ? -7.309 36.188 8.789 1 97.19 83 ALA B C 1
ATOM 2805 O O . ALA B 1 83 ? -7.602 36.688 9.883 1 97.19 83 ALA B O 1
ATOM 2806 N N . ALA B 1 84 ? -6.375 35.281 8.648 1 97.75 84 ALA B N 1
ATOM 2807 C CA . ALA B 1 84 ? -5.582 34.844 9.789 1 97.75 84 ALA B CA 1
ATOM 2808 C C . ALA B 1 84 ? -4.766 35.969 10.367 1 97.75 84 ALA B C 1
ATOM 2810 O O . ALA B 1 84 ? -4.773 36.219 11.586 1 97.75 84 ALA B O 1
ATOM 2811 N N . ALA B 1 85 ? -4.129 36.719 9.523 1 97.81 85 ALA B N 1
ATOM 2812 C CA . ALA B 1 85 ? -3.33 37.844 9.953 1 97.81 85 ALA B CA 1
ATOM 2813 C C . ALA B 1 85 ? -4.191 38.875 10.695 1 97.81 85 ALA B C 1
ATOM 2815 O O . ALA B 1 85 ? -3.801 39.375 11.758 1 97.81 85 ALA B O 1
ATOM 2816 N N . ALA B 1 86 ? -5.328 39.125 10.156 1 97.5 86 ALA B N 1
ATOM 2817 C CA . ALA B 1 86 ? -6.234 40.094 10.742 1 97.5 86 ALA B CA 1
ATOM 2818 C C . ALA B 1 86 ? -6.703 39.656 12.125 1 97.5 86 ALA B C 1
ATOM 2820 O O . ALA B 1 86 ? -6.977 40.5 12.992 1 97.5 86 ALA B O 1
ATOM 2821 N N . SER B 1 87 ? -6.766 38.375 12.305 1 97 87 SER B N 1
ATOM 2822 C CA . SER B 1 87 ? -7.25 37.844 13.578 1 97 87 SER B CA 1
ATOM 2823 C C . SER B 1 87 ? -6.094 37.531 14.516 1 97 87 SER B C 1
ATOM 2825 O O . SER B 1 87 ? -6.305 37 15.609 1 97 87 SER B O 1
ATOM 2827 N N . GLY B 1 88 ? -4.859 37.719 14.062 1 96.88 88 GLY B N 1
ATOM 2828 C CA . GLY B 1 88 ? -3.688 37.5 14.891 1 96.88 88 GLY B CA 1
ATOM 2829 C C . GLY B 1 88 ? -3.316 36.031 15.016 1 96.88 88 GLY B C 1
ATOM 2830 O O . GLY B 1 88 ? -2.715 35.594 16 1 96.88 88 GLY B O 1
ATOM 2831 N N . VAL B 1 89 ? -3.758 35.219 14.125 1 97.44 89 VAL B N 1
ATOM 2832 C CA . VAL B 1 89 ? -3.4 33.812 14.094 1 97.44 89 VAL B CA 1
ATOM 2833 C C . VAL B 1 89 ? -2.23 33.594 13.141 1 97.44 89 VAL B C 1
ATOM 2835 O O . VAL B 1 89 ? -2.283 34.031 11.977 1 97.44 89 VAL B O 1
ATOM 2838 N N . GLY B 1 90 ? -1.178 32.906 13.523 1 97.25 90 GLY B N 1
ATOM 2839 C CA . GLY B 1 90 ? 0.067 32.875 12.766 1 97.25 90 GLY B CA 1
ATOM 2840 C C . GLY B 1 90 ? 0.205 31.609 11.93 1 97.25 90 GLY B C 1
ATOM 2841 O O . GLY B 1 90 ? 1.113 31.5 11.102 1 97.25 90 GLY B O 1
ATOM 2842 N N . VAL B 1 91 ? -0.666 30.609 12.133 1 98.5 91 VAL B N 1
ATOM 2843 C CA . VAL B 1 91 ? -0.513 29.344 11.43 1 98.5 91 VAL B CA 1
ATOM 2844 C C . VAL B 1 91 ? -1.851 28.922 10.828 1 98.5 91 VAL B C 1
ATOM 2846 O O . VAL B 1 91 ? -2.895 29.031 11.477 1 98.5 91 VAL B O 1
ATOM 2849 N N . ILE B 1 92 ? -1.854 28.5 9.586 1 98.56 92 ILE B N 1
ATOM 2850 C CA . ILE B 1 92 ? -2.992 27.875 8.922 1 98.56 92 ILE B CA 1
ATOM 2851 C C . ILE B 1 92 ? -2.648 26.422 8.562 1 98.56 92 ILE B C 1
ATOM 2853 O O . ILE B 1 92 ? -1.704 26.172 7.809 1 98.56 92 ILE B O 1
ATOM 2857 N N . THR B 1 93 ? -3.344 25.438 9.148 1 98.44 93 THR B N 1
ATOM 2858 C CA . THR B 1 93 ? -3.199 24.094 8.633 1 98.44 93 THR B CA 1
ATOM 2859 C C . THR B 1 93 ? -3.811 23.969 7.242 1 98.44 93 THR B C 1
ATOM 2861 O O . THR B 1 93 ? -4.871 24.531 6.973 1 98.44 93 THR B O 1
ATOM 2864 N N . HIS B 1 94 ? -3.09 23.344 6.453 1 98 94 HIS B N 1
ATOM 2865 C CA . HIS B 1 94 ? -3.344 23.422 5.02 1 98 94 HIS B CA 1
ATOM 2866 C C . HIS B 1 94 ? -3.303 22.047 4.371 1 98 94 HIS B C 1
ATOM 2868 O O . HIS B 1 94 ? -2.375 21.281 4.605 1 98 94 HIS B O 1
ATOM 2874 N N . LEU B 1 95 ? -4.379 21.703 3.625 1 98 95 LEU B N 1
ATOM 2875 C CA . LEU B 1 95 ? -4.371 20.516 2.791 1 98 95 LEU B CA 1
ATOM 2876 C C . LEU B 1 95 ? -4.09 20.859 1.334 1 98 95 LEU B C 1
ATOM 2878 O O . LEU B 1 95 ? -4.48 21.938 0.865 1 98 95 LEU B O 1
ATOM 2882 N N . ILE B 1 96 ? -3.365 19.984 0.68 1 98.44 96 ILE B N 1
ATOM 2883 C CA . ILE B 1 96 ? -3.053 20.25 -0.72 1 98.44 96 ILE B CA 1
ATOM 2884 C C . ILE B 1 96 ? -3.193 18.969 -1.532 1 98.44 96 ILE B C 1
ATOM 2886 O O . ILE B 1 96 ? -2.447 18.016 -1.324 1 98.44 96 ILE B O 1
ATOM 2890 N N . GLY B 1 97 ? -4.145 18.969 -2.463 1 98.38 97 GLY B N 1
ATOM 2891 C CA . GLY B 1 97 ? -4.32 17.859 -3.387 1 98.38 97 GLY B CA 1
ATOM 2892 C C . GLY B 1 97 ? -3.473 17.984 -4.637 1 98.38 97 GLY B C 1
ATOM 2893 O O . GLY B 1 97 ? -3.139 19.094 -5.059 1 98.38 97 GLY B O 1
ATOM 2894 N N . ARG B 1 98 ? -3.107 16.906 -5.215 1 97.94 98 ARG B N 1
ATOM 2895 C CA . ARG B 1 98 ? -2.322 16.891 -6.445 1 97.94 98 ARG B CA 1
ATOM 2896 C C . ARG B 1 98 ? -3.227 16.844 -7.672 1 97.94 98 ARG B C 1
ATOM 2898 O O . ARG B 1 98 ? -4.426 16.594 -7.555 1 97.94 98 ARG B O 1
ATOM 2905 N N . ASP B 1 99 ? -2.678 17.203 -8.82 1 97.62 99 ASP B N 1
ATOM 2906 C CA . ASP B 1 99 ? -3.299 16.906 -10.109 1 97.62 99 ASP B CA 1
ATOM 2907 C C . ASP B 1 99 ? -3.115 15.438 -10.477 1 97.62 99 ASP B C 1
ATOM 2909 O O . ASP B 1 99 ? -1.995 14.992 -10.742 1 97.62 99 ASP B O 1
ATOM 2913 N N . PRO B 1 100 ? -4.199 14.703 -10.508 1 94.31 100 PRO B N 1
ATOM 2914 C CA . PRO B 1 100 ? -4.07 13.258 -10.719 1 94.31 100 PRO B CA 1
ATOM 2915 C C . PRO B 1 100 ? -3.568 12.914 -12.117 1 94.31 100 PRO B C 1
ATOM 2917 O O . PRO B 1 100 ? -3.15 11.773 -12.359 1 94.31 100 PRO B O 1
ATOM 2920 N N . ALA B 1 101 ? -3.613 13.773 -13.008 1 95.81 101 ALA B N 1
ATOM 2921 C CA . ALA B 1 101 ? -3.191 13.516 -14.383 1 95.81 101 ALA B CA 1
ATOM 2922 C C . ALA B 1 101 ? -1.682 13.68 -14.531 1 95.81 101 ALA B C 1
ATOM 2924 O O . ALA B 1 101 ? -1.115 13.352 -15.578 1 95.81 101 ALA B O 1
ATOM 2925 N N . LEU B 1 102 ? -1.033 14.211 -13.5 1 97.25 102 LEU B N 1
ATOM 2926 C CA . LEU B 1 102 ? 0.393 14.508 -13.57 1 97.25 102 LEU B CA 1
ATOM 2927 C C . LEU B 1 102 ? 1.192 13.555 -12.695 1 97.25 102 LEU B C 1
ATOM 2929 O O . LEU B 1 102 ? 0.689 13.062 -11.68 1 97.25 102 LEU B O 1
ATOM 2933 N N . ASN B 1 103 ? 2.48 13.32 -13.117 1 96.69 103 ASN B N 1
ATOM 2934 C CA . ASN B 1 103 ? 3.387 12.57 -12.25 1 96.69 103 ASN B CA 1
ATOM 2935 C C . ASN B 1 103 ? 3.912 13.43 -11.109 1 96.69 103 ASN B C 1
ATOM 2937 O O . ASN B 1 103 ? 3.58 14.617 -11.016 1 96.69 103 ASN B O 1
ATOM 2941 N N . GLY B 1 104 ? 4.668 12.875 -10.25 1 97.62 104 GLY B N 1
ATOM 2942 C CA . GLY B 1 104 ? 5.16 13.562 -9.062 1 97.62 104 GLY B CA 1
ATOM 2943 C C . GLY B 1 104 ? 5.988 14.789 -9.383 1 97.62 104 GLY B C 1
ATOM 2944 O O . GLY B 1 104 ? 5.789 15.852 -8.797 1 97.62 104 GLY B O 1
ATOM 2945 N N . ASP B 1 105 ? 6.91 14.648 -10.352 1 98.56 105 ASP B N 1
ATOM 2946 C CA . ASP B 1 105 ? 7.785 15.75 -10.719 1 98.56 105 ASP B CA 1
ATOM 2947 C C . ASP B 1 105 ? 6.98 16.938 -11.258 1 98.56 105 ASP B C 1
ATOM 2949 O O . ASP B 1 105 ? 7.23 18.078 -10.891 1 98.56 105 ASP B O 1
ATOM 2953 N N . ASP B 1 106 ? 6 16.594 -12.062 1 98.62 106 ASP B N 1
ATOM 2954 C CA . ASP B 1 106 ? 5.176 17.656 -12.648 1 98.62 106 ASP B CA 1
ATOM 2955 C C . ASP B 1 106 ? 4.289 18.312 -11.594 1 98.62 106 ASP B C 1
ATOM 2957 O O . ASP B 1 106 ? 4.008 19.5 -11.672 1 98.62 106 ASP B O 1
ATOM 2961 N N . ASN B 1 107 ? 3.826 17.547 -10.641 1 98.75 107 ASN B N 1
ATOM 2962 C CA . ASN B 1 107 ? 3.059 18.125 -9.539 1 98.75 107 ASN B CA 1
ATOM 2963 C C . ASN B 1 107 ? 3.91 19.078 -8.703 1 98.75 107 ASN B C 1
ATOM 2965 O O . ASN B 1 107 ? 3.418 20.094 -8.234 1 98.75 107 ASN B O 1
ATOM 2969 N N . ILE B 1 108 ? 5.188 18.75 -8.516 1 98.81 108 ILE B N 1
ATOM 2970 C CA . ILE B 1 108 ? 6.082 19.625 -7.773 1 98.81 108 ILE B CA 1
ATOM 2971 C C . ILE B 1 108 ? 6.297 20.922 -8.555 1 98.81 108 ILE B C 1
ATOM 2973 O O . ILE B 1 108 ? 6.316 22.016 -7.977 1 98.81 108 ILE B O 1
ATOM 2977 N N . ALA B 1 109 ? 6.445 20.812 -9.844 1 98.69 109 ALA B N 1
ATOM 2978 C CA . ALA B 1 109 ? 6.582 22 -10.68 1 98.69 109 ALA B CA 1
ATOM 2979 C C . ALA B 1 109 ? 5.34 22.875 -10.578 1 98.69 109 ALA B C 1
ATOM 2981 O O . ALA B 1 109 ? 5.445 24.109 -10.484 1 98.69 109 ALA B O 1
ATOM 2982 N N . LEU B 1 110 ? 4.227 22.203 -10.617 1 98.62 110 LEU B N 1
ATOM 2983 C CA . LEU B 1 110 ? 2.963 22.922 -10.492 1 98.62 110 LEU B CA 1
ATOM 2984 C C . LEU B 1 110 ? 2.85 23.594 -9.125 1 98.62 110 LEU B C 1
ATOM 2986 O O . LEU B 1 110 ? 2.375 24.719 -9.016 1 98.62 110 LEU B O 1
ATOM 2990 N N . PHE B 1 111 ? 3.246 22.906 -8.102 1 98.81 111 PHE B N 1
ATOM 2991 C CA . PHE B 1 111 ? 3.297 23.469 -6.758 1 98.81 111 PHE B CA 1
ATOM 2992 C C . PHE B 1 111 ? 4.133 24.734 -6.73 1 98.81 111 PHE B C 1
ATOM 2994 O O . PHE B 1 111 ? 3.721 25.75 -6.152 1 98.81 111 PHE B O 1
ATOM 3001 N N . LYS B 1 112 ? 5.277 24.688 -7.309 1 98.81 112 LYS B N 1
ATOM 3002 C CA . LYS B 1 112 ? 6.156 25.859 -7.363 1 98.81 112 LYS B CA 1
ATOM 3003 C C . LYS B 1 112 ? 5.453 27.047 -8.008 1 98.81 112 LYS B C 1
ATOM 3005 O O . LYS B 1 112 ? 5.504 28.156 -7.492 1 98.81 112 LYS B O 1
ATOM 3010 N N . GLU B 1 113 ? 4.797 26.781 -9.062 1 98.5 113 GLU B N 1
ATOM 3011 C CA . GLU B 1 113 ? 4.113 27.844 -9.805 1 98.5 113 GLU B CA 1
ATOM 3012 C C . GLU B 1 113 ? 3.008 28.484 -8.969 1 98.5 113 GLU B C 1
ATOM 3014 O O . GLU B 1 113 ? 2.891 29.703 -8.922 1 98.5 113 GLU B O 1
ATOM 3019 N N . VAL B 1 114 ? 2.242 27.672 -8.297 1 98.75 114 VAL B N 1
ATOM 3020 C CA . VAL B 1 114 ? 1.032 28.141 -7.625 1 98.75 114 VAL B CA 1
ATOM 3021 C C . VAL B 1 114 ? 1.387 28.703 -6.254 1 98.75 114 VAL B C 1
ATOM 3023 O O . VAL B 1 114 ? 0.792 29.688 -5.812 1 98.75 114 VAL B O 1
ATOM 3026 N N . TYR B 1 115 ? 2.4 28.188 -5.566 1 98.88 115 TYR B N 1
ATOM 3027 C CA . TYR B 1 115 ? 2.582 28.5 -4.156 1 98.88 115 TYR B CA 1
ATOM 3028 C C . TYR B 1 115 ? 3.73 29.484 -3.961 1 98.88 115 TYR B C 1
ATOM 3030 O O . TYR B 1 115 ? 3.949 29.984 -2.854 1 98.88 115 TYR B O 1
ATOM 3038 N N . THR B 1 116 ? 4.504 29.812 -5.02 1 98.81 116 THR B N 1
ATOM 3039 C CA . THR B 1 116 ? 5.527 30.844 -4.895 1 98.81 116 THR B CA 1
ATOM 3040 C C . THR B 1 116 ? 4.898 32.188 -4.512 1 98.81 116 THR B C 1
ATOM 3042 O O . THR B 1 116 ? 5.277 32.781 -3.512 1 98.81 116 THR B O 1
ATOM 3045 N N . PRO B 1 117 ? 3.852 32.594 -5.293 1 98.69 117 PRO B N 1
ATOM 3046 C CA . PRO B 1 117 ? 3.246 33.875 -4.883 1 98.69 117 PRO B CA 1
ATOM 3047 C C . PRO B 1 117 ? 2.508 33.781 -3.551 1 98.69 117 PRO B C 1
ATOM 3049 O O . PRO B 1 117 ? 2.449 34.75 -2.801 1 98.69 117 PRO B O 1
ATOM 3052 N N . ILE B 1 118 ? 1.929 32.656 -3.234 1 98.88 118 ILE B N 1
ATOM 3053 C CA . ILE B 1 118 ? 1.235 32.438 -1.968 1 98.88 118 ILE B CA 1
ATOM 3054 C C . ILE B 1 118 ? 2.225 32.562 -0.811 1 98.88 118 ILE B C 1
ATOM 3056 O O . ILE B 1 118 ? 1.942 33.219 0.184 1 98.88 118 ILE B O 1
ATOM 3060 N N . ALA B 1 119 ? 3.359 31.953 -0.972 1 98.94 119 ALA B N 1
ATOM 3061 C CA . ALA B 1 119 ? 4.391 31.984 0.061 1 98.94 119 ALA B CA 1
ATOM 3062 C C . ALA B 1 119 ? 4.875 33.406 0.313 1 98.94 119 ALA B C 1
ATOM 3064 O O . ALA B 1 119 ? 5.066 33.812 1.463 1 98.94 119 ALA B O 1
ATOM 3065 N N . ALA B 1 120 ? 5.059 34.125 -0.746 1 98.81 120 ALA B N 1
ATOM 3066 C CA . ALA B 1 120 ? 5.473 35.5 -0.61 1 98.81 120 ALA B CA 1
ATOM 3067 C C . ALA B 1 120 ? 4.445 36.312 0.18 1 98.81 120 ALA B C 1
ATOM 3069 O O . ALA B 1 120 ? 4.805 37.125 1.045 1 98.81 120 ALA B O 1
ATOM 3070 N N . HIS B 1 121 ? 3.199 36.094 -0.146 1 98.81 121 HIS B N 1
ATOM 3071 C CA . HIS B 1 121 ? 2.121 36.781 0.564 1 98.81 121 HIS B CA 1
ATOM 3072 C C . HIS B 1 121 ? 2.09 36.375 2.033 1 98.81 121 HIS B C 1
ATOM 3074 O O . HIS B 1 121 ? 1.925 37.219 2.912 1 98.81 121 HIS B O 1
ATOM 3080 N N . ALA B 1 122 ? 2.266 35.125 2.295 1 98.88 122 ALA B N 1
ATOM 3081 C CA . ALA B 1 122 ? 2.279 34.594 3.664 1 98.88 122 ALA B CA 1
ATOM 3082 C C . ALA B 1 122 ? 3.412 35.219 4.473 1 98.88 122 ALA B C 1
ATOM 3084 O O . ALA B 1 122 ? 3.211 35.656 5.613 1 98.88 122 ALA B O 1
ATOM 3085 N N . GLU B 1 123 ? 4.57 35.344 3.889 1 98.75 123 GLU B N 1
ATOM 3086 C CA . GLU B 1 123 ? 5.707 36 4.543 1 98.75 123 GLU B CA 1
ATOM 3087 C C . GLU B 1 123 ? 5.398 37.438 4.883 1 98.75 123 GLU B C 1
ATOM 3089 O O . GLU B 1 123 ? 5.66 37.906 6 1 98.75 123 GLU B O 1
ATOM 3094 N N . ALA B 1 124 ? 4.848 38.094 3.934 1 98.69 124 ALA B N 1
ATOM 3095 C CA . ALA B 1 124 ? 4.547 39.5 4.109 1 98.69 124 ALA B CA 1
ATOM 3096 C C . ALA B 1 124 ? 3.551 39.719 5.246 1 98.69 124 ALA B C 1
ATOM 3098 O O . ALA B 1 124 ? 3.602 40.719 5.941 1 98.69 124 ALA B O 1
ATOM 3099 N N . GLN B 1 125 ? 2.658 38.75 5.434 1 98.44 125 GLN B N 1
ATOM 3100 C CA . GLN B 1 125 ? 1.599 38.906 6.43 1 98.44 125 GLN B CA 1
ATOM 3101 C C . GLN B 1 125 ? 1.998 38.25 7.75 1 98.44 125 GLN B C 1
ATOM 3103 O O . GLN B 1 125 ? 1.252 38.312 8.734 1 98.44 125 GLN B O 1
ATOM 3108 N N . GLY B 1 126 ? 3.162 37.594 7.789 1 98.38 126 GLY B N 1
ATOM 3109 C CA . GLY B 1 126 ? 3.617 36.938 9 1 98.38 126 GLY B CA 1
ATOM 3110 C C . GLY B 1 126 ? 2.799 35.688 9.336 1 98.38 126 GLY B C 1
ATOM 3111 O O . GLY B 1 126 ? 2.541 35.406 10.516 1 98.38 126 GLY B O 1
ATOM 3112 N N . VAL B 1 127 ? 2.273 35.031 8.375 1 98.56 127 VAL B N 1
ATOM 3113 C CA . VAL B 1 127 ? 1.468 33.812 8.531 1 98.56 127 VAL B CA 1
ATOM 3114 C C . VAL B 1 127 ? 2.197 32.625 7.93 1 98.56 127 VAL B C 1
ATOM 3116 O O . VAL B 1 127 ? 2.857 32.75 6.895 1 98.56 127 VAL B O 1
ATOM 3119 N N . ARG B 1 128 ? 2.15 31.484 8.578 1 98.69 128 ARG B N 1
ATOM 3120 C CA . ARG B 1 128 ? 2.752 30.25 8.078 1 98.69 128 ARG B CA 1
ATOM 3121 C C . ARG B 1 128 ? 1.682 29.25 7.652 1 98.69 128 ARG B C 1
ATOM 3123 O O . ARG B 1 128 ? 0.646 29.125 8.305 1 98.69 128 ARG B O 1
ATOM 3130 N N . LEU B 1 129 ? 1.938 28.609 6.531 1 98.75 129 LEU B N 1
ATOM 3131 C CA . LEU B 1 129 ? 1.09 27.516 6.059 1 98.75 129 LEU B CA 1
ATOM 3132 C C . LEU B 1 129 ? 1.674 26.172 6.453 1 98.75 129 LEU B C 1
ATOM 3134 O O . LEU B 1 129 ? 2.805 25.844 6.086 1 98.75 129 LEU B O 1
ATOM 3138 N N . ALA B 1 130 ? 0.962 25.391 7.234 1 98.81 130 ALA B N 1
ATOM 3139 C CA . ALA B 1 130 ? 1.387 24.078 7.691 1 98.81 130 ALA B CA 1
ATOM 3140 C C . ALA B 1 130 ? 0.634 22.969 6.953 1 98.81 130 ALA B C 1
ATOM 3142 O O . ALA B 1 130 ? -0.518 22.672 7.277 1 98.81 130 ALA B O 1
ATOM 3143 N N . PHE B 1 131 ? 1.291 22.344 6.023 1 98.81 131 PHE B N 1
ATOM 3144 C CA . PHE B 1 131 ? 0.67 21.281 5.242 1 98.81 131 PHE B CA 1
ATOM 3145 C C . PHE B 1 131 ? 0.522 20.016 6.078 1 98.81 131 PHE B C 1
ATOM 3147 O O . PHE B 1 131 ? 1.512 19.484 6.574 1 98.81 131 PHE B O 1
ATOM 3154 N N . GLU B 1 132 ? -0.726 19.578 6.211 1 98.62 132 GLU B N 1
ATOM 3155 C CA . GLU B 1 132 ? -0.943 18.297 6.883 1 98.62 132 GLU B CA 1
ATOM 3156 C C . GLU B 1 132 ? -0.596 17.125 5.969 1 98.62 132 GLU B C 1
ATOM 3158 O O . GLU B 1 132 ? -0.935 17.141 4.785 1 98.62 132 GLU B O 1
ATOM 3163 N N . ASN B 1 133 ? 0.016 16.141 6.555 1 98.5 133 ASN B N 1
ATOM 3164 C CA . ASN B 1 133 ? 0.446 15 5.754 1 98.5 133 ASN B CA 1
ATOM 3165 C C . ASN B 1 133 ? -0.649 13.938 5.66 1 98.5 133 ASN B C 1
ATOM 3167 O O . ASN B 1 133 ? -0.381 12.75 5.82 1 98.5 133 ASN B O 1
ATOM 3171 N N . TRP B 1 134 ? -1.837 14.336 5.344 1 97.69 134 TRP B N 1
ATOM 3172 C CA . TRP B 1 134 ? -2.967 13.445 5.098 1 97.69 134 TRP B CA 1
ATOM 3173 C C . TRP B 1 134 ? -2.922 12.891 3.68 1 97.69 134 TRP B C 1
ATOM 3175 O O . TRP B 1 134 ? -2.891 13.648 2.709 1 97.69 134 TRP B O 1
ATOM 3185 N N . PRO B 1 135 ? -2.965 11.578 3.543 1 97.25 135 PRO B N 1
ATOM 3186 C CA . PRO B 1 135 ? -2.746 11.023 2.209 1 97.25 135 PRO B CA 1
ATOM 3187 C C . PRO B 1 135 ? -4.016 11 1.36 1 97.25 135 PRO B C 1
ATOM 3189 O O . PRO B 1 135 ? -3.941 11.055 0.13 1 97.25 135 PRO B O 1
ATOM 3192 N N . ARG B 1 136 ? -5.195 10.914 1.908 1 94.69 136 ARG B N 1
ATOM 3193 C CA . ARG B 1 136 ? -6.449 10.773 1.181 1 94.69 136 ARG B CA 1
ATOM 3194 C C . ARG B 1 136 ? -6.332 9.703 0.096 1 94.69 136 ARG B C 1
ATOM 3196 O O . ARG B 1 136 ? -6.488 10 -1.091 1 94.69 136 ARG B O 1
ATOM 3203 N N . ASN B 1 137 ? -6.039 8.531 0.437 1 90.31 137 ASN B N 1
ATOM 3204 C CA . ASN B 1 137 ? -5.871 7.41 -0.478 1 90.31 137 ASN B CA 1
ATOM 3205 C C . ASN B 1 137 ? -4.848 7.719 -1.566 1 90.31 137 ASN B C 1
ATOM 3207 O O . ASN B 1 137 ? -5.047 7.367 -2.73 1 90.31 137 ASN B O 1
ATOM 3211 N N . GLY B 1 138 ? -3.895 8.609 -1.282 1 92.56 138 GLY B N 1
ATOM 3212 C CA . GLY B 1 138 ? -2.777 8.859 -2.178 1 92.56 138 GLY B CA 1
ATOM 3213 C C . GLY B 1 138 ? -3.02 10.023 -3.125 1 92.56 138 GLY B C 1
ATOM 3214 O O . GLY B 1 138 ? -2.236 10.25 -4.047 1 92.56 138 GLY B O 1
ATOM 3215 N N . THR B 1 139 ? -4.047 10.781 -2.934 1 95.62 139 THR B N 1
ATOM 3216 C CA . THR B 1 139 ? -4.398 11.82 -3.902 1 95.62 139 THR B CA 1
ATOM 3217 C C . THR B 1 139 ? -3.877 13.18 -3.451 1 95.62 139 THR B C 1
ATOM 3219 O O . THR B 1 139 ? -4.074 14.18 -4.141 1 95.62 139 THR B O 1
ATOM 3222 N N . MET B 1 140 ? -3.205 13.234 -2.305 1 98.12 140 MET B N 1
ATOM 3223 C CA . MET B 1 140 ? -2.65 14.484 -1.793 1 98.12 140 MET B CA 1
ATOM 3224 C C . MET B 1 140 ? -1.18 14.625 -2.176 1 98.12 140 MET B C 1
ATOM 3226 O O . MET B 1 140 ? -0.549 13.656 -2.596 1 98.12 140 MET B O 1
ATOM 3230 N N . LEU B 1 141 ? -0.691 15.805 -2.064 1 98.56 141 LEU B N 1
ATOM 3231 C CA . LEU B 1 141 ? 0.691 16.047 -2.459 1 98.56 141 LEU B CA 1
ATOM 3232 C C . LEU B 1 141 ? 1.632 15.906 -1.269 1 98.56 141 LEU B C 1
ATOM 3234 O O . LEU B 1 141 ? 2.629 15.188 -1.344 1 98.56 141 LEU B O 1
ATOM 3238 N N . ALA B 1 142 ? 1.319 16.484 -0.137 1 98.56 142 ALA B N 1
ATOM 3239 C CA . ALA B 1 142 ? 2.229 16.594 1.001 1 98.56 142 ALA B CA 1
ATOM 3240 C C . ALA B 1 142 ? 2.086 15.383 1.928 1 98.56 142 ALA B C 1
ATOM 3242 O O . ALA B 1 142 ? 1.732 15.531 3.1 1 98.56 142 ALA B O 1
ATOM 3243 N N . ILE B 1 143 ? 2.512 14.18 1.437 1 98.31 143 ILE B N 1
ATOM 3244 C CA . ILE B 1 143 ? 2.104 13.016 2.209 1 98.31 143 ILE B CA 1
ATOM 3245 C C . ILE B 1 143 ? 3.338 12.281 2.729 1 98.31 143 ILE B C 1
ATOM 3247 O O . ILE B 1 143 ? 3.242 11.469 3.65 1 98.31 143 ILE B O 1
ATOM 3251 N N . THR B 1 144 ? 4.535 12.57 2.174 1 98.62 144 THR B N 1
ATOM 3252 C CA . THR B 1 144 ? 5.715 11.797 2.553 1 98.62 144 THR B CA 1
ATOM 3253 C C . THR B 1 144 ? 6.941 12.703 2.664 1 98.62 144 THR B C 1
ATOM 3255 O O . THR B 1 144 ? 6.977 13.789 2.072 1 98.62 144 THR B O 1
ATOM 3258 N N . PRO B 1 145 ? 7.992 12.211 3.41 1 98.62 145 PRO B N 1
ATOM 3259 C CA . PRO B 1 145 ? 9.25 12.961 3.48 1 98.62 145 PRO B CA 1
ATOM 3260 C C . PRO B 1 145 ? 9.828 13.266 2.102 1 98.62 145 PRO B C 1
ATOM 3262 O O . PRO B 1 145 ? 10.352 14.359 1.875 1 98.62 145 PRO B O 1
ATOM 3265 N N . GLU B 1 146 ? 9.711 12.297 1.174 1 98.5 146 GLU B N 1
ATOM 3266 C CA . GLU B 1 146 ? 10.172 12.508 -0.194 1 98.5 146 GLU B CA 1
ATOM 3267 C C . GLU B 1 146 ? 9.531 13.758 -0.804 1 98.5 146 GLU B C 1
ATOM 3269 O O . GLU B 1 146 ? 10.234 14.625 -1.322 1 98.5 146 GLU B O 1
ATOM 3274 N N . LEU B 1 147 ? 8.289 13.859 -0.676 1 98.69 147 LEU B N 1
ATOM 3275 C CA . LEU B 1 147 ? 7.531 14.93 -1.32 1 98.69 147 LEU B CA 1
ATOM 3276 C C . LEU B 1 147 ? 7.695 16.234 -0.56 1 98.69 147 LEU B C 1
ATOM 3278 O O . LEU B 1 147 ? 7.77 17.312 -1.169 1 98.69 147 LEU B O 1
ATOM 3282 N N . TRP B 1 148 ? 7.754 16.172 0.789 1 98.81 148 TRP B N 1
ATOM 3283 C CA . TRP B 1 148 ? 8 17.375 1.576 1 98.81 148 TRP B CA 1
ATOM 3284 C C . TRP B 1 148 ? 9.32 18.031 1.17 1 98.81 148 TRP B C 1
ATOM 3286 O O . TRP B 1 148 ? 9.367 19.25 0.946 1 98.81 148 TRP B O 1
ATOM 3296 N N . GLY B 1 149 ? 10.359 17.156 1.1 1 98.5 149 GLY B N 1
ATOM 3297 C CA . GLY B 1 149 ? 11.648 17.688 0.679 1 98.5 149 GLY B CA 1
ATOM 3298 C C . GLY B 1 149 ? 11.594 18.391 -0.661 1 98.5 149 GLY B C 1
ATOM 3299 O O . GLY B 1 149 ? 12.125 19.484 -0.807 1 98.5 149 GLY B O 1
ATOM 3300 N N . ALA B 1 150 ? 10.93 17.797 -1.579 1 98.69 150 ALA B N 1
ATOM 3301 C CA . ALA B 1 150 ? 10.82 18.375 -2.918 1 98.69 150 ALA B CA 1
ATOM 3302 C C . ALA B 1 150 ? 10.031 19.688 -2.895 1 98.69 150 ALA B C 1
ATOM 3304 O O . ALA B 1 150 ? 10.391 20.641 -3.574 1 98.69 150 ALA B O 1
ATOM 3305 N N . MET B 1 151 ? 8.922 19.719 -2.143 1 98.81 151 MET B N 1
ATOM 3306 C CA . MET B 1 151 ? 8.094 20.922 -2.025 1 98.81 151 MET B CA 1
ATOM 3307 C C . MET B 1 151 ? 8.898 22.094 -1.474 1 98.81 151 MET B C 1
ATOM 3309 O O . MET B 1 151 ? 8.883 23.172 -2.047 1 98.81 151 MET B O 1
ATOM 3313 N N . PHE B 1 152 ? 9.641 21.828 -0.397 1 98.81 152 PHE B N 1
ATOM 3314 C CA . PHE B 1 152 ? 10.328 22.906 0.309 1 98.81 152 PHE B CA 1
ATOM 3315 C C . PHE B 1 152 ? 11.586 23.328 -0.439 1 98.81 152 PHE B C 1
ATOM 3317 O O . PHE B 1 152 ? 12.07 24.453 -0.269 1 98.81 152 PHE B O 1
ATOM 3324 N N . ASN B 1 153 ? 12.148 22.469 -1.267 1 98.62 153 ASN B N 1
ATOM 3325 C CA . ASN B 1 153 ? 13.219 22.859 -2.172 1 98.62 153 ASN B CA 1
ATOM 3326 C C . ASN B 1 153 ? 12.703 23.734 -3.314 1 98.62 153 ASN B C 1
ATOM 3328 O O . ASN B 1 153 ? 13.367 24.672 -3.73 1 98.62 153 ASN B O 1
ATOM 3332 N N . ALA B 1 154 ? 11.547 23.375 -3.814 1 98.75 154 ALA B N 1
ATOM 3333 C CA . ALA B 1 154 ? 10.953 24.109 -4.934 1 98.75 154 ALA B CA 1
ATOM 3334 C C . ALA B 1 154 ? 10.547 25.516 -4.512 1 98.75 154 ALA B C 1
ATOM 3336 O O . ALA B 1 154 ? 10.703 26.469 -5.277 1 98.75 154 ALA B O 1
ATOM 3337 N N . VAL B 1 155 ? 9.93 25.625 -3.371 1 98.88 155 VAL B N 1
ATOM 3338 C CA . VAL B 1 155 ? 9.57 26.906 -2.768 1 98.88 155 VAL B CA 1
ATOM 3339 C C . VAL B 1 155 ? 10.211 27.031 -1.39 1 98.88 155 VAL B C 1
ATOM 3341 O O . VAL B 1 155 ? 9.586 26.719 -0.373 1 98.88 155 VAL B O 1
ATOM 3344 N N . PRO B 1 156 ? 11.43 27.547 -1.381 1 98.62 156 PRO B N 1
ATOM 3345 C CA . PRO B 1 156 ? 12.188 27.531 -0.128 1 98.62 156 PRO B CA 1
ATOM 3346 C C . PRO B 1 156 ? 11.812 28.688 0.794 1 98.62 156 PRO B C 1
ATOM 3348 O O . PRO B 1 156 ? 12.688 29.422 1.251 1 98.62 156 PRO B O 1
ATOM 3351 N N . SER B 1 157 ? 10.578 28.922 1.011 1 98.81 157 SER B N 1
ATOM 3352 C CA . SER B 1 157 ? 10.07 29.953 1.909 1 98.81 157 SER B CA 1
ATOM 3353 C C . SER B 1 157 ? 9.891 29.422 3.324 1 98.81 157 SER B C 1
ATOM 3355 O O . SER B 1 157 ? 9.305 28.344 3.518 1 98.81 157 SER B O 1
ATOM 3357 N N . PRO B 1 158 ? 10.305 30.141 4.309 1 98.38 158 PRO B N 1
ATOM 3358 C CA . PRO B 1 158 ? 10.07 29.719 5.691 1 98.38 158 PRO B CA 1
ATOM 3359 C C . PRO B 1 158 ? 8.602 29.797 6.094 1 98.38 158 PRO B C 1
ATOM 3361 O O . PRO B 1 158 ? 8.227 29.359 7.184 1 98.38 158 PRO B O 1
ATOM 3364 N N . ALA B 1 159 ? 7.762 30.328 5.234 1 98.75 159 ALA B N 1
ATOM 3365 C CA . ALA B 1 159 ? 6.332 30.422 5.535 1 98.75 159 ALA B CA 1
ATOM 3366 C C . ALA B 1 159 ? 5.633 29.078 5.293 1 98.75 159 ALA B C 1
ATOM 3368 O O . ALA B 1 159 ? 4.484 28.891 5.695 1 98.75 159 ALA B O 1
ATOM 3369 N N . LEU B 1 160 ? 6.316 28.188 4.602 1 98.88 160 LEU B N 1
ATOM 3370 C CA . LEU B 1 160 ? 5.73 26.891 4.301 1 98.88 160 LEU B CA 1
ATOM 3371 C C . LEU B 1 160 ? 6.324 25.797 5.188 1 98.88 160 LEU B C 1
ATOM 3373 O O . LEU B 1 160 ? 7.547 25.734 5.359 1 98.88 160 LEU B O 1
ATOM 3377 N N . GLY B 1 161 ? 5.492 25 5.816 1 98.81 161 GLY B N 1
ATOM 3378 C CA . GLY B 1 161 ? 5.934 23.906 6.668 1 98.81 161 GLY B CA 1
ATOM 3379 C C . GLY B 1 161 ? 4.879 22.828 6.852 1 98.81 161 GLY B C 1
ATOM 3380 O O . GLY B 1 161 ? 4.102 22.547 5.938 1 98.81 161 GLY B O 1
ATOM 3381 N N . LEU B 1 162 ? 4.973 22.188 7.992 1 98.88 162 LEU B N 1
ATOM 3382 C CA . LEU B 1 162 ? 4.16 20.984 8.164 1 98.88 162 LEU B CA 1
ATOM 3383 C C . LEU B 1 162 ? 3.23 21.125 9.367 1 98.88 162 LEU B C 1
ATOM 3385 O O . LEU B 1 162 ? 3.605 21.719 10.383 1 98.88 162 LEU B O 1
ATOM 3389 N N . CYS B 1 163 ? 2.008 20.656 9.211 1 98.81 163 CYS B N 1
ATOM 3390 C CA . CYS B 1 163 ? 1.202 20.125 10.297 1 98.81 163 CYS B CA 1
ATOM 3391 C C . CYS B 1 163 ? 1.402 18.609 10.43 1 98.81 163 CYS B C 1
ATOM 3393 O O . CYS B 1 163 ? 0.835 17.844 9.664 1 98.81 163 CYS B O 1
ATOM 3395 N N . TYR B 1 164 ? 2.246 18.25 11.375 1 98.88 164 TYR B N 1
ATOM 3396 C CA . TYR B 1 164 ? 2.76 16.891 11.445 1 98.88 164 TYR B CA 1
ATOM 3397 C C . TYR B 1 164 ? 1.785 15.977 12.18 1 98.88 164 TYR B C 1
ATOM 3399 O O . TYR B 1 164 ? 1.367 16.281 13.297 1 98.88 164 TYR B O 1
ATOM 3407 N N . ASP B 1 165 ? 1.364 14.953 11.562 1 98.75 165 ASP B N 1
ATOM 3408 C CA . ASP B 1 165 ? 0.482 13.93 12.117 1 98.75 165 ASP B CA 1
ATOM 3409 C C . ASP B 1 165 ? 1.1 12.539 11.984 1 98.75 165 ASP B C 1
ATOM 3411 O O . ASP B 1 165 ? 1.2 12 10.883 1 98.75 165 ASP B O 1
ATOM 3415 N N . PRO B 1 166 ? 1.495 11.93 13.055 1 98.75 166 PRO B N 1
ATOM 3416 C CA . PRO B 1 166 ? 2.209 10.656 12.977 1 98.75 166 PRO B CA 1
ATOM 3417 C C . PRO B 1 166 ? 1.312 9.5 12.531 1 98.75 166 PRO B C 1
ATOM 3419 O O . PRO B 1 166 ? 1.808 8.461 12.086 1 98.75 166 PRO B O 1
ATOM 3422 N N . SER B 1 167 ? -0.017 9.625 12.688 1 98.75 167 SER B N 1
ATOM 3423 C CA . SER B 1 167 ? -0.933 8.508 12.484 1 98.75 167 SER B CA 1
ATOM 3424 C C . SER B 1 167 ? -0.907 8.039 11.031 1 98.75 167 SER B C 1
ATOM 3426 O O . SER B 1 167 ? -0.977 6.836 10.766 1 98.75 167 SER B O 1
ATOM 3428 N N . HIS B 1 168 ? -0.756 8.992 10.125 1 98.31 168 HIS B N 1
ATOM 3429 C CA . HIS B 1 168 ? -0.762 8.664 8.703 1 98.31 168 HIS B CA 1
ATOM 3430 C C . HIS B 1 168 ? 0.521 7.949 8.297 1 98.31 168 HIS B C 1
ATOM 3432 O O . HIS B 1 168 ? 0.485 7.004 7.508 1 98.31 168 HIS B O 1
ATOM 3438 N N . LEU B 1 169 ? 1.624 8.43 8.852 1 98.75 169 LEU B N 1
ATOM 3439 C CA . LEU B 1 169 ? 2.912 7.836 8.508 1 98.75 169 LEU B CA 1
ATOM 3440 C C . LEU B 1 169 ? 2.99 6.391 8.992 1 98.75 169 LEU B C 1
ATOM 3442 O O . LEU B 1 169 ? 3.584 5.543 8.328 1 98.75 169 LEU B O 1
ATOM 3446 N N . TYR B 1 170 ? 2.361 6.109 10.094 1 98.5 170 TYR B N 1
ATOM 3447 C CA . TYR B 1 170 ? 2.432 4.773 10.68 1 98.5 170 TYR B CA 1
ATOM 3448 C C . TYR B 1 170 ? 1.868 3.729 9.727 1 98.5 170 TYR B C 1
ATOM 3450 O O . TYR B 1 170 ? 2.547 2.756 9.391 1 98.5 170 TYR B O 1
ATOM 3458 N N . TRP B 1 171 ? 0.652 3.898 9.258 1 97.56 171 TRP B N 1
ATOM 3459 C CA . TRP B 1 171 ? 0.069 2.869 8.406 1 97.56 171 TRP B CA 1
ATOM 3460 C C . TRP B 1 171 ? 0.661 2.928 7 1 97.56 171 TRP B C 1
ATOM 3462 O O . TRP B 1 171 ? 0.563 1.962 6.238 1 97.56 171 TRP B O 1
ATOM 3472 N N . LEU B 1 172 ? 1.328 4.031 6.637 1 97.81 172 LEU B N 1
ATOM 3473 C CA . LEU B 1 172 ? 2.057 4.098 5.375 1 97.81 172 LEU B CA 1
ATOM 3474 C C . LEU B 1 172 ? 3.354 3.299 5.449 1 97.81 172 LEU B C 1
ATOM 3476 O O . LEU B 1 172 ? 4.035 3.117 4.441 1 97.81 172 LEU B O 1
ATOM 3480 N N . GLY B 1 173 ? 3.715 2.891 6.625 1 97.38 173 GLY B N 1
ATOM 3481 C CA . GLY B 1 173 ? 4.945 2.145 6.836 1 97.38 173 GLY B CA 1
ATOM 3482 C C . GLY B 1 173 ? 6.164 3.035 6.988 1 97.38 173 GLY B C 1
ATOM 3483 O O . GLY B 1 173 ? 7.297 2.555 6.957 1 97.38 173 GLY B O 1
ATOM 3484 N N . ILE B 1 174 ? 5.984 4.305 7.18 1 98.25 174 ILE B N 1
ATOM 3485 C CA . ILE B 1 174 ? 7.074 5.27 7.289 1 98.25 174 ILE B CA 1
ATOM 3486 C C . ILE B 1 174 ? 7.438 5.469 8.758 1 98.25 174 ILE B C 1
ATOM 3488 O O . ILE B 1 174 ? 6.559 5.586 9.609 1 98.25 174 ILE B O 1
ATOM 3492 N N . ASP B 1 175 ? 8.734 5.504 9.023 1 98.25 175 ASP B N 1
ATOM 3493 C CA . ASP B 1 175 ? 9.164 5.969 10.336 1 98.25 175 ASP B CA 1
ATOM 3494 C C . ASP B 1 175 ? 8.625 7.367 10.633 1 98.25 175 ASP B C 1
ATOM 3496 O O . ASP B 1 175 ? 8.906 8.312 9.891 1 98.25 175 ASP B O 1
ATOM 3500 N N . TYR B 1 176 ? 7.848 7.438 11.719 1 98.62 176 TYR B N 1
ATOM 3501 C CA . TYR B 1 176 ? 7.219 8.727 11.977 1 98.62 176 TYR B CA 1
ATOM 3502 C C . TYR B 1 176 ? 8.055 9.555 12.945 1 98.62 176 TYR B C 1
ATOM 3504 O O . TYR B 1 176 ? 7.648 10.648 13.344 1 98.62 176 TYR B O 1
ATOM 3512 N N . ILE B 1 177 ? 9.273 9.133 13.328 1 98.88 177 ILE B N 1
ATOM 3513 C CA . ILE B 1 177 ? 10.109 9.859 14.273 1 98.88 177 ILE B CA 1
ATOM 3514 C C . ILE B 1 177 ? 11.18 10.641 13.516 1 98.88 177 ILE B C 1
ATOM 3516 O O . ILE B 1 177 ? 11.352 11.844 13.727 1 98.88 177 ILE B O 1
ATOM 3520 N N . GLN B 1 178 ? 11.844 10.031 12.594 1 98.62 178 GLN B N 1
ATOM 3521 C CA . GLN B 1 178 ? 13 10.609 11.914 1 98.62 178 GLN B CA 1
ATOM 3522 C C . GLN B 1 178 ? 12.609 11.883 11.164 1 98.62 178 GLN B C 1
ATOM 3524 O O . GLN B 1 178 ? 13.352 12.867 11.164 1 98.62 178 GLN B O 1
ATOM 3529 N N . PRO B 1 179 ? 11.445 11.93 10.547 1 98.75 179 PRO B N 1
ATOM 3530 C CA . PRO B 1 179 ? 11.086 13.148 9.812 1 98.75 179 PRO B CA 1
ATOM 3531 C C . PRO B 1 179 ? 10.961 14.367 10.727 1 98.75 179 PRO B C 1
ATOM 3533 O O . PRO B 1 179 ? 11.148 15.5 10.281 1 98.75 179 PRO B O 1
ATOM 3536 N N . ILE B 1 180 ? 10.648 14.102 11.969 1 98.88 180 ILE B N 1
ATOM 3537 C CA . ILE B 1 180 ? 10.594 15.219 12.906 1 98.88 180 ILE B CA 1
ATOM 3538 C C . ILE B 1 180 ? 11.969 15.859 13.023 1 98.88 180 ILE B C 1
ATOM 3540 O O . ILE B 1 180 ? 12.086 17.094 13.07 1 98.88 180 ILE B O 1
ATOM 3544 N N . ARG B 1 181 ? 12.977 15.094 13.062 1 98.56 181 ARG B N 1
ATOM 3545 C CA . ARG B 1 181 ? 14.344 15.602 13.117 1 98.56 181 ARG B CA 1
ATOM 3546 C C . ARG B 1 181 ? 14.734 16.266 11.805 1 98.56 181 ARG B C 1
ATOM 3548 O O . ARG B 1 181 ? 15.391 17.312 11.805 1 98.56 181 ARG B O 1
ATOM 3555 N N . ASP B 1 182 ? 14.305 15.695 10.711 1 98.44 182 ASP B N 1
ATOM 3556 C CA . ASP B 1 182 ? 14.703 16.156 9.383 1 98.44 182 ASP B CA 1
ATOM 3557 C C . ASP B 1 182 ? 14.023 17.484 9.039 1 98.44 182 ASP B C 1
ATOM 3559 O O . ASP B 1 182 ? 14.609 18.328 8.352 1 98.44 182 ASP B O 1
ATOM 3563 N N . PHE B 1 183 ? 12.742 17.688 9.539 1 98.56 183 PHE B N 1
ATOM 3564 C CA . PHE B 1 183 ? 11.945 18.844 9.141 1 98.56 183 PHE B CA 1
ATOM 3565 C C . PHE B 1 183 ? 11.539 19.672 10.352 1 98.56 183 PHE B C 1
ATOM 3567 O O . PHE B 1 183 ? 10.602 20.469 10.281 1 98.56 183 PHE B O 1
ATOM 3574 N N . GLY B 1 184 ? 12.234 19.531 11.391 1 98 184 GLY B N 1
ATOM 3575 C CA . GLY B 1 184 ? 11.859 20.109 12.672 1 98 184 GLY B CA 1
ATOM 3576 C C . GLY B 1 184 ? 11.625 21.609 12.609 1 98 184 GLY B C 1
ATOM 3577 O O . GLY B 1 184 ? 10.648 22.125 13.156 1 98 184 GLY B O 1
ATOM 3578 N N . GLU B 1 185 ? 12.461 22.297 11.852 1 97.38 185 GLU B N 1
ATOM 3579 C CA . GLU B 1 185 ? 12.383 23.75 11.758 1 97.38 185 GLU B CA 1
ATOM 3580 C C . GLU B 1 185 ? 11.141 24.188 10.984 1 97.38 185 GLU B C 1
ATOM 3582 O O . GLU B 1 185 ? 10.75 25.359 11.031 1 97.38 185 GLU B O 1
ATOM 3587 N N . ARG B 1 186 ? 10.5 23.172 10.367 1 98.31 186 ARG B N 1
ATOM 3588 C CA . ARG B 1 186 ? 9.352 23.5 9.523 1 98.31 186 ARG B CA 1
ATOM 3589 C C . ARG B 1 186 ? 8.07 22.906 10.102 1 98.31 186 ARG B C 1
ATOM 3591 O O . ARG B 1 186 ? 7.016 22.953 9.461 1 98.31 186 ARG B O 1
ATOM 3598 N N . ILE B 1 187 ? 8.141 22.328 11.266 1 98.75 187 ILE B N 1
ATOM 3599 C CA . ILE B 1 187 ? 6.906 21.875 11.898 1 98.75 187 ILE B CA 1
ATOM 3600 C C . ILE B 1 187 ? 6.258 23.031 12.656 1 98.75 187 ILE B C 1
ATOM 3602 O O . ILE B 1 187 ? 6.746 23.453 13.711 1 98.75 187 ILE B O 1
ATOM 3606 N N . TYR B 1 188 ? 5.137 23.484 12.078 1 98.62 188 TYR B N 1
ATOM 3607 C CA . TYR B 1 188 ? 4.492 24.672 12.625 1 98.62 188 TYR B CA 1
ATOM 3608 C C . TYR B 1 188 ? 3.252 24.297 13.43 1 98.62 188 TYR B C 1
ATOM 3610 O O . TYR B 1 188 ? 2.717 25.125 14.172 1 98.62 188 TYR B O 1
ATOM 3618 N N . HIS B 1 189 ? 2.779 23.125 13.242 1 98.62 189 HIS B N 1
ATOM 3619 C CA . HIS B 1 189 ? 1.662 22.562 13.992 1 98.62 189 HIS B CA 1
ATOM 3620 C C . HIS B 1 189 ? 1.777 21.047 14.094 1 98.62 189 HIS B C 1
ATOM 3622 O O . HIS B 1 189 ? 2.449 20.422 13.273 1 98.62 189 HIS B O 1
ATOM 3628 N N . ALA B 1 190 ? 1.196 20.484 15.094 1 98.62 190 ALA B N 1
ATOM 3629 C CA . ALA B 1 190 ? 1.278 19.031 15.305 1 98.62 190 ALA B CA 1
ATOM 3630 C C . ALA B 1 190 ? -0.061 18.469 15.766 1 98.62 190 ALA B C 1
ATOM 3632 O O . ALA B 1 190 ? -0.74 19.062 16.594 1 98.62 190 ALA B O 1
ATOM 3633 N N . HIS B 1 191 ? -0.387 17.344 15.211 1 98.69 191 HIS B N 1
ATOM 3634 C CA . HIS B 1 191 ? -1.613 16.641 15.594 1 98.69 191 HIS B CA 1
ATOM 3635 C C . HIS B 1 191 ? -1.316 15.477 16.531 1 98.69 191 HIS B C 1
ATOM 3637 O O . HIS B 1 191 ? -0.244 14.875 16.453 1 98.69 191 HIS B O 1
ATOM 3643 N N . ALA B 1 192 ? -2.252 15.258 17.391 1 98.69 192 ALA B N 1
ATOM 3644 C CA . ALA B 1 192 ? -2.289 14.031 18.188 1 98.69 192 ALA B CA 1
ATOM 3645 C C . ALA B 1 192 ? -3.41 13.109 17.734 1 98.69 192 ALA B C 1
ATOM 3647 O O . ALA B 1 192 ? -4.57 13.289 18.109 1 98.69 192 ALA B O 1
ATOM 3648 N N . LYS B 1 193 ? -3.1 12.203 16.984 1 98.62 193 LYS B N 1
ATOM 3649 C CA . LYS B 1 193 ? -3.963 11.164 16.438 1 98.62 193 LYS B CA 1
ATOM 3650 C C . LYS B 1 193 ? -3.23 9.828 16.344 1 98.62 193 LYS B C 1
ATOM 3652 O O . LYS B 1 193 ? -2.096 9.766 15.867 1 98.62 193 LYS B O 1
ATOM 3657 N N . ASP B 1 194 ? -3.865 8.836 16.891 1 98.88 194 ASP B N 1
ATOM 3658 C CA . ASP B 1 194 ? -3.25 7.516 16.906 1 98.88 194 ASP B CA 1
ATOM 3659 C C . ASP B 1 194 ? -3.818 6.633 15.797 1 98.88 194 ASP B C 1
ATOM 3661 O O . ASP B 1 194 ? -4.715 7.047 15.055 1 98.88 194 ASP B O 1
ATOM 3665 N N . THR B 1 195 ? -3.174 5.508 15.578 1 98.56 195 THR B N 1
ATOM 3666 C CA . THR B 1 195 ? -3.58 4.562 14.539 1 98.56 195 THR B CA 1
ATOM 3667 C C . THR B 1 195 ? -3.248 3.133 14.953 1 98.56 195 THR B C 1
ATOM 3669 O O . THR B 1 195 ? -2.279 2.9 15.688 1 98.56 195 THR B O 1
ATOM 3672 N N . GLU B 1 196 ? -4.078 2.248 14.57 1 97.69 196 GLU B N 1
ATOM 3673 C CA . GLU B 1 196 ? -3.779 0.833 14.773 1 97.69 196 GLU B CA 1
ATOM 3674 C C . GLU B 1 196 ? -3.947 0.047 13.477 1 97.69 196 GLU B C 1
ATOM 3676 O O . GLU B 1 196 ? -4.762 0.408 12.625 1 97.69 196 GLU B O 1
ATOM 3681 N N . ILE B 1 197 ? -3.176 -0.971 13.328 1 97.62 197 ILE B N 1
ATOM 3682 C CA . ILE B 1 197 ? -3.297 -1.917 12.227 1 97.62 197 ILE B CA 1
ATOM 3683 C C . ILE B 1 197 ? -4.273 -3.027 12.602 1 97.62 197 ILE B C 1
ATOM 3685 O O . ILE B 1 197 ? -4.242 -3.537 13.727 1 97.62 197 ILE B O 1
ATOM 3689 N N . LEU B 1 198 ? -5.16 -3.287 11.734 1 96.94 198 LEU B N 1
ATOM 3690 C CA . LEU B 1 198 ? -6.09 -4.402 11.867 1 96.94 198 LEU B CA 1
ATOM 3691 C C . LEU B 1 198 ? -5.602 -5.613 11.078 1 96.94 198 LEU B C 1
ATOM 3693 O O . LEU B 1 198 ? -5.898 -5.746 9.883 1 96.94 198 LEU B O 1
ATOM 3697 N N . ALA B 1 199 ? -4.949 -6.504 11.781 1 95.69 199 ALA B N 1
ATOM 3698 C CA . ALA B 1 199 ? -4.242 -7.613 11.148 1 95.69 199 ALA B CA 1
ATOM 3699 C C . ALA B 1 199 ? -5.203 -8.484 10.344 1 95.69 199 ALA B C 1
ATOM 3701 O O . ALA B 1 199 ? -4.848 -8.984 9.273 1 95.69 199 ALA B O 1
ATOM 3702 N N . ALA B 1 200 ? -6.395 -8.727 10.875 1 95.06 200 ALA B N 1
ATOM 3703 C CA . ALA B 1 200 ? -7.367 -9.586 10.195 1 95.06 200 ALA B CA 1
ATOM 3704 C C . ALA B 1 200 ? -7.68 -9.055 8.797 1 95.06 200 ALA B C 1
ATOM 3706 O O . ALA B 1 200 ? -7.715 -9.82 7.828 1 95.06 200 ALA B O 1
ATOM 3707 N N . GLY B 1 201 ? -7.926 -7.738 8.734 1 96 201 GLY B N 1
ATOM 3708 C CA . GLY B 1 201 ? -8.164 -7.125 7.441 1 96 201 GLY B CA 1
ATOM 3709 C C . GLY B 1 201 ? -6.938 -7.133 6.547 1 96 201 GLY B C 1
ATOM 3710 O O . GLY B 1 201 ? -7.023 -7.488 5.371 1 96 201 GLY B O 1
ATOM 3711 N N . ARG B 1 202 ? -5.781 -6.77 7.105 1 96.75 202 ARG B N 1
ATOM 3712 C CA . ARG B 1 202 ? -4.531 -6.742 6.348 1 96.75 202 ARG B CA 1
ATOM 3713 C C . ARG B 1 202 ? -4.223 -8.109 5.746 1 96.75 202 ARG B C 1
ATOM 3715 O O . ARG B 1 202 ? -3.771 -8.203 4.602 1 96.75 202 ARG B O 1
ATOM 3722 N N . ASP B 1 203 ? -4.492 -9.18 6.477 1 97.25 203 ASP B N 1
ATOM 3723 C CA . ASP B 1 203 ? -4.164 -10.539 6.039 1 97.25 203 ASP B CA 1
ATOM 3724 C C . ASP B 1 203 ? -5.109 -11 4.938 1 97.25 203 ASP B C 1
ATOM 3726 O O . ASP B 1 203 ? -4.812 -11.961 4.219 1 97.25 203 ASP B O 1
ATOM 3730 N N . GLN B 1 204 ? -6.254 -10.32 4.836 1 96.5 204 GLN B N 1
ATOM 3731 C CA . GLN B 1 204 ? -7.219 -10.688 3.807 1 96.5 204 GLN B CA 1
ATOM 3732 C C . GLN B 1 204 ? -6.945 -9.953 2.5 1 96.5 204 GLN B C 1
ATOM 3734 O O . GLN B 1 204 ? -7.129 -10.508 1.416 1 96.5 204 GLN B O 1
ATOM 3739 N N . PHE B 1 205 ? -6.496 -8.648 2.635 1 96.06 205 PHE B N 1
ATOM 3740 C CA . PHE B 1 205 ? -6.504 -7.902 1.382 1 96.06 205 PHE B CA 1
ATOM 3741 C C . PHE B 1 205 ? -5.266 -7.02 1.274 1 96.06 205 PHE B C 1
ATOM 3743 O O . PHE B 1 205 ? -5.07 -6.336 0.268 1 96.06 205 PHE B O 1
ATOM 3750 N N . GLY B 1 206 ? -4.379 -7.027 2.236 1 96.69 206 GLY B N 1
ATOM 3751 C CA . GLY B 1 206 ? -3.084 -6.371 2.162 1 96.69 206 GLY B CA 1
ATOM 3752 C C . GLY B 1 206 ? -3.184 -4.859 2.102 1 96.69 206 GLY B C 1
ATOM 3753 O O . GLY B 1 206 ? -4.203 -4.281 2.488 1 96.69 206 GLY B O 1
ATOM 3754 N N . ILE B 1 207 ? -2.1 -4.25 1.639 1 96.19 207 ILE B N 1
ATOM 3755 C CA . ILE B 1 207 ? -1.931 -2.801 1.68 1 96.19 207 ILE B CA 1
ATOM 3756 C C . ILE B 1 207 ? -2.812 -2.146 0.619 1 96.19 207 ILE B C 1
ATOM 3758 O O . ILE B 1 207 ? -3.029 -0.933 0.645 1 96.19 207 ILE B O 1
ATOM 3762 N N . TYR B 1 208 ? -3.33 -2.963 -0.353 1 94.81 208 TYR B N 1
ATOM 3763 C CA . TYR B 1 208 ? -4.172 -2.406 -1.405 1 94.81 208 TYR B CA 1
ATOM 3764 C C . TYR B 1 208 ? -5.59 -2.16 -0.899 1 94.81 208 TYR B C 1
ATOM 3766 O O . TYR B 1 208 ? -6.371 -1.458 -1.543 1 94.81 208 TYR B O 1
ATOM 3774 N N . GLY B 1 209 ? -5.906 -2.771 0.31 1 95.25 209 GLY B N 1
ATOM 3775 C CA . GLY B 1 209 ? -7.234 -2.58 0.876 1 95.25 209 GLY B CA 1
ATOM 3776 C C . GLY B 1 209 ? -8.281 -3.502 0.275 1 95.25 209 GLY B C 1
ATOM 3777 O O . GLY B 1 209 ? -7.992 -4.238 -0.671 1 95.25 209 GLY B O 1
ATOM 3778 N N . ARG B 1 210 ? -9.406 -3.445 0.792 1 95.56 210 ARG B N 1
ATOM 3779 C CA . ARG B 1 210 ? -10.531 -4.309 0.434 1 95.56 210 ARG B CA 1
ATOM 3780 C C . ARG B 1 210 ? -10.953 -4.078 -1.013 1 95.56 210 ARG B C 1
ATOM 3782 O O . ARG B 1 210 ? -11.086 -2.934 -1.452 1 95.56 210 ARG B O 1
ATOM 3789 N N . GLN B 1 211 ? -11.18 -5.176 -1.717 1 95.94 211 GLN B N 1
ATOM 3790 C CA . GLN B 1 211 ? -11.602 -5.07 -3.111 1 95.94 211 GLN B CA 1
ATOM 3791 C C . GLN B 1 211 ? -13.062 -5.453 -3.273 1 95.94 211 GLN B C 1
ATOM 3793 O O . GLN B 1 211 ? -13.695 -5.105 -4.273 1 95.94 211 GLN B O 1
ATOM 3798 N N . LEU B 1 212 ? -13.562 -6.199 -2.305 1 97.62 212 LEU B N 1
ATOM 3799 C CA . LEU B 1 212 ? -14.922 -6.711 -2.393 1 97.62 212 LEU B CA 1
ATOM 3800 C C . LEU B 1 212 ? -15.82 -6.055 -1.347 1 97.62 212 LEU B C 1
ATOM 3802 O O . LEU B 1 212 ? -15.438 -5.938 -0.181 1 97.62 212 LEU B O 1
ATOM 3806 N N . SER B 1 213 ? -16.953 -5.688 -1.72 1 94.19 213 SER B N 1
ATOM 3807 C CA . SER B 1 213 ? -17.875 -4.957 -0.85 1 94.19 213 SER B CA 1
ATOM 3808 C C . SER B 1 213 ? -18.297 -5.809 0.34 1 94.19 213 SER B C 1
ATOM 3810 O O . SER B 1 213 ? -18.656 -5.277 1.396 1 94.19 213 SER B O 1
ATOM 3812 N N . SER B 1 214 ? -18.266 -7.133 0.188 1 89.56 214 SER B N 1
ATOM 3813 C CA . SER B 1 214 ? -18.797 -8.039 1.197 1 89.56 214 SER B CA 1
ATOM 3814 C C . SER B 1 214 ? -17.734 -8.391 2.238 1 89.56 214 SER B C 1
ATOM 3816 O O . SER B 1 214 ? -18.047 -8.992 3.27 1 89.56 214 SER B O 1
ATOM 3818 N N . THR B 1 215 ? -16.562 -7.98 1.983 1 86.5 215 THR B N 1
ATOM 3819 C CA . THR B 1 215 ? -15.484 -8.398 2.865 1 86.5 215 THR B CA 1
ATOM 3820 C C . THR B 1 215 ? -15.492 -7.598 4.16 1 86.5 215 THR B C 1
ATOM 3822 O O . THR B 1 215 ? -15.703 -6.383 4.141 1 86.5 215 THR B O 1
ATOM 3825 N N . SER B 1 216 ? -15.32 -8.336 5.254 1 86.56 216 SER B N 1
ATOM 3826 C CA . SER B 1 216 ? -15.18 -7.746 6.582 1 86.56 216 SER B CA 1
ATOM 3827 C C . SER B 1 216 ? -13.867 -8.164 7.238 1 86.56 216 SER B C 1
ATOM 3829 O O . SER B 1 216 ? -13.438 -9.312 7.098 1 86.56 216 SER B O 1
ATOM 3831 N N . PRO B 1 217 ? -13.188 -7.289 7.961 1 87.5 217 PRO B N 1
ATOM 3832 C CA . PRO B 1 217 ? -13.531 -5.875 8.141 1 87.5 217 PRO B CA 1
ATOM 3833 C C . PRO B 1 217 ? -13.289 -5.043 6.879 1 87.5 217 PRO B C 1
ATOM 3835 O O . PRO B 1 217 ? -12.688 -5.531 5.922 1 87.5 217 PRO B O 1
ATOM 3838 N N . ALA B 1 218 ? -13.664 -3.824 6.953 1 89.44 218 ALA B N 1
ATOM 3839 C CA . ALA B 1 218 ? -13.656 -2.971 5.77 1 89.44 218 ALA B CA 1
ATOM 3840 C C . ALA B 1 218 ? -12.289 -2.332 5.562 1 89.44 218 ALA B C 1
ATOM 3842 O O . ALA B 1 218 ? -11.977 -1.858 4.465 1 89.44 218 ALA B O 1
ATOM 3843 N N . ASN B 1 219 ? -11.523 -2.309 6.637 1 93.81 219 ASN B N 1
ATOM 3844 C CA . ASN B 1 219 ? -10.227 -1.646 6.578 1 93.81 219 ASN B CA 1
ATOM 3845 C C . ASN B 1 219 ? -9.141 -2.479 7.258 1 93.81 219 ASN B C 1
ATOM 3847 O O . ASN B 1 219 ? -9.445 -3.393 8.023 1 93.81 219 ASN B O 1
ATOM 3851 N N . TRP B 1 220 ? -7.93 -2.219 6.848 1 96.81 220 TRP B N 1
ATOM 3852 C CA . TRP B 1 220 ? -6.836 -2.941 7.488 1 96.81 220 TRP B CA 1
ATOM 3853 C C . TRP B 1 220 ? -6.102 -2.047 8.484 1 96.81 220 TRP B C 1
ATOM 3855 O O . TRP B 1 220 ? -5.082 -2.447 9.047 1 96.81 220 TRP B O 1
ATOM 3865 N N . TRP B 1 221 ? -6.578 -0.807 8.703 1 97.31 221 TRP B N 1
ATOM 3866 C CA . TRP B 1 221 ? -6.148 0.103 9.766 1 97.31 221 TRP B CA 1
ATOM 3867 C C . TRP B 1 221 ? -7.27 1.056 10.156 1 97.31 221 TRP B C 1
ATOM 3869 O O . TRP B 1 221 ? -8.266 1.183 9.438 1 97.31 221 TRP B O 1
ATOM 3879 N N . ARG B 1 222 ? -7.172 1.648 11.312 1 97.19 222 ARG B N 1
ATOM 3880 C CA . ARG B 1 222 ? -8.125 2.672 11.734 1 97.19 222 ARG B CA 1
ATOM 3881 C C . ARG B 1 222 ? -7.469 3.67 12.68 1 97.19 222 ARG B C 1
ATOM 3883 O O . ARG B 1 222 ? -6.477 3.352 13.336 1 97.19 222 ARG B O 1
ATOM 3890 N N . TYR B 1 223 ? -8.016 4.844 12.656 1 97.88 223 TYR B N 1
ATOM 3891 C CA . TYR B 1 223 ? -7.57 5.871 13.594 1 97.88 223 TYR B CA 1
ATOM 3892 C C . TYR B 1 223 ? -8.07 5.574 15.008 1 97.88 223 TYR B C 1
ATOM 3894 O O . TYR B 1 223 ? -9.133 4.977 15.18 1 97.88 223 TYR B O 1
ATOM 3902 N N . ARG B 1 224 ? -7.254 6.012 15.945 1 98.38 224 ARG B N 1
ATOM 3903 C CA . ARG B 1 224 ? -7.57 5.828 17.359 1 98.38 224 ARG B CA 1
ATOM 3904 C C . ARG B 1 224 ? -7.238 7.082 18.156 1 98.38 224 ARG B C 1
ATOM 3906 O O . ARG B 1 224 ? -6.5 7.949 17.688 1 98.38 224 ARG B O 1
ATOM 3913 N N . LEU B 1 225 ? -7.824 7.145 19.328 1 98.5 225 LEU B N 1
ATOM 3914 C CA . LEU B 1 225 ? -7.391 8.141 20.297 1 98.5 225 LEU B CA 1
ATOM 3915 C C . LEU B 1 225 ? -5.934 7.914 20.703 1 98.5 225 LEU B C 1
ATOM 3917 O O . LEU B 1 225 ? -5.48 6.77 20.766 1 98.5 225 LEU B O 1
ATOM 3921 N N . PRO B 1 226 ? -5.273 9.062 20.969 1 98.69 226 PRO B N 1
ATOM 3922 C CA . PRO B 1 226 ? -3.934 8.875 21.531 1 98.69 226 PRO B CA 1
ATOM 3923 C C . PRO B 1 226 ? -3.904 7.867 22.672 1 98.69 226 PRO B C 1
ATOM 3925 O O . PRO B 1 226 ? -4.715 7.957 23.594 1 98.69 226 PRO B O 1
ATOM 3928 N N . GLY B 1 227 ? -3.062 6.902 22.562 1 98.38 227 GLY B N 1
ATOM 3929 C CA . GLY B 1 227 ? -2.922 5.898 23.594 1 98.38 227 GLY B CA 1
ATOM 3930 C C . GLY B 1 227 ? -3.662 4.609 23.297 1 98.38 227 GLY B C 1
ATOM 3931 O O . GLY B 1 227 ? -3.453 3.596 23.969 1 98.38 227 GLY B O 1
ATOM 3932 N N . TYR B 1 228 ? -4.504 4.613 22.297 1 98.31 228 TYR B N 1
ATOM 3933 C CA . TYR B 1 228 ? -5.324 3.449 21.984 1 98.31 228 TYR B CA 1
ATOM 3934 C C . TYR B 1 228 ? -4.844 2.775 20.703 1 98.31 228 TYR B C 1
ATOM 3936 O O . TYR B 1 228 ? -5.48 1.844 20.219 1 98.31 228 TYR B O 1
ATOM 3944 N N . GLY B 1 229 ? -3.773 3.289 20.125 1 98.38 229 GLY B N 1
ATOM 3945 C CA . GLY B 1 229 ? -3.203 2.73 18.906 1 98.38 229 GLY B CA 1
ATOM 3946 C C . GLY B 1 229 ? -1.747 2.334 19.062 1 98.38 229 GLY B C 1
ATOM 3947 O O . GLY B 1 229 ? -1.354 1.777 20.078 1 98.38 229 GLY B O 1
ATOM 3948 N N . ALA B 1 230 ? -0.969 2.57 18.047 1 98.44 230 ALA B N 1
ATOM 3949 C CA . ALA B 1 230 ? 0.367 1.982 18 1 98.44 230 ALA B CA 1
ATOM 3950 C C . ALA B 1 230 ? 1.443 3.059 18.094 1 98.44 230 ALA B C 1
ATOM 3952 O O . ALA B 1 230 ? 2.635 2.748 18.156 1 98.44 230 ALA B O 1
ATOM 3953 N N . ILE B 1 231 ? 1.122 4.328 18.125 1 98.75 231 ILE B N 1
ATOM 3954 C CA . ILE B 1 231 ? 2.102 5.406 18.156 1 98.75 231 ILE B CA 1
ATOM 3955 C C . ILE B 1 231 ? 2.869 5.375 19.469 1 98.75 231 ILE B C 1
ATOM 3957 O O . ILE B 1 231 ? 2.273 5.207 20.531 1 98.75 231 ILE B O 1
ATOM 3961 N N . ASP B 1 232 ? 4.18 5.434 19.406 1 98.75 232 ASP B N 1
ATOM 3962 C CA . ASP B 1 232 ? 5.02 5.652 20.594 1 98.75 232 ASP B CA 1
ATOM 3963 C C . ASP B 1 232 ? 5.004 7.121 21 1 98.75 232 ASP B C 1
ATOM 3965 O O . ASP B 1 232 ? 5.871 7.898 20.594 1 98.75 232 ASP B O 1
ATOM 3969 N N . TRP B 1 233 ? 4.105 7.434 21.859 1 98.62 233 TRP B N 1
ATOM 3970 C CA . TRP B 1 233 ? 3.816 8.828 22.188 1 98.62 233 TRP B CA 1
ATOM 3971 C C . TRP B 1 233 ? 4.977 9.461 22.953 1 98.62 233 TRP B C 1
ATOM 3973 O O . TRP B 1 233 ? 5.277 10.641 22.766 1 98.62 233 TRP B O 1
ATOM 3983 N N . ALA B 1 234 ? 5.633 8.688 23.859 1 98.25 234 ALA B N 1
ATOM 3984 C CA . ALA B 1 234 ? 6.797 9.219 24.562 1 98.25 234 ALA B CA 1
ATOM 3985 C C . ALA B 1 234 ? 7.883 9.648 23.578 1 98.25 234 ALA B C 1
ATOM 3987 O O . ALA B 1 234 ? 8.414 10.758 23.688 1 98.25 234 ALA B O 1
ATOM 3988 N N . ARG B 1 235 ? 8.172 8.836 22.672 1 98.44 235 ARG B N 1
ATOM 3989 C CA . ARG B 1 235 ? 9.219 9.125 21.688 1 98.44 235 ARG B CA 1
ATOM 3990 C C . ARG B 1 235 ? 8.789 10.25 20.75 1 98.44 235 ARG B C 1
ATOM 3992 O O . ARG B 1 235 ? 9.594 11.125 20.422 1 98.44 235 ARG B O 1
ATOM 3999 N N . TYR B 1 236 ? 7.492 10.211 20.266 1 98.69 236 TYR B N 1
ATOM 4000 C CA . TYR B 1 236 ? 6.945 11.227 19.375 1 98.69 236 TYR B CA 1
ATOM 4001 C C . TYR B 1 236 ? 7.043 12.609 20.016 1 98.69 236 TYR B C 1
ATOM 4003 O O . TYR B 1 236 ? 7.66 13.516 19.438 1 98.69 236 TYR B O 1
ATOM 4011 N N . LEU B 1 237 ? 6.594 12.727 21.219 1 98.31 237 LEU B N 1
ATOM 4012 C CA . LEU B 1 237 ? 6.535 14.031 21.859 1 98.31 237 LEU B CA 1
ATOM 4013 C C . LEU B 1 237 ? 7.922 14.461 22.328 1 98.31 237 LEU B C 1
ATOM 4015 O O . LEU B 1 237 ? 8.258 15.648 22.266 1 98.31 237 LEU B O 1
ATOM 4019 N N . ASP B 1 238 ? 8.703 13.516 22.781 1 98.06 238 ASP B N 1
ATOM 4020 C CA . ASP B 1 238 ? 10.078 13.836 23.156 1 98.06 238 ASP B CA 1
ATOM 4021 C C . ASP B 1 238 ? 10.859 14.391 21.969 1 98.06 238 ASP B C 1
ATOM 4023 O O . ASP B 1 238 ? 11.625 15.344 22.109 1 98.06 238 ASP B O 1
ATOM 4027 N N . THR B 1 239 ? 10.664 13.82 20.828 1 98.69 239 THR B N 1
ATOM 4028 C CA . THR B 1 239 ? 11.375 14.273 19.641 1 98.69 239 THR B CA 1
ATOM 4029 C C . THR B 1 239 ? 10.914 15.664 19.219 1 98.69 239 THR B C 1
ATOM 4031 O O . THR B 1 239 ? 11.727 16.484 18.797 1 98.69 239 THR B O 1
ATOM 4034 N N . LEU B 1 240 ? 9.609 15.945 19.344 1 98.44 240 LEU B N 1
ATOM 4035 C CA . LEU B 1 240 ? 9.125 17.297 19.078 1 98.44 240 LEU B CA 1
ATOM 4036 C C . LEU B 1 240 ? 9.82 18.297 20 1 98.44 240 LEU B C 1
ATOM 4038 O O . LEU B 1 240 ? 10.25 19.375 19.547 1 98.44 240 LEU B O 1
ATOM 4042 N N . TYR B 1 241 ? 9.961 17.969 21.281 1 97.69 241 TYR B N 1
ATOM 4043 C CA . TYR B 1 241 ? 10.664 18.828 22.219 1 97.69 241 TYR B CA 1
ATOM 4044 C C . TYR B 1 241 ? 12.117 19.031 21.797 1 97.69 241 TYR B C 1
ATOM 4046 O O . TYR B 1 241 ? 12.641 20.141 21.859 1 97.69 241 TYR B O 1
ATOM 4054 N N . GLN B 1 242 ? 12.734 17.984 21.391 1 97.94 242 GLN B N 1
ATOM 4055 C CA . GLN B 1 242 ? 14.148 18 21.031 1 97.94 242 GLN B CA 1
ATOM 4056 C C . GLN B 1 242 ? 14.414 18.969 19.875 1 97.94 242 GLN B C 1
ATOM 4058 O O . GLN B 1 242 ? 15.461 19.609 19.812 1 97.94 242 GLN B O 1
ATOM 4063 N N . VAL B 1 243 ? 13.43 19.047 19 1 98.06 243 VAL B N 1
ATOM 4064 C CA . VAL B 1 243 ? 13.664 19.906 17.844 1 98.06 243 VAL B CA 1
ATOM 4065 C C . VAL B 1 243 ? 13.164 21.312 18.141 1 98.06 243 VAL B C 1
ATOM 4067 O O . VAL B 1 243 ? 13.148 22.172 17.25 1 98.06 243 VAL B O 1
ATOM 4070 N N . GLY B 1 244 ? 12.664 21.516 19.312 1 97.19 244 GLY B N 1
ATOM 4071 C CA . GLY B 1 244 ? 12.336 22.859 19.766 1 97.19 244 GLY B CA 1
ATOM 4072 C C . GLY B 1 244 ? 10.898 23.25 19.484 1 97.19 244 GLY B C 1
ATOM 4073 O O . GLY B 1 244 ? 10.547 24.422 19.562 1 97.19 244 GLY B O 1
ATOM 4074 N N . TYR B 1 245 ? 10.07 22.281 19.125 1 97.31 245 TYR B N 1
ATOM 4075 C CA . TYR B 1 245 ? 8.664 22.594 18.938 1 97.31 245 TYR B CA 1
ATOM 4076 C C . TYR B 1 245 ? 7.996 23 20.25 1 97.31 245 TYR B C 1
ATOM 4078 O O . TYR B 1 245 ? 8.078 22.266 21.234 1 97.31 245 TYR B O 1
ATOM 4086 N N . ASP B 1 246 ? 7.324 24.094 20.234 1 91.31 246 ASP B N 1
ATOM 4087 C CA . ASP B 1 246 ? 6.664 24.578 21.438 1 91.31 246 ASP B CA 1
ATOM 4088 C C . ASP B 1 246 ? 5.266 25.109 21.141 1 91.31 246 ASP B C 1
ATOM 4090 O O . ASP B 1 246 ? 4.734 25.938 21.875 1 91.31 246 ASP B O 1
ATOM 4094 N N . GLY B 1 247 ? 4.738 24.703 20.016 1 95.19 247 GLY B N 1
ATOM 4095 C CA . GLY B 1 247 ? 3.393 25.109 19.641 1 95.19 247 GLY B CA 1
ATOM 4096 C C . GLY B 1 247 ? 2.312 24.281 20.312 1 95.19 247 GLY B C 1
ATOM 4097 O O . GLY B 1 247 ? 2.447 23.891 21.469 1 95.19 247 GLY B O 1
ATOM 4098 N N . VAL B 1 248 ? 1.204 24.156 19.672 1 97.62 248 VAL B N 1
ATOM 4099 C CA . VAL B 1 248 ? 0.054 23.422 20.188 1 97.62 248 VAL B CA 1
ATOM 4100 C C . VAL B 1 248 ? 0.045 22 19.641 1 97.62 248 VAL B C 1
ATOM 4102 O O . VAL B 1 248 ? 0.313 21.781 18.453 1 97.62 248 VAL B O 1
ATOM 4105 N N . LEU B 1 249 ? -0.096 21.031 20.5 1 98.38 249 LEU B N 1
ATOM 4106 C CA . LEU B 1 249 ? -0.459 19.672 20.125 1 98.38 249 LEU B CA 1
ATOM 4107 C C . LEU B 1 249 ? -1.974 19.5 20.094 1 98.38 249 LEU B C 1
ATOM 4109 O O . LEU B 1 249 ? -2.623 19.484 21.141 1 98.38 249 LEU B O 1
ATOM 4113 N N . SER B 1 250 ? -2.527 19.406 18.938 1 98.5 250 SER B N 1
ATOM 4114 C CA . SER B 1 250 ? -3.98 19.406 18.797 1 98.5 250 SER B CA 1
ATOM 4115 C C . SER B 1 250 ? -4.504 17.984 18.594 1 98.5 250 SER B C 1
ATOM 4117 O O . SER B 1 250 ? -4.113 17.297 17.641 1 98.5 250 SER B O 1
ATOM 4119 N N . VAL B 1 251 ? -5.426 17.562 19.422 1 98.56 251 VAL B N 1
ATOM 4120 C CA . VAL B 1 251 ? -6.074 16.266 19.266 1 98.56 251 VAL B CA 1
ATOM 4121 C C . VAL B 1 251 ? -6.996 16.281 18.062 1 98.56 251 VAL B C 1
ATOM 4123 O O . VAL B 1 251 ? -7.93 17.094 17.984 1 98.56 251 VAL B O 1
ATOM 4126 N N . GLU B 1 252 ? -6.629 15.5 17.094 1 98.06 252 GLU B N 1
ATOM 4127 C CA . GLU B 1 252 ? -7.535 15.211 15.984 1 98.06 252 GLU B CA 1
ATOM 4128 C C . GLU B 1 252 ? -8.281 13.891 16.203 1 98.06 252 GLU B C 1
ATOM 4130 O O . GLU B 1 252 ? -7.746 12.82 15.93 1 98.06 252 GLU B O 1
ATOM 4135 N N . HIS B 1 253 ? -9.492 14.07 16.688 1 97.19 253 HIS B N 1
ATOM 4136 C CA . HIS B 1 253 ? -10.281 12.922 17.109 1 97.19 253 HIS B CA 1
ATOM 4137 C C . HIS B 1 253 ? -11.07 12.336 15.938 1 97.19 253 HIS B C 1
ATOM 4139 O O . HIS B 1 253 ? -12.109 12.875 15.547 1 97.19 253 HIS B O 1
ATOM 4145 N N . GLU B 1 254 ? -10.586 11.156 15.484 1 96.56 254 GLU B N 1
ATOM 4146 C CA . GLU B 1 254 ? -11.273 10.453 14.414 1 96.56 254 GLU B CA 1
ATOM 4147 C C . GLU B 1 254 ? -11.414 8.969 14.734 1 96.56 254 GLU B C 1
ATOM 4149 O O . GLU B 1 254 ? -11.438 8.125 13.828 1 96.56 254 GLU B O 1
ATOM 4154 N N . ASP B 1 255 ? -11.422 8.617 15.984 1 97.69 255 ASP B N 1
ATOM 4155 C CA . ASP B 1 255 ? -11.641 7.254 16.453 1 97.69 255 ASP B CA 1
ATOM 4156 C C . ASP B 1 255 ? -13.102 6.844 16.266 1 97.69 255 ASP B C 1
ATOM 4158 O O . ASP B 1 255 ? -13.992 7.398 16.922 1 97.69 255 ASP B O 1
ATOM 4162 N N . PRO B 1 256 ? -13.375 5.844 15.492 1 95.19 256 PRO B N 1
ATOM 4163 C CA . PRO B 1 256 ? -14.766 5.484 15.203 1 95.19 256 PRO B CA 1
ATOM 4164 C C . PRO B 1 256 ? -15.477 4.891 16.422 1 95.19 256 PRO B C 1
ATOM 4166 O O . PRO B 1 256 ? -16.703 4.832 16.438 1 95.19 256 PRO B O 1
ATOM 4169 N N . VAL B 1 257 ? -14.805 4.473 17.391 1 95.38 257 VAL B N 1
ATOM 4170 C CA . VAL B 1 257 ? -15.406 3.881 18.578 1 95.38 257 VAL B CA 1
ATOM 4171 C C . VAL B 1 257 ? -16.062 4.969 19.422 1 95.38 257 VAL B C 1
ATOM 4173 O O . VAL B 1 257 ? -17.062 4.719 20.109 1 95.38 257 VAL B O 1
ATOM 4176 N N . TRP B 1 258 ? -15.562 6.227 19.25 1 95.62 258 TRP B N 1
ATOM 4177 C CA . TRP B 1 258 ? -15.953 7.266 20.188 1 95.62 258 TRP B CA 1
ATOM 4178 C C . TRP B 1 258 ? -16.641 8.422 19.484 1 95.62 258 TRP B C 1
ATOM 4180 O O . TRP B 1 258 ? -16.781 9.516 20.031 1 95.62 258 TRP B O 1
ATOM 4190 N N . ASP B 1 259 ? -17.062 8.227 18.266 1 93.12 259 ASP B N 1
ATOM 4191 C CA . ASP B 1 259 ? -17.422 9.43 17.516 1 93.12 259 ASP B CA 1
ATOM 4192 C C . ASP B 1 259 ? -18.906 9.422 17.156 1 93.12 259 ASP B C 1
ATOM 4194 O O . ASP B 1 259 ? -19.391 10.336 16.484 1 93.12 259 ASP B O 1
ATOM 4198 N N . ALA B 1 260 ? -19.734 8.555 17.672 1 91.94 260 ALA B N 1
ATOM 4199 C CA . ALA B 1 260 ? -21.109 8.359 17.219 1 91.94 260 ALA B CA 1
ATOM 4200 C C . ALA B 1 260 ? -22.016 9.5 17.688 1 91.94 260 ALA B C 1
ATOM 4202 O O . ALA B 1 260 ? -22.969 9.852 17 1 91.94 260 ALA B O 1
ATOM 4203 N N . THR B 1 261 ? -21.797 10.078 18.875 1 95 261 THR B N 1
ATOM 4204 C CA . THR B 1 261 ? -22.578 11.164 19.469 1 95 261 THR B CA 1
ATOM 4205 C C . THR B 1 261 ? -21.656 12.227 20.062 1 95 261 THR B C 1
ATOM 4207 O O . THR B 1 261 ? -20.484 11.953 20.344 1 95 261 THR B O 1
ATOM 4210 N N . PRO B 1 262 ? -22.203 13.43 20.172 1 96.44 262 PRO B N 1
ATOM 4211 C CA . PRO B 1 262 ? -21.406 14.469 20.828 1 96.44 262 PRO B CA 1
ATOM 4212 C C . PRO B 1 262 ? -20.891 14.039 22.203 1 96.44 262 PRO B C 1
ATOM 4214 O O . PRO B 1 262 ? -19.734 14.289 22.547 1 96.44 262 PRO B O 1
ATOM 4217 N N . GLU B 1 263 ? -21.75 13.398 22.906 1 96.44 263 GLU B N 1
ATOM 4218 C CA . GLU B 1 263 ? -21.375 12.961 24.25 1 96.44 263 GLU B CA 1
ATOM 4219 C C . GLU B 1 263 ? -20.203 11.977 24.203 1 96.44 263 GLU B C 1
ATOM 4221 O O . GLU B 1 263 ? -19.25 12.094 24.969 1 96.44 263 GLU B O 1
ATOM 4226 N N . LEU B 1 264 ? -20.328 11.023 23.297 1 96.44 264 LEU B N 1
ATOM 4227 C CA . LEU B 1 264 ? -19.266 10.031 23.141 1 96.44 264 LEU B CA 1
ATOM 4228 C C . LEU B 1 264 ? -17.984 10.68 22.641 1 96.44 264 LEU B C 1
ATOM 4230 O O . LEU B 1 264 ? -16.891 10.32 23.094 1 96.44 264 LEU B O 1
ATOM 4234 N N . ALA B 1 265 ? -18.125 11.57 21.766 1 97.62 265 ALA B N 1
ATOM 4235 C CA . ALA B 1 265 ? -16.969 12.273 21.203 1 97.62 265 ALA B CA 1
ATOM 4236 C C . ALA B 1 265 ? -16.219 13.047 22.297 1 97.62 265 ALA B C 1
ATOM 4238 O O . ALA B 1 265 ? -14.992 13.055 22.328 1 97.62 265 ALA B O 1
ATOM 4239 N N . PHE B 1 266 ? -16.938 13.672 23.156 1 97.69 266 PHE B N 1
ATOM 4240 C CA . PHE B 1 266 ? -16.297 14.422 24.234 1 97.69 266 PHE B CA 1
ATOM 4241 C C . PHE B 1 266 ? -15.68 13.484 25.266 1 97.69 266 PHE B C 1
ATOM 4243 O O . PHE B 1 266 ? -14.664 13.812 25.891 1 97.69 266 PHE B O 1
ATOM 4250 N N . ARG B 1 267 ? -16.328 12.352 25.469 1 97.81 267 ARG B N 1
ATOM 4251 C CA . ARG B 1 267 ? -15.656 11.352 26.297 1 97.81 267 ARG B CA 1
ATOM 4252 C C . ARG B 1 267 ? -14.312 10.953 25.688 1 97.81 267 ARG B C 1
ATOM 4254 O O . ARG B 1 267 ? -13.336 10.766 26.422 1 97.81 267 ARG B O 1
ATOM 4261 N N . GLY B 1 268 ? -14.266 10.82 24.375 1 98.19 268 GLY B N 1
ATOM 4262 C CA . GLY B 1 268 ? -13.008 10.562 23.703 1 98.19 268 GLY B CA 1
ATOM 4263 C C . GLY B 1 268 ? -11.984 11.664 23.906 1 98.19 268 GLY B C 1
ATOM 4264 O O . GLY B 1 268 ? -10.812 11.383 24.172 1 98.19 268 GLY B O 1
ATOM 4265 N N . LEU B 1 269 ? -12.414 12.883 23.812 1 98.38 269 LEU B N 1
ATOM 4266 C CA . LEU B 1 269 ? -11.508 14.008 24.047 1 98.38 269 LEU B CA 1
ATOM 4267 C C . LEU B 1 269 ? -10.969 13.984 25.469 1 98.38 269 LEU B C 1
ATOM 4269 O O . LEU B 1 269 ? -9.805 14.305 25.703 1 98.38 269 LEU B O 1
ATOM 4273 N N . LYS B 1 270 ? -11.836 13.656 26.391 1 98.44 270 LYS B N 1
ATOM 4274 C CA . LYS B 1 270 ? -11.406 13.547 27.781 1 98.44 270 LYS B CA 1
ATOM 4275 C C . LYS B 1 270 ? -10.32 12.477 27.938 1 98.44 270 LYS B C 1
ATOM 4277 O O . LYS B 1 270 ? -9.305 12.711 28.594 1 98.44 270 LYS B O 1
ATOM 4282 N N . LEU B 1 271 ? -10.555 11.336 27.344 1 98.5 271 LEU B N 1
ATOM 4283 C CA . LEU B 1 271 ? -9.602 10.234 27.406 1 98.5 271 LEU B CA 1
ATOM 4284 C C . LEU B 1 271 ? -8.266 10.641 26.781 1 98.5 271 LEU B C 1
ATOM 4286 O O . LEU B 1 271 ? -7.203 10.367 27.344 1 98.5 271 LEU B O 1
ATOM 4290 N N . ALA B 1 272 ? -8.336 11.312 25.641 1 98.56 272 ALA B N 1
ATOM 4291 C CA . ALA B 1 272 ? -7.125 11.75 24.953 1 98.56 272 ALA B CA 1
ATOM 4292 C C . ALA B 1 272 ? -6.324 12.719 25.828 1 98.56 272 ALA B C 1
ATOM 4294 O O . ALA B 1 272 ? -5.105 12.586 25.953 1 98.56 272 ALA B O 1
ATOM 4295 N N . ARG B 1 273 ? -7 13.625 26.406 1 98.25 273 ARG B N 1
ATOM 4296 C CA . ARG B 1 273 ? -6.328 14.586 27.266 1 98.25 273 ARG B CA 1
ATOM 4297 C C . ARG B 1 273 ? -5.648 13.898 28.453 1 98.25 273 ARG B C 1
ATOM 4299 O O . ARG B 1 273 ? -4.484 14.172 28.75 1 98.25 273 ARG B O 1
ATOM 4306 N N . GLN B 1 274 ? -6.41 13.055 29.125 1 98 274 GLN B N 1
ATOM 4307 C CA . GLN B 1 274 ? -5.883 12.359 30.297 1 98 274 GLN B CA 1
ATOM 4308 C C . GLN B 1 274 ? -4.629 11.562 29.938 1 98 274 GLN B C 1
ATOM 4310 O O . GLN B 1 274 ? -3.684 11.5 30.734 1 98 274 GLN B O 1
ATOM 4315 N N . PHE B 1 275 ? -4.656 10.992 28.797 1 98.5 275 PHE B N 1
ATOM 4316 C CA . PHE B 1 275 ? -3.516 10.188 28.359 1 98.5 275 PHE B CA 1
ATOM 4317 C C . PHE B 1 275 ? -2.314 11.078 28.062 1 98.5 275 PHE B C 1
ATOM 4319 O O . PHE B 1 275 ? -1.177 10.719 28.359 1 98.5 275 PHE B O 1
ATOM 4326 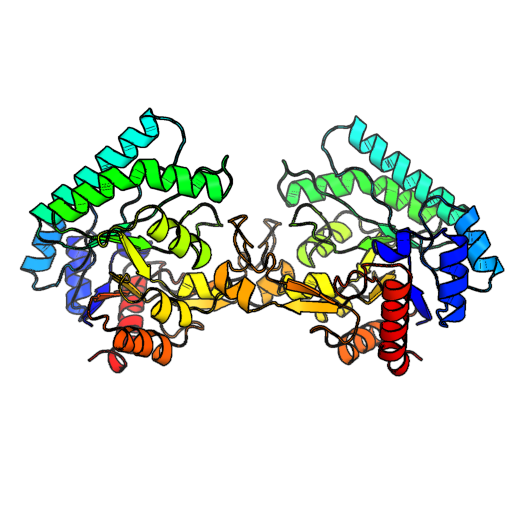N N . LEU B 1 276 ? -2.52 12.234 27.406 1 98.44 276 LEU B N 1
ATOM 4327 C CA . LEU B 1 276 ? -1.44 13.055 26.859 1 98.44 276 LEU B CA 1
ATOM 4328 C C . LEU B 1 276 ? -0.853 13.953 27.953 1 98.44 276 LEU B C 1
ATOM 4330 O O . LEU B 1 276 ? 0.297 14.391 27.844 1 98.44 276 LEU B O 1
ATOM 4334 N N . LEU B 1 277 ? -1.554 14.211 29.016 1 96.81 277 LEU B N 1
ATOM 4335 C CA . LEU B 1 277 ? -1.197 15.195 30.031 1 96.81 277 LEU B CA 1
ATOM 4336 C C . LEU B 1 277 ? 0.151 14.867 30.656 1 96.81 277 LEU B C 1
ATOM 4338 O O . LEU B 1 277 ? 0.98 15.758 30.859 1 96.81 277 LEU B O 1
ATOM 4342 N N . PRO B 1 278 ? 0.438 13.578 30.922 1 96.44 278 PRO B N 1
ATOM 4343 C CA . PRO B 1 278 ? 1.717 13.258 31.562 1 96.44 278 PRO B CA 1
ATOM 4344 C C . PRO B 1 278 ? 2.918 13.594 30.672 1 96.44 278 PRO B C 1
ATOM 4346 O O . PRO B 1 278 ? 4.047 13.664 31.156 1 96.44 278 PRO B O 1
ATOM 4349 N N . PHE B 1 279 ? 2.707 13.797 29.375 1 95.94 279 PHE B N 1
ATOM 4350 C CA . PHE B 1 279 ? 3.809 14.055 28.453 1 95.94 279 PHE B CA 1
ATOM 4351 C C . PHE B 1 279 ? 4.008 15.547 28.266 1 95.94 279 PHE B C 1
ATOM 4353 O O . PHE B 1 279 ? 4.977 15.977 27.625 1 95.94 279 PHE B O 1
ATOM 4360 N N . LEU B 1 280 ? 3.07 16.344 28.766 1 92.31 280 LEU B N 1
ATOM 4361 C CA . LEU B 1 280 ? 3.078 17.781 28.469 1 92.31 280 LEU B CA 1
ATOM 4362 C C . LEU B 1 280 ? 3.516 18.594 29.688 1 92.31 280 LEU B C 1
ATOM 4364 O O . LEU B 1 280 ? 3.162 18.25 30.812 1 92.31 280 LEU B O 1
ATOM 4368 N N . ALA B 1 281 ? 4.488 19.5 29.484 1 77.06 281 ALA B N 1
ATOM 4369 C CA . ALA B 1 281 ? 5.012 20.359 30.547 1 77.06 281 ALA B CA 1
ATOM 4370 C C . ALA B 1 281 ? 4.555 21.812 30.359 1 77.06 281 ALA B C 1
ATOM 4372 O O . ALA B 1 281 ? 4.324 22.25 29.234 1 77.06 281 ALA B O 1
#

Organism: NCBI:txid1204385

pLDDT: mean 96.93, std 2.94, range [76.69, 98.94]

Solvent-accessible surface area (backbone atoms only — not comparable to full-atom values): 28373 Å² total; per-residue (Å²): 73,47,47,21,32,48,72,58,30,68,11,44,57,72,43,56,67,68,59,45,52,53,51,43,45,72,72,63,46,46,28,38,39,28,54,56,70,35,54,67,53,47,48,54,40,44,74,70,70,31,42,55,63,29,25,41,65,40,72,59,70,52,46,54,90,47,63,68,57,38,50,49,36,43,52,52,51,48,49,37,44,50,36,29,41,74,60,69,26,44,29,34,32,29,49,53,33,42,35,86,90,49,57,46,60,55,40,46,53,48,46,32,66,54,42,44,64,45,39,53,51,23,50,74,56,63,26,29,42,10,38,34,34,59,37,74,95,69,49,30,48,46,48,34,58,52,43,43,53,52,47,44,66,61,40,74,44,88,24,54,35,24,21,46,42,49,32,51,30,49,80,32,59,18,62,59,55,63,53,47,71,76,42,29,94,31,49,68,34,35,46,41,36,14,23,36,76,32,62,74,24,16,42,29,33,20,78,81,39,66,57,44,90,85,52,77,59,74,46,36,53,48,50,19,46,48,86,69,35,66,68,60,58,70,60,50,52,50,48,40,49,73,51,62,52,62,50,47,43,25,37,46,52,58,23,77,92,30,29,86,36,49,68,42,26,50,51,43,53,50,50,30,47,66,61,48,48,84,79,53,107,73,46,47,21,32,49,73,60,31,68,11,46,57,72,43,55,66,68,59,45,52,54,52,43,44,72,73,63,46,47,27,39,42,29,53,59,72,35,53,66,53,46,47,54,40,45,73,71,71,30,42,55,64,30,26,42,68,40,72,56,71,53,45,53,90,48,64,69,57,39,50,50,35,42,52,52,52,47,50,38,46,48,38,30,40,75,60,68,27,44,29,34,32,29,50,53,34,40,35,85,91,48,56,44,59,54,40,47,53,49,45,33,67,53,43,45,63,45,38,52,52,23,51,75,57,61,24,29,42,11,37,34,35,57,36,73,95,68,50,30,48,46,47,35,58,52,43,43,54,51,48,44,66,60,41,75,43,90,24,53,36,24,20,45,44,48,31,53,31,49,82,34,58,18,62,60,56,62,54,46,69,76,43,29,94,32,50,68,35,36,45,41,38,14,24,36,75,32,63,74,24,15,41,30,34,20,78,82,39,64,57,43,90,83,52,78,59,75,46,36,53,49,50,18,45,49,87,69,36,66,67,58,60,70,62,50,52,50,49,41,49,73,51,62,54,64,51,46,42,26,38,46,52,58,23,75,90,30,30,85,36,47,69,42,25,49,51,44,52,49,52,29,47,65,59,48,48,84,78,53,106

Radius of gyration: 27.98 Å; Cα contacts (8 Å, |Δi|>4): 1204; chains: 2; bounding box: 50×77×60 Å

Foldseek 3Di:
DFAAAEQQFDALVVDDLLVSLVLCVVLPGQAYQAAFLCLPSLVSNVVVRHDHQEHDADEQDAQDPDPVSLVRRLVSLLSRLVSCLVSVHAEYEYWHFFDPVDDLVVRLVSLLVRCLVVLVSSVVSNHAYAYEQDCVLPGTQNNDPVRQVSNCVSRVHLSYAHAQEQASCVLVVHDSQVVCVVRVSRHSHYEFKHKAFQVVQCVVPNSNFDDDPPDPPRGRMDIDARPPHDDPLLSNLVSNVVSPNDTYHYYNDDGPVQRPHNVSSSVSVSVNCVVCVVNPD/DFAAAEQQFDALVVDDLLVSLVLCVVLPGQAYQAAFLCLPSLVSNVVVRHDHQEHDEDEQDAQDPDVVSLVRRLVSLLSRLVSCLVSVHAEYEYWHFFDPVDDLVVRLVSLLVRCQVVLVSSVVSNHAYAYEQDCVLPGTQNNDPVSQVSNCVSRVHLSYAHAQEQASCVLVVHDSQVVCVVRVSRHSHYEFKHKAFQVVQCVVPNSNFDDDPPDPPRGRMDIDARPPHDDPLLSNLVSNVVSPNDTYHYYNDDGPVQRPHNVSSSVSVSVNCVVCVVNPD

Sequence (562 aa):
MKLGCFQSNRGLRQLAFGEFVAQAKALGYEAIDAPPNNGEAVALCRQQGLTVHATSALVPPDLSRDSARQEEIVNQVKAAIDAAAASGVGVITHLIGRDPALNGDDNIALFKEVYTPIAAHAEAQGVRLAFENWPRNGTMLAITPELWGAMFNAVPSPALGLCYDPSHLYWLGIDYIQPIRDFGERIYHAHAKDTEILAAGRDQFGIYGRQLSSTSPANWWRYRLPGYGAIDWARYLDTLYQVGYDGVLSVEHEDPVWDATPELAFRGLKLARQFLLPFLAMKLGCFQSNRGLRQLAFGEFVAQAKALGYEAIDAPPNNGEAVALCRQQGLTVHATSALVPPDLSRDSARQEEIVNQVKAAIDAAAASGVGVITHLIGRDPALNGDDNIALFKEVYTPIAAHAEAQGVRLAFENWPRNGTMLAITPELWGAMFNAVPSPALGLCYDPSHLYWLGIDYIQPIRDFGERIYHAHAKDTEILAAGRDQFGIYGRQLSSTSPANWWRYRLPGYGAIDWARYLDTLYQVGYDGVLSVEHEDPVWDATPELAFRGLKLARQFLLPFLA

Secondary structure (DSSP, 8-state):
-EEEE---SHHHHTS-HHHHHHHHHHHT--EE-BPTT-HHHHHHHHHTT-B--EEEEE-PPPP-S-HHHHHHHHHHHHHHHHHHHHTT--EEEE--B--TTS-HHHHHHHHHHHHHHHHHHHHHHT-EEEEE---TTTTBSS-SHHHHHHHHHHS--TTEEEEE-HHHHHHHT--SSHHHHHSGGGEEEEEE-EEEE-HHHHHHHGGG---STT-SSS-SEEEE-TTSSS--HHHHHHHHHHTT--SEEEE----GGG-SSHHHHHHHHHHHHHHHGGG--/-EEEE---SHHHHTS-HHHHHHHHHHHT--EE-BPTT-HHHHHHHHHTT-B--EEEEE-PPPP-S-HHHHHHHHHHHHHHHHHHHHTT--EEEE--B--TTS-HHHHHHHHHHHHHHHHHHHHHHT-EEEEE---TTTTBSS-SHHHHHHHHHHS--TTEEEEE-HHHHHHTT--SSHHHHHSGGGEEEEEE-EEEE-HHHHHHHGGG---STT-SSS-SEEEE-TTSSS--HHHHHHHHHHTT--SEEEE----TTS-SSHHHHHHHHHHHHHHHGGG--

=== Feature glossary ===
Key to the feature types in this record:

Secondary structure (8-state, DSSP). Secondary structure is the local, repeating backbone conformation. DSSP classifies it into eight states by reading the hydrogen-bond network: three helix types (H, G, I), two β types (E, B), two non-regular types (T, S), and unstructured coil (-).

Backbone torsions (φ/ψ). Backbone dihedral angles. Every residue except chain termini has a φ (preceding-C → N → Cα → C) and a ψ (N → Cα → C → next-N). They are reported in degrees following the IUPAC sign convention. Secondary structure is essentially a statement about which (φ, ψ) basin each residue occupies.

Predicted aligned error. Predicted Aligned Error (PAE) is an AlphaFold confidence matrix: entry (i, j) is the expected error in the position of residue j, in ångströms, when the prediction is superimposed on the true structure at residue i. Low PAE within a block of residues means that block is internally rigid and well-predicted; high PAE between two blocks means their relative placement is uncertain even if each block individually is confident.

B-factor. B-factor (Debye–Waller factor) reflects atomic displacement in the crystal lattice. It is an experimental observable (units Å²), not a prediction; low values mean the atom is pinned down, high values mean it moves or is heterogeneous across the crystal.

Secondary structure (3-state, P-SEA). Three-state secondary structure (P-SEA) collapses the eight DSSP classes into helix (a), strand (b), and coil (c). P-SEA assigns these from Cα geometry alone — distances and angles — without requiring backbone oxygens, so it works on any Cα trace.

Sequence. Primary structure: the covalent order of the twenty standard amino acids along the backbone. Two proteins with the same sequence will (almost always) fold to the same structure; two with 30% identity often share a fold but not the details.

pLDDT. pLDDT is the predicted lDDT-Cα score: AlphaFold's confidence that the local environment of each residue (all inter-atomic distances within 15 Å) is correctly placed. It is a per-residue number between 0 and 100, with higher meaning more reliable.

InterPro / GO / CATH / organism. Functional annotations link the protein to curated databases. InterPro entries identify conserved domains and families by matching the sequence against member-database signatures (Pfam, PROSITE, CDD, …). Gene Ontology (GO) terms describe molecular function, biological process, and cellular component in a controlled vocabulary. CATH places the structure in a hierarchical fold classification (Class/Architecture/Topology/Homologous-superfamily). The organism is the source species.

Contact-map, Ramachandran, and PAE plots. Three diagnostic plots accompany the record. The Cα contact map visualizes the tertiary structure as a 2D adjacency matrix (8 Å cutoff, sequence-local contacts suppressed). The Ramachandran plot shows the distribution of backbone (φ, ψ) torsions, with points in the α and β basins reflecting secondary structure content. The PAE plot shows AlphaFold's inter-residue confidence as a color matrix.

mmCIF coordinates. The mmCIF table is the protein's shape written out atom by atom. For each backbone N, Cα, C, and carbonyl O, it records an (x, y, z) coordinate triple in Å plus the residue type, chain letter, and residue number.

Radius of gyration, Cα contacts, bounding box. Three whole-structure scalars: the radius of gyration (RMS distance of Cα from centroid, in Å), the count of Cα–Cα contacts (pairs closer than 8 Å and separated by more than four residues in sequence — i.e. tertiary, not local, contacts), and the bounding-box dimensions. Together they distinguish compact globular folds from extended fibres or disordered chains.

Foldseek 3Di. The Foldseek 3Di string encodes local tertiary geometry as a 20-letter alphabet — one character per residue — derived from the relative positions of nearby Cα atoms. Unlike the amino-acid sequence, 3Di is a direct function of the 3D structure, so two proteins with the same fold have similar 3Di strings even at low sequence identity.

Rendered structure images. Six rendered views show the 3D structure from the faces of a cube — i.e. along ±x, ±y, ±z. Rendering representation is drawn randomly per protein from cartoon (secondary-structure ribbons), sticks (backbone bonds), or molecular surface; coloring is either N→C rainbow (blue at the N-terminus through red at the C-terminus) or one color per chain.

Nearest PDB structures. The Foldseek neighbor list gives the closest experimentally determined structures in the PDB, ranked by structural alignment. TM-score near 1 means near-identical fold; near 0.3 means only rough topology match. This is how one finds what a novel AlphaFold prediction most resembles in the solved-structure universe.

Solvent-accessible surface area. SASA measures how much of the protein is reachable by solvent. It is computed by rolling a water-sized probe over the atomic surface and summing the exposed area (Å²). Per-residue SASA distinguishes core (buried, low SASA) from surface (exposed, high SASA) residues; total SASA is a whole-molecule size measure.